Protein AF-A0A6N6KNS1-F1 (afdb_monomer)

Structure (mmCIF, N/CA/C/O backbone):
data_AF-A0A6N6KNS1-F1
#
_entry.id   AF-A0A6N6KNS1-F1
#
loop_
_atom_site.group_PDB
_atom_site.id
_atom_site.type_symbol
_atom_site.label_atom_id
_atom_site.label_alt_id
_atom_site.label_comp_id
_atom_site.label_asym_id
_atom_site.label_entity_id
_atom_site.label_seq_id
_atom_site.pdbx_PDB_ins_code
_atom_site.Cartn_x
_atom_site.Cartn_y
_atom_site.Cartn_z
_atom_site.occupancy
_atom_site.B_iso_or_equiv
_atom_site.auth_seq_id
_atom_site.auth_comp_id
_atom_site.auth_asym_id
_atom_sit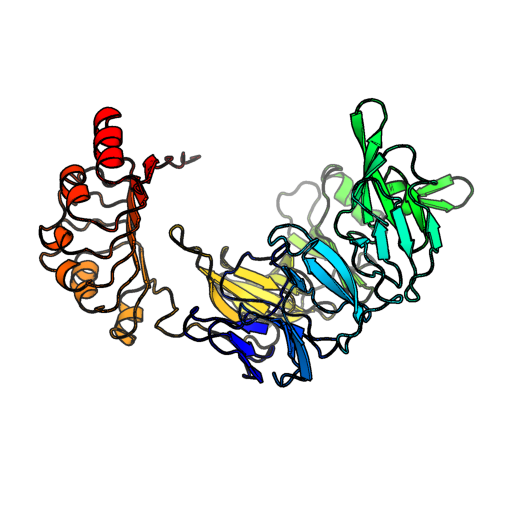e.auth_atom_id
_atom_site.pdbx_PDB_model_num
ATOM 1 N N . MET A 1 1 ? -6.473 3.136 -11.547 1.00 86.06 1 MET A N 1
ATOM 2 C CA . MET A 1 1 ? -5.962 2.572 -10.271 1.00 86.06 1 MET A CA 1
ATOM 3 C C . MET A 1 1 ? -6.833 1.404 -9.817 1.00 86.06 1 MET A C 1
ATOM 5 O O . MET A 1 1 ? -8.023 1.412 -10.098 1.00 86.06 1 MET A O 1
ATOM 9 N N . PHE A 1 2 ? -6.268 0.411 -9.127 1.00 85.81 2 PHE A N 1
ATOM 10 C CA . PHE A 1 2 ? -7.013 -0.727 -8.576 1.00 85.81 2 PHE A CA 1
ATOM 11 C C . PHE A 1 2 ? -7.140 -0.605 -7.062 1.00 85.81 2 PHE A C 1
ATOM 13 O O . PHE A 1 2 ? -6.151 -0.393 -6.363 1.00 85.81 2 PHE A O 1
ATOM 20 N N . ILE A 1 3 ? -8.352 -0.784 -6.548 1.00 85.31 3 ILE A N 1
ATOM 21 C CA . ILE A 1 3 ? -8.645 -0.700 -5.120 1.00 85.31 3 ILE A CA 1
ATOM 22 C C . ILE A 1 3 ? -9.441 -1.927 -4.699 1.00 85.31 3 ILE A C 1
ATOM 24 O O . ILE A 1 3 ? -10.478 -2.242 -5.279 1.00 85.31 3 ILE A O 1
ATOM 28 N N . ARG A 1 4 ? -8.959 -2.621 -3.673 1.00 80.81 4 ARG A N 1
ATOM 29 C CA . ARG A 1 4 ? -9.643 -3.745 -3.039 1.00 80.81 4 ARG A CA 1
ATOM 30 C C . ARG A 1 4 ? -10.133 -3.312 -1.671 1.00 80.81 4 ARG A C 1
ATOM 32 O O . ARG A 1 4 ? -9.378 -2.776 -0.870 1.00 80.81 4 ARG A O 1
ATOM 39 N N . GLN A 1 5 ? -11.403 -3.549 -1.388 1.00 69.94 5 GLN A N 1
ATOM 40 C CA . GLN A 1 5 ? -11.987 -3.253 -0.078 1.00 69.94 5 GLN A CA 1
ATOM 41 C C . GLN A 1 5 ? -11.751 -4.427 0.889 1.00 69.94 5 GLN A C 1
ATOM 43 O O . GLN A 1 5 ? -11.225 -4.250 1.994 1.00 69.94 5 GLN A O 1
ATOM 48 N N . SER A 1 6 ? -11.973 -5.654 0.410 1.00 69.12 6 SER A N 1
ATOM 49 C CA . SER A 1 6 ? -11.644 -6.900 1.107 1.00 69.12 6 SER A CA 1
ATOM 50 C C . SER A 1 6 ? -11.220 -7.995 0.122 1.00 69.12 6 SER A C 1
ATOM 52 O O . SER A 1 6 ? -11.495 -7.908 -1.073 1.00 69.12 6 SER A O 1
ATOM 54 N N . GLN A 1 7 ? -10.569 -9.055 0.614 1.00 67.94 7 GLN A N 1
ATOM 55 C CA . GLN A 1 7 ? -10.254 -10.230 -0.216 1.00 67.94 7 GLN A CA 1
ATOM 56 C C . GLN A 1 7 ? -11.511 -10.903 -0.794 1.00 67.94 7 GLN A C 1
ATOM 58 O O . GLN A 1 7 ? -11.434 -11.530 -1.843 1.00 67.94 7 GLN A O 1
ATOM 63 N N . GLU A 1 8 ? -12.664 -10.717 -0.151 1.00 72.88 8 GLU A N 1
ATOM 64 C CA . GLU A 1 8 ? -13.948 -11.318 -0.523 1.00 72.88 8 GLU A CA 1
ATOM 65 C C . GLU A 1 8 ? -14.691 -10.542 -1.626 1.00 72.88 8 GLU A C 1
ATOM 67 O O . GLU A 1 8 ? -15.653 -11.060 -2.179 1.00 72.88 8 GLU A O 1
ATOM 72 N N . GLN A 1 9 ? -14.276 -9.309 -1.950 1.00 76.00 9 GLN A N 1
ATOM 73 C CA . GLN A 1 9 ? -14.970 -8.439 -2.916 1.00 76.00 9 GLN A CA 1
ATOM 74 C C . GLN A 1 9 ? -14.215 -8.241 -4.242 1.00 76.00 9 GLN A C 1
ATOM 76 O O . GLN A 1 9 ? -14.765 -7.643 -5.165 1.00 76.00 9 GLN A O 1
ATOM 81 N N . GLY A 1 10 ? -12.975 -8.730 -4.352 1.00 85.31 10 GLY A N 1
ATOM 82 C CA . GLY A 1 10 ? -12.132 -8.497 -5.529 1.00 85.31 10 GLY A CA 1
ATOM 83 C C . GLY A 1 10 ? -11.656 -7.042 -5.653 1.00 85.31 10 GLY A C 1
ATOM 84 O O . GLY A 1 10 ? -11.649 -6.296 -4.669 1.00 85.31 10 GLY A O 1
ATOM 85 N N . PHE A 1 11 ? -11.226 -6.631 -6.849 1.00 88.44 11 PHE A N 1
ATOM 86 C CA . PHE A 1 11 ? -10.767 -5.258 -7.103 1.00 88.44 11 PHE A CA 1
ATOM 87 C C . PHE A 1 11 ? -11.776 -4.438 -7.892 1.00 88.44 11 PHE A C 1
ATOM 89 O O . PHE A 1 11 ? -12.386 -4.919 -8.840 1.00 88.44 11 PHE A O 1
ATOM 96 N N . LYS A 1 12 ? -11.850 -3.148 -7.574 1.00 90.62 12 LYS A N 1
ATOM 97 C CA . LYS A 1 12 ? -12.429 -2.116 -8.432 1.00 90.62 12 LYS A CA 1
ATOM 98 C C . LYS A 1 12 ? -11.300 -1.406 -9.166 1.00 90.62 12 LYS A C 1
ATOM 100 O O . LYS A 1 12 ? -10.368 -0.927 -8.522 1.00 90.62 12 LYS A O 1
ATOM 105 N N . CYS A 1 13 ? -11.380 -1.335 -10.488 1.00 90.62 13 CYS A N 1
ATOM 106 C CA . CYS A 1 13 ? -10.528 -0.469 -11.288 1.00 90.62 13 CYS A CA 1
ATOM 107 C C . CYS A 1 13 ? -11.261 0.853 -11.515 1.00 90.62 13 CYS A C 1
ATOM 109 O O . CYS A 1 13 ? -12.346 0.853 -12.093 1.00 90.62 13 CYS A O 1
ATOM 111 N N . ILE A 1 14 ? -10.694 1.956 -11.035 1.00 90.06 14 ILE A N 1
ATOM 112 C CA . ILE A 1 14 ? -11.259 3.302 -11.186 1.00 90.06 14 ILE A CA 1
ATOM 113 C C . ILE A 1 14 ? -10.265 4.231 -11.888 1.00 90.06 14 ILE A C 1
ATOM 115 O O . ILE A 1 14 ? -9.051 4.008 -11.803 1.00 90.06 14 ILE A O 1
ATOM 119 N N . ASP A 1 15 ? -10.756 5.253 -12.579 1.00 87.94 15 ASP A N 1
ATOM 120 C CA . ASP A 1 15 ? -9.923 6.328 -13.136 1.00 87.94 15 ASP A CA 1
ATOM 121 C C . ASP A 1 15 ? -9.574 7.406 -12.085 1.00 87.94 15 ASP A C 1
ATOM 123 O O . ASP A 1 15 ? -9.907 7.279 -10.903 1.00 87.94 15 ASP A O 1
ATOM 127 N N . GLU A 1 16 ? -8.854 8.449 -12.503 1.00 84.19 16 GLU A N 1
ATOM 128 C CA . GLU A 1 16 ? -8.428 9.565 -11.641 1.00 84.19 16 GLU A CA 1
ATOM 129 C C . GLU A 1 16 ? -9.577 10.486 -11.202 1.00 84.19 16 GLU A C 1
ATOM 131 O O . GLU A 1 16 ? -9.404 11.268 -10.266 1.00 84.19 16 GLU A O 1
ATOM 136 N N . ASP A 1 17 ? -10.757 10.361 -11.813 1.00 86.69 17 ASP A N 1
ATOM 137 C CA . ASP A 1 17 ? -11.978 11.091 -11.453 1.00 86.69 17 ASP A CA 1
ATOM 138 C C . ASP A 1 17 ? -12.898 10.282 -10.520 1.00 86.69 17 ASP A C 1
ATOM 140 O O . ASP A 1 17 ? -13.920 10.790 -10.026 1.00 86.69 17 ASP A O 1
ATOM 144 N N . GLY A 1 18 ? -12.524 9.028 -10.249 1.00 88.56 18 GLY A N 1
ATOM 145 C CA . GLY A 1 18 ? -13.246 8.085 -9.401 1.00 88.56 18 GLY A CA 1
ATOM 146 C C . GLY A 1 18 ? -14.319 7.277 -10.124 1.00 88.56 18 GLY A C 1
ATOM 147 O O . GLY A 1 18 ? -15.114 6.606 -9.464 1.00 88.56 18 GLY A O 1
ATOM 148 N N . ASN A 1 19 ? -14.375 7.318 -11.456 1.00 91.50 19 ASN A N 1
ATOM 149 C CA . ASN A 1 19 ? -15.341 6.530 -12.210 1.00 91.50 19 ASN A CA 1
ATOM 150 C C . ASN A 1 19 ? -14.906 5.064 -12.238 1.00 91.50 19 ASN A C 1
ATOM 152 O O . ASN A 1 19 ? -13.743 4.745 -12.489 1.00 91.50 19 ASN A O 1
ATOM 156 N N . LEU A 1 20 ? -15.855 4.157 -11.998 1.00 92.06 20 LEU A N 1
ATOM 157 C CA . LEU A 1 20 ? -15.619 2.724 -12.126 1.00 92.06 20 LEU A CA 1
ATOM 158 C C . LEU A 1 20 ? -15.430 2.358 -13.600 1.00 92.06 20 LEU A C 1
ATOM 160 O O . LEU A 1 20 ? -16.340 2.539 -14.403 1.00 92.06 20 LEU A O 1
ATOM 164 N N . LEU A 1 21 ? -14.271 1.793 -13.926 1.00 91.69 21 LEU A N 1
ATOM 165 C CA . LEU A 1 21 ? -13.962 1.285 -15.259 1.00 91.69 21 LEU A CA 1
ATOM 166 C C . LEU A 1 21 ? -14.408 -0.174 -15.398 1.00 91.69 21 LEU A C 1
ATOM 168 O O . LEU A 1 21 ? -15.124 -0.517 -16.332 1.00 91.69 21 LEU A O 1
ATOM 172 N N . PHE A 1 22 ? -13.998 -1.028 -14.456 1.00 92.44 22 PHE A N 1
ATOM 173 C CA . PHE A 1 22 ? -14.368 -2.446 -14.384 1.00 92.44 22 PHE A CA 1
ATOM 174 C C . PHE A 1 22 ? -14.013 -3.034 -13.010 1.00 92.44 22 PHE A C 1
ATOM 176 O O . PHE A 1 22 ? -13.412 -2.364 -12.164 1.00 92.44 22 PHE A O 1
ATOM 183 N N . THR A 1 23 ? -14.362 -4.299 -12.775 1.00 92.25 23 THR A N 1
ATOM 184 C CA . THR A 1 23 ? -13.992 -5.041 -11.563 1.00 92.25 23 THR A CA 1
ATOM 185 C C . THR A 1 23 ? -13.231 -6.321 -11.895 1.00 92.25 23 THR A C 1
ATOM 187 O O . THR A 1 23 ? -13.412 -6.909 -12.957 1.00 92.25 23 THR A O 1
ATOM 190 N N . LEU A 1 24 ? -12.376 -6.756 -10.969 1.00 90.81 24 LEU A N 1
ATOM 191 C CA . LEU A 1 24 ? -11.817 -8.106 -10.954 1.00 90.81 24 LEU A CA 1
ATOM 192 C C . LEU A 1 24 ? -12.504 -8.921 -9.858 1.00 90.81 24 LEU A C 1
ATOM 194 O O . LEU A 1 24 ? -12.713 -8.376 -8.769 1.00 90.81 24 LEU A O 1
ATOM 198 N N . PRO A 1 25 ? -12.833 -10.201 -10.103 1.00 90.56 25 PRO A N 1
ATOM 199 C CA . PRO A 1 25 ? -13.468 -11.044 -9.097 1.00 90.56 25 PRO A CA 1
ATOM 200 C C . PRO A 1 25 ? -12.588 -11.278 -7.853 1.00 90.56 25 PRO A C 1
ATOM 202 O O . PRO A 1 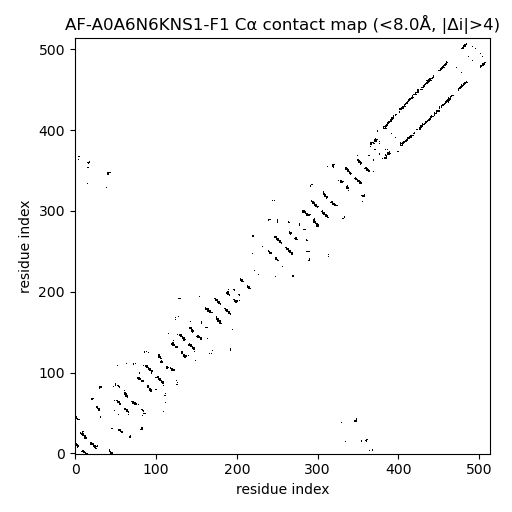25 ? -11.370 -11.077 -7.889 1.00 90.56 25 PRO A O 1
ATOM 205 N N . PRO A 1 26 ? -13.176 -11.731 -6.732 1.00 88.81 26 PRO A N 1
ATOM 206 C CA . PRO A 1 26 ? -12.419 -12.183 -5.563 1.00 88.81 26 PRO A CA 1
ATOM 207 C C . PRO A 1 26 ? -11.390 -13.259 -5.933 1.00 88.81 26 PRO A C 1
ATOM 209 O O . PRO A 1 26 ? -11.708 -14.185 -6.669 1.00 88.81 26 PRO A O 1
ATOM 212 N N . GLY A 1 27 ? -10.162 -13.140 -5.420 1.00 85.94 27 GLY A N 1
ATOM 213 C CA . GLY A 1 27 ? -9.052 -14.053 -5.738 1.00 85.94 27 GLY A CA 1
ATOM 214 C C . GLY A 1 27 ? -8.279 -13.719 -7.019 1.00 85.94 27 GLY A C 1
ATOM 215 O O . GLY A 1 27 ? -7.213 -14.286 -7.230 1.00 85.94 27 GLY A O 1
ATOM 216 N N . HIS A 1 28 ? -8.763 -12.774 -7.834 1.00 90.00 28 HIS A N 1
ATOM 217 C CA . HIS A 1 28 ? -8.063 -12.316 -9.031 1.00 90.00 28 HIS A CA 1
ATOM 218 C C . HIS A 1 28 ? -7.224 -11.073 -8.706 1.00 90.00 28 HIS A C 1
ATOM 220 O O . HIS A 1 28 ? -7.761 -9.992 -8.450 1.00 90.00 28 HIS A O 1
ATOM 226 N N . ASP A 1 29 ? -5.902 -11.221 -8.706 1.00 86.75 29 ASP A N 1
ATOM 227 C CA . ASP A 1 29 ? -4.943 -10.173 -8.365 1.00 86.75 29 ASP A CA 1
ATOM 228 C C . ASP A 1 29 ? -4.220 -9.664 -9.630 1.00 86.75 29 ASP A C 1
ATOM 230 O O . ASP A 1 29 ? -3.598 -10.452 -10.355 1.00 86.75 29 ASP A O 1
ATOM 234 N N . PRO A 1 30 ? -4.253 -8.348 -9.919 1.00 87.62 30 PRO A N 1
ATOM 235 C CA . PRO A 1 30 ? -3.457 -7.779 -10.999 1.00 87.62 30 PRO A CA 1
ATOM 236 C C . PRO A 1 30 ? -1.964 -7.863 -10.653 1.00 87.62 30 PRO A C 1
ATOM 238 O O . PRO A 1 30 ? -1.564 -7.673 -9.504 1.00 87.62 30 PRO A O 1
ATOM 241 N N . THR A 1 31 ? -1.100 -8.107 -11.639 1.00 78.81 31 THR A N 1
ATOM 242 C CA . THR A 1 31 ? 0.349 -8.192 -11.411 1.00 78.81 31 THR A CA 1
ATOM 243 C C . THR A 1 31 ? 0.981 -6.811 -11.332 1.00 78.81 31 THR A C 1
ATOM 245 O O . THR A 1 31 ? 1.588 -6.293 -12.268 1.00 78.81 31 THR A O 1
ATOM 248 N N . VAL A 1 32 ? 0.854 -6.206 -10.171 1.00 68.69 32 VAL A N 1
ATOM 249 C CA . VAL A 1 32 ? 1.354 -4.872 -9.852 1.00 68.69 32 VAL A CA 1
ATOM 250 C C . VAL A 1 32 ? 2.565 -5.044 -8.939 1.00 68.69 32 VAL A C 1
ATOM 252 O O . VAL A 1 32 ? 2.548 -5.845 -8.007 1.00 68.69 32 VAL A O 1
ATOM 255 N N . ARG A 1 33 ? 3.700 -4.415 -9.273 1.00 55.41 33 ARG A N 1
ATOM 256 C CA . ARG A 1 33 ? 4.992 -4.690 -8.612 1.00 55.41 33 ARG A CA 1
ATOM 257 C C . ARG A 1 33 ? 4.893 -4.569 -7.080 1.00 55.41 33 ARG A C 1
ATOM 259 O O . ARG A 1 33 ? 4.777 -3.470 -6.553 1.00 55.41 33 ARG A O 1
ATOM 266 N N . THR A 1 34 ? 5.177 -5.659 -6.373 1.00 46.16 34 THR A N 1
ATOM 267 C CA . THR A 1 34 ? 5.322 -5.709 -4.905 1.00 46.16 34 THR A CA 1
ATOM 268 C C . THR A 1 34 ? 6.661 -5.168 -4.380 1.00 46.16 34 THR A C 1
ATOM 270 O O . THR A 1 34 ? 6.809 -4.917 -3.188 1.00 46.16 34 THR A O 1
ATOM 273 N N . VAL A 1 35 ? 7.665 -4.947 -5.239 1.00 41.28 35 VAL A N 1
ATOM 274 C CA . VAL A 1 35 ? 9.023 -4.561 -4.782 1.00 41.28 35 VAL A CA 1
ATOM 275 C C . VAL A 1 35 ? 9.182 -3.045 -4.570 1.00 41.28 35 VAL A C 1
ATOM 277 O O . VAL A 1 35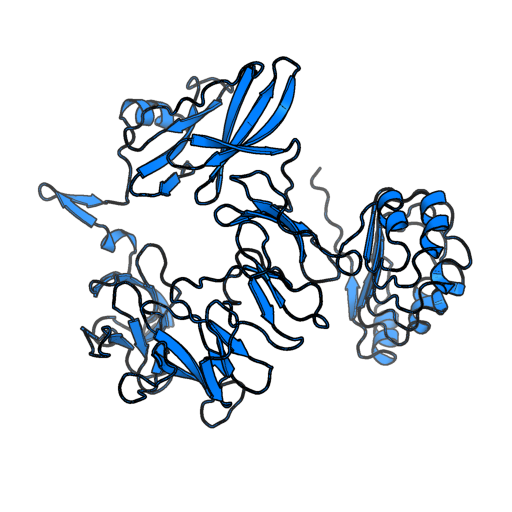 ? 10.140 -2.600 -3.942 1.00 41.28 35 VAL A O 1
ATOM 280 N N . LYS A 1 36 ? 8.230 -2.242 -5.051 1.00 44.97 36 LYS A N 1
ATOM 281 C CA . LYS A 1 36 ? 8.134 -0.797 -4.800 1.00 44.97 36 LYS A CA 1
ATOM 282 C C . LYS A 1 36 ? 6.678 -0.354 -4.932 1.00 44.97 36 LYS A C 1
ATOM 284 O O . LYS A 1 36 ? 6.373 0.512 -5.742 1.00 44.97 36 LYS A O 1
ATOM 289 N N . GLU A 1 37 ? 5.771 -0.929 -4.147 1.00 49.12 37 GLU A N 1
ATOM 290 C CA . GLU A 1 37 ? 4.630 -0.099 -3.768 1.00 49.12 37 GLU A CA 1
ATOM 291 C C . GLU A 1 37 ? 5.232 1.106 -3.036 1.00 49.12 37 GLU A C 1
ATOM 293 O O . GLU A 1 37 ? 5.922 0.894 -2.030 1.00 49.12 37 GLU A O 1
ATOM 298 N N . PRO A 1 38 ? 5.034 2.350 -3.503 1.00 47.94 38 PRO A N 1
ATOM 299 C CA . PRO A 1 38 ? 5.604 3.507 -2.817 1.00 47.94 38 PRO A CA 1
ATOM 300 C C . PRO A 1 38 ? 5.111 3.559 -1.358 1.00 47.94 38 PRO A C 1
ATOM 302 O O . PRO A 1 38 ? 5.770 4.108 -0.466 1.00 47.94 38 PRO A O 1
ATOM 305 N N . PHE A 1 39 ? 3.963 2.922 -1.088 1.00 54.94 39 PHE A N 1
ATOM 306 C CA . PHE A 1 39 ? 3.222 3.065 0.152 1.00 54.94 39 PHE A CA 1
ATOM 307 C C . PHE A 1 39 ? 3.013 1.775 0.966 1.00 54.94 39 PHE A C 1
ATOM 309 O O . PHE A 1 39 ? 2.666 1.903 2.138 1.00 54.94 39 PHE A O 1
ATOM 316 N N . LYS A 1 40 ? 3.299 0.579 0.419 1.00 61.91 40 LYS A N 1
ATOM 317 C CA . LYS A 1 40 ? 3.010 -0.731 1.051 1.00 61.91 40 LYS A CA 1
ATOM 318 C C . LYS A 1 40 ? 1.553 -0.828 1.543 1.00 61.91 40 LYS A C 1
ATOM 320 O O . LYS A 1 40 ? 1.303 -1.128 2.713 1.00 61.91 40 LYS A O 1
ATOM 325 N N . LEU A 1 41 ? 0.605 -0.493 0.670 1.00 69.12 41 LEU A N 1
ATOM 326 C CA . LEU A 1 41 ? -0.822 -0.449 0.979 1.00 69.12 41 LEU A CA 1
ATOM 327 C C . LEU A 1 41 ? -1.466 -1.743 0.496 1.00 69.12 41 LEU A C 1
ATOM 329 O O . LEU A 1 41 ? -1.565 -2.006 -0.692 1.00 69.12 41 LEU A O 1
ATOM 333 N N . SER A 1 42 ? -1.976 -2.535 1.432 1.00 66.31 42 SER A N 1
ATOM 334 C CA . SER A 1 42 ? -2.494 -3.893 1.177 1.00 66.31 42 SER A CA 1
ATOM 335 C C . SER A 1 42 ? -3.703 -4.004 0.239 1.00 66.31 42 SER A C 1
ATOM 337 O O . SER A 1 42 ? -4.177 -5.108 -0.057 1.00 66.31 42 SER A O 1
ATOM 339 N N . ASN A 1 43 ? -4.262 -2.865 -0.152 1.00 74.25 43 ASN A N 1
ATOM 340 C CA . ASN A 1 43 ? -5.594 -2.761 -0.714 1.00 74.25 43 ASN A CA 1
ATOM 341 C C . ASN A 1 43 ? -5.677 -1.731 -1.857 1.00 74.25 43 ASN A C 1
ATOM 343 O O . ASN A 1 43 ? -6.769 -1.465 -2.350 1.00 74.25 43 ASN A O 1
ATOM 347 N N . PHE A 1 44 ? -4.546 -1.160 -2.277 1.00 79.50 44 PHE A N 1
ATOM 348 C CA . PHE A 1 44 ? -4.480 -0.135 -3.313 1.00 79.50 44 PHE A CA 1
ATOM 349 C C . PHE A 1 44 ? -3.256 -0.338 -4.193 1.00 79.50 44 PHE A C 1
ATOM 351 O O . PHE A 1 44 ? -2.139 -0.458 -3.694 1.00 79.50 44 PHE A O 1
ATOM 358 N N . TYR A 1 45 ? -3.475 -0.288 -5.501 1.00 77.81 45 TYR A N 1
ATOM 359 C CA . TYR A 1 45 ? -2.426 -0.392 -6.494 1.00 77.81 45 TYR A CA 1
ATOM 360 C C . TYR A 1 45 ? -2.587 0.691 -7.546 1.00 77.81 45 TYR A C 1
ATOM 362 O O . TYR A 1 45 ? -3.602 0.780 -8.245 1.00 77.81 45 TYR A O 1
ATOM 370 N N . PHE A 1 46 ? -1.541 1.494 -7.689 1.00 75.62 46 PHE A N 1
ATOM 371 C CA . PHE A 1 46 ? -1.377 2.323 -8.866 1.00 75.62 46 PHE A CA 1
ATOM 372 C C . PHE A 1 46 ? -0.833 1.451 -9.999 1.00 75.62 46 PHE A C 1
ATOM 374 O O . PHE A 1 46 ? 0.076 0.644 -9.788 1.00 75.62 46 PHE A O 1
ATOM 381 N N . VAL A 1 47 ? -1.440 1.554 -11.178 1.00 73.81 47 VAL A N 1
ATOM 382 C CA . VAL A 1 47 ? -1.146 0.665 -12.303 1.00 73.81 47 VAL A CA 1
ATOM 383 C C . VAL A 1 47 ? -0.877 1.500 -13.527 1.00 73.81 47 VAL A C 1
ATOM 385 O O . VAL A 1 47 ? -1.709 2.313 -13.915 1.00 73.81 47 VAL A O 1
ATOM 388 N N . ASP A 1 48 ? 0.276 1.248 -14.129 1.00 69.88 48 ASP A N 1
ATOM 389 C CA . ASP A 1 48 ? 0.597 1.741 -15.454 1.00 69.88 48 ASP A CA 1
ATOM 390 C C . ASP A 1 48 ? -0.110 0.854 -16.488 1.00 69.88 48 ASP A C 1
ATOM 392 O O . ASP A 1 48 ? 0.231 -0.318 -16.659 1.00 69.88 48 ASP A O 1
ATOM 396 N N . PHE A 1 49 ? -1.144 1.416 -17.113 1.00 76.31 49 PHE A N 1
ATOM 397 C CA . PHE A 1 49 ? -1.933 0.791 -18.176 1.00 76.31 49 PHE A CA 1
ATOM 398 C C . PHE A 1 49 ? -1.640 1.437 -19.545 1.00 76.31 49 PHE A C 1
ATOM 400 O O . PHE A 1 49 ? -2.420 1.267 -20.480 1.00 76.31 49 PHE A O 1
ATOM 407 N N . SER A 1 50 ? -0.545 2.200 -19.678 1.00 72.88 50 SER A N 1
ATOM 408 C CA . SER A 1 50 ? -0.205 2.966 -20.894 1.00 72.88 50 SER A CA 1
ATOM 409 C C . SER A 1 50 ? -0.159 2.104 -22.160 1.00 72.88 50 SER A C 1
ATOM 411 O O . SER A 1 50 ? -0.619 2.512 -23.224 1.00 72.88 50 SER A O 1
ATOM 413 N N . GLU A 1 51 ? 0.301 0.864 -22.021 1.00 81.06 51 GLU A N 1
ATOM 414 C CA . GLU A 1 51 ? 0.400 -0.117 -23.105 1.00 81.06 51 GLU A CA 1
ATOM 415 C C . GLU A 1 51 ? -0.901 -0.919 -23.330 1.00 81.06 51 GLU A C 1
ATOM 417 O O . GLU A 1 51 ? -0.939 -1.867 -24.111 1.00 81.06 51 GLU A O 1
ATOM 422 N N . ASN A 1 52 ? -1.998 -0.535 -22.666 1.00 87.56 52 ASN A N 1
ATOM 423 C CA . ASN A 1 52 ? -3.344 -1.106 -22.804 1.00 87.56 52 ASN A CA 1
ATOM 424 C C . ASN A 1 52 ? -3.482 -2.607 -22.479 1.00 87.56 52 ASN A C 1
ATOM 426 O O . ASN A 1 52 ? -4.477 -3.223 -22.873 1.00 87.56 52 ASN A O 1
ATOM 430 N N . ILE A 1 53 ? -2.537 -3.184 -21.734 1.00 91.56 53 ILE A N 1
ATOM 431 C CA . ILE A 1 53 ? -2.531 -4.598 -21.353 1.00 91.56 53 ILE A CA 1
ATOM 432 C C . ILE A 1 53 ? -2.030 -4.776 -19.916 1.00 91.56 53 ILE A C 1
ATOM 434 O O . ILE A 1 53 ? -1.064 -4.133 -19.501 1.00 91.56 53 ILE A O 1
ATOM 438 N N . LEU A 1 54 ? -2.660 -5.673 -19.156 1.00 91.31 54 LEU A N 1
ATOM 439 C CA . LEU A 1 54 ? -2.248 -5.986 -17.788 1.00 91.31 54 LEU A CA 1
ATOM 440 C C . LEU A 1 54 ? -2.369 -7.486 -17.503 1.00 91.31 54 LEU A C 1
ATOM 442 O O . LEU A 1 54 ? -3.427 -8.057 -17.760 1.00 91.31 54 LEU A O 1
ATOM 446 N N . PRO A 1 55 ? -1.338 -8.132 -16.936 1.00 93.06 55 PRO A N 1
ATOM 447 C CA . PRO A 1 55 ? -1.470 -9.495 -16.450 1.00 93.06 55 PRO A CA 1
ATOM 448 C C . PRO A 1 55 ? -2.247 -9.555 -15.127 1.00 93.06 55 PRO A C 1
ATOM 450 O O . PRO A 1 55 ? -2.101 -8.706 -14.244 1.00 93.06 55 PRO A O 1
ATOM 453 N N . VAL A 1 56 ? -3.058 -10.595 -14.981 1.00 92.94 56 VAL A N 1
ATOM 454 C CA . VAL A 1 56 ? -3.845 -10.920 -13.788 1.00 92.94 56 VAL A CA 1
ATOM 455 C C . VAL A 1 56 ? -3.646 -12.400 -13.476 1.00 92.94 56 VAL A C 1
ATOM 457 O O . VAL A 1 56 ? -3.469 -13.212 -14.383 1.00 92.94 56 VAL A O 1
ATOM 460 N N . THR A 1 57 ? -3.646 -12.756 -12.195 1.00 92.06 57 THR A N 1
ATOM 461 C CA . THR A 1 57 ? -3.665 -14.152 -11.748 1.00 92.06 57 THR A CA 1
ATOM 462 C C . THR A 1 57 ? -4.873 -14.414 -10.872 1.00 92.06 57 THR A C 1
ATOM 464 O O . THR A 1 57 ? -5.242 -13.559 -10.077 1.00 92.06 57 THR A O 1
ATOM 467 N N . ASP A 1 58 ? -5.468 -15.594 -10.998 1.00 91.00 58 ASP A N 1
ATOM 468 C CA . ASP A 1 58 ? -6.534 -16.097 -10.120 1.00 91.00 58 ASP A CA 1
ATOM 469 C C . ASP A 1 58 ? -6.004 -17.055 -9.030 1.00 91.00 58 ASP A C 1
ATOM 471 O O . ASP A 1 58 ? -6.769 -17.718 -8.333 1.00 91.00 58 ASP A O 1
ATOM 475 N N . GLY A 1 59 ? -4.675 -17.156 -8.898 1.00 86.75 59 GLY A N 1
ATOM 476 C CA . GLY A 1 59 ? -3.990 -18.103 -8.016 1.00 86.75 59 GLY A CA 1
ATOM 477 C C . GLY A 1 59 ? -3.697 -19.469 -8.650 1.00 86.75 59 GLY A C 1
ATOM 478 O O . GLY A 1 59 ? -2.861 -20.206 -8.121 1.00 86.75 59 GLY A O 1
ATOM 479 N N . HIS A 1 60 ? -4.312 -19.789 -9.792 1.00 88.81 60 HIS A N 1
ATOM 480 C CA . HIS A 1 60 ? -4.086 -21.025 -10.544 1.00 88.81 60 HIS A CA 1
ATOM 481 C C . HIS A 1 60 ? -3.319 -20.758 -11.841 1.00 88.81 60 HIS A C 1
ATOM 483 O O . HIS A 1 60 ? -2.264 -21.358 -12.069 1.00 88.81 60 HIS A O 1
ATOM 489 N N . ARG A 1 61 ? -3.799 -19.802 -12.640 1.00 93.88 61 ARG A N 1
ATOM 490 C CA . ARG A 1 61 ? -3.224 -19.405 -13.930 1.00 93.88 61 ARG A CA 1
ATOM 491 C C . ARG A 1 61 ? -2.946 -17.904 -13.995 1.00 93.88 61 ARG A C 1
ATOM 493 O O . ARG A 1 61 ? -3.292 -17.135 -13.092 1.00 93.88 61 ARG A O 1
ATOM 500 N N . TYR A 1 62 ? -2.300 -17.498 -15.081 1.00 95.44 62 TYR A N 1
ATOM 501 C CA . TYR A 1 62 ? -2.179 -16.108 -15.501 1.00 95.44 62 TYR A CA 1
ATOM 502 C C . TYR A 1 62 ? -2.967 -15.869 -16.785 1.00 95.44 62 TYR A C 1
ATOM 504 O O . TYR A 1 62 ? -3.043 -16.732 -17.654 1.00 95.44 62 TYR A O 1
ATOM 512 N N . TYR A 1 63 ? -3.500 -14.665 -16.930 1.00 96.62 63 TYR A N 1
ATOM 513 C CA . TYR A 1 63 ? -4.155 -14.202 -18.147 1.00 96.62 63 TYR A CA 1
ATOM 514 C C . TYR A 1 63 ? -3.939 -12.694 -18.310 1.00 96.62 63 TYR A C 1
ATOM 516 O O . TYR A 1 63 ? -3.578 -12.001 -17.358 1.00 96.62 63 TYR A O 1
ATOM 524 N N . LEU A 1 64 ? -4.107 -12.178 -19.523 1.00 95.56 64 LEU A N 1
ATOM 525 C CA . LEU A 1 64 ? -3.982 -10.759 -19.832 1.00 95.56 64 LEU A CA 1
ATOM 526 C C . LEU A 1 64 ? -5.364 -10.141 -20.017 1.00 95.56 64 LEU A C 1
ATOM 528 O O . LEU A 1 64 ? -6.221 -10.721 -20.686 1.00 95.56 64 LEU A O 1
ATOM 532 N N . ILE A 1 65 ? -5.548 -8.938 -19.478 1.00 95.00 65 ILE A N 1
ATOM 533 C CA . ILE A 1 65 ? -6.752 -8.129 -19.667 1.00 95.00 65 ILE A CA 1
ATOM 534 C C . ILE A 1 65 ? -6.454 -6.841 -20.428 1.00 95.00 65 ILE A C 1
ATOM 536 O O . ILE A 1 65 ? -5.376 -6.258 -20.284 1.00 95.00 65 ILE A O 1
ATOM 540 N N . ASN A 1 66 ? -7.433 -6.366 -21.194 1.00 92.94 66 ASN A N 1
ATOM 541 C CA . ASN A 1 66 ? -7.394 -5.040 -21.809 1.00 92.94 66 ASN A CA 1
ATOM 542 C C . ASN A 1 66 ? -7.928 -3.945 -20.860 1.00 92.94 66 ASN A C 1
ATOM 544 O O . ASN A 1 66 ? -8.335 -4.212 -19.728 1.00 92.94 66 ASN A O 1
ATOM 548 N N . LYS A 1 67 ? -7.973 -2.691 -21.332 1.00 89.19 67 LYS A N 1
ATOM 549 C CA . LYS A 1 67 ? -8.410 -1.525 -20.533 1.00 89.19 67 LYS A CA 1
ATOM 550 C C . LYS A 1 67 ? -9.881 -1.538 -20.108 1.00 89.19 67 LYS A C 1
ATOM 552 O O . LYS A 1 67 ? -10.279 -0.717 -19.289 1.00 89.19 67 LYS A O 1
ATOM 557 N N . LYS A 1 68 ? -10.686 -2.435 -20.680 1.00 91.00 68 LYS A N 1
ATOM 558 C CA . LYS A 1 68 ? -12.084 -2.669 -20.298 1.00 91.00 68 LYS A CA 1
ATOM 559 C C . LYS A 1 68 ? -12.223 -3.797 -19.271 1.00 91.00 68 LYS A C 1
ATOM 561 O O . LYS A 1 68 ? -13.335 -4.097 -18.858 1.00 91.00 68 LYS A O 1
ATOM 566 N N . GLY A 1 69 ? -11.117 -4.432 -18.875 1.00 92.25 69 GLY A N 1
ATOM 567 C CA . GLY A 1 69 ? -11.123 -5.586 -17.979 1.00 92.25 69 GLY A CA 1
ATOM 568 C C . GLY A 1 69 ? -11.455 -6.910 -18.665 1.00 92.25 69 GLY A C 1
ATOM 569 O O . GLY A 1 69 ? -11.623 -7.914 -17.980 1.00 92.25 69 GLY A O 1
ATOM 570 N N . GLU A 1 70 ? -11.550 -6.932 -19.995 1.00 94.94 70 GLU A N 1
ATOM 571 C CA . GLU A 1 70 ? -11.847 -8.147 -20.756 1.00 94.94 70 GLU A CA 1
ATOM 572 C C . GLU A 1 70 ? -10.580 -9.002 -20.862 1.00 94.94 70 GLU A C 1
ATOM 574 O O . GLU A 1 70 ? -9.520 -8.486 -21.227 1.00 94.94 70 GLU A O 1
ATOM 579 N N . GLU A 1 71 ? -10.686 -10.301 -20.567 1.00 96.12 71 GLU A N 1
ATOM 580 C CA . GLU A 1 71 ? -9.617 -11.269 -20.831 1.00 96.12 71 GLU A CA 1
ATOM 581 C C . GLU A 1 71 ? -9.373 -11.349 -22.344 1.00 96.12 71 GLU A C 1
ATOM 583 O O . GLU A 1 71 ? -10.273 -11.676 -23.116 1.00 96.12 71 GLU A O 1
ATOM 588 N N . VAL A 1 72 ? -8.151 -11.030 -22.769 1.00 96.56 72 VAL A N 1
ATOM 589 C CA . VAL A 1 72 ? -7.741 -11.053 -24.183 1.00 96.56 72 VAL A CA 1
ATOM 590 C C . VAL A 1 72 ? -6.755 -12.171 -24.497 1.00 96.56 72 VAL A C 1
ATOM 592 O O . VAL A 1 72 ? -6.558 -12.507 -25.664 1.00 96.56 72 VAL A O 1
ATOM 595 N N . ARG A 1 73 ? -6.125 -12.757 -23.472 1.00 96.50 73 ARG A N 1
ATOM 596 C CA . ARG A 1 73 ? -5.173 -13.855 -23.639 1.00 96.50 73 ARG A CA 1
ATOM 597 C C . ARG A 1 73 ? -5.082 -14.699 -22.376 1.00 96.50 73 ARG A C 1
ATOM 599 O O . ARG A 1 73 ? -4.705 -14.180 -21.333 1.00 96.50 73 ARG A O 1
ATOM 606 N N . ASP A 1 74 ? -5.314 -15.999 -22.501 1.00 96.56 74 ASP A N 1
ATOM 607 C CA . ASP A 1 74 ? -4.900 -16.961 -21.481 1.00 96.56 74 ASP A CA 1
ATOM 608 C C . ASP A 1 74 ? -3.391 -17.217 -21.608 1.00 96.56 74 ASP A C 1
ATOM 610 O O . ASP A 1 74 ? -2.907 -17.559 -22.693 1.00 96.56 74 ASP A O 1
ATOM 614 N N . MET A 1 75 ? -2.645 -17.015 -20.523 1.00 95.69 75 MET A N 1
ATOM 615 C CA . MET A 1 75 ? -1.218 -17.345 -20.465 1.00 95.69 75 MET A CA 1
ATOM 616 C C . MET A 1 75 ? -1.003 -18.773 -19.951 1.00 95.69 75 MET A C 1
ATOM 618 O O . MET A 1 75 ? 0.030 -19.370 -20.242 1.00 95.69 75 MET A O 1
ATOM 622 N N . GLY A 1 76 ? -1.969 -19.329 -19.216 1.00 93.81 76 GLY A N 1
ATOM 623 C CA . GLY A 1 76 ? -1.896 -20.645 -18.596 1.00 93.81 76 GLY A CA 1
ATOM 624 C C . GLY A 1 76 ? -1.200 -20.656 -17.231 1.00 93.81 76 GLY A C 1
ATOM 625 O O . GLY A 1 76 ? -1.055 -19.638 -16.547 1.00 93.81 76 GLY A O 1
ATOM 626 N N . GLU A 1 77 ? -0.804 -21.853 -16.808 1.00 92.44 77 GLU A N 1
ATOM 627 C CA . GLU A 1 77 ? -0.138 -22.111 -15.528 1.00 92.44 77 GLU A CA 1
ATOM 628 C C . GLU A 1 77 ? 1.395 -22.164 -15.672 1.00 92.44 77 GLU A C 1
ATOM 630 O O . GLU A 1 77 ? 1.961 -21.921 -16.731 1.00 92.44 77 GLU A O 1
ATOM 635 N N . GLY A 1 78 ? 2.098 -22.523 -14.592 1.00 88.56 78 GLY A N 1
ATOM 636 C CA . GLY A 1 78 ? 3.541 -22.799 -14.648 1.00 88.56 78 GLY A CA 1
ATOM 637 C C . GLY A 1 78 ? 4.438 -21.572 -14.478 1.00 88.56 78 GLY A C 1
ATOM 638 O O . GLY A 1 78 ? 5.661 -21.708 -14.452 1.00 88.56 78 GLY A O 1
ATOM 639 N N . PHE A 1 79 ? 3.855 -20.395 -14.263 1.00 91.62 79 PHE A N 1
ATOM 640 C CA . PHE A 1 79 ? 4.587 -19.178 -13.925 1.00 91.62 79 PHE A CA 1
ATOM 641 C C . PHE A 1 79 ? 4.577 -18.937 -12.417 1.00 91.62 79 PHE A C 1
ATOM 643 O O . PHE A 1 79 ? 3.596 -19.211 -11.722 1.00 91.62 79 PHE A O 1
ATOM 650 N N . ASN A 1 80 ? 5.685 -18.413 -11.904 1.00 90.19 80 ASN A N 1
ATOM 651 C CA . ASN A 1 80 ? 5.754 -17.884 -10.545 1.00 90.19 80 ASN A CA 1
ATOM 652 C C . ASN A 1 80 ? 5.379 -16.399 -10.510 1.00 90.19 80 ASN A C 1
ATOM 654 O O . ASN A 1 80 ? 4.896 -15.926 -9.485 1.00 90.19 80 ASN A O 1
ATOM 658 N N . TRP A 1 81 ? 5.611 -15.665 -11.606 1.00 90.88 81 TRP A N 1
ATOM 659 C CA . TRP A 1 81 ? 5.232 -14.259 -11.729 1.00 90.88 81 TRP A CA 1
ATOM 660 C C . TRP A 1 81 ? 5.301 -13.755 -13.179 1.00 90.88 81 TRP A C 1
ATOM 662 O O . TRP A 1 81 ? 6.152 -14.195 -13.948 1.00 90.88 81 TRP A O 1
ATOM 672 N N . ILE A 1 82 ? 4.466 -12.776 -13.533 1.00 92.50 82 ILE A N 1
ATOM 673 C CA . ILE A 1 82 ? 4.546 -12.018 -14.791 1.00 92.50 82 ILE A CA 1
ATOM 674 C C . ILE A 1 82 ? 4.631 -10.532 -14.435 1.00 92.50 82 ILE A C 1
ATOM 676 O O . ILE A 1 82 ? 3.871 -10.048 -13.597 1.00 92.50 82 ILE A O 1
ATOM 680 N N . SER A 1 83 ? 5.583 -9.795 -15.012 1.00 88.69 83 SER A N 1
ATOM 681 C CA . SER A 1 83 ? 5.669 -8.346 -14.792 1.00 88.69 83 SER A CA 1
ATOM 682 C C . SER A 1 83 ? 4.634 -7.576 -15.612 1.00 88.69 83 SER A C 1
ATOM 684 O O . SER A 1 83 ? 4.178 -8.071 -16.628 1.00 88.69 83 SER A O 1
ATOM 686 N N . THR A 1 84 ? 4.356 -6.316 -15.263 1.00 86.25 84 THR A N 1
ATOM 687 C CA . THR A 1 84 ? 3.707 -5.375 -16.197 1.00 86.25 84 THR A CA 1
ATOM 688 C C . THR A 1 84 ? 4.524 -5.216 -17.482 1.00 86.25 84 THR A C 1
ATOM 690 O O . THR A 1 84 ? 5.743 -5.453 -17.467 1.00 86.25 84 THR A O 1
ATOM 693 N N . LEU A 1 85 ? 3.858 -4.816 -18.572 1.00 87.44 85 LEU A N 1
ATOM 694 C CA . LEU A 1 85 ? 4.524 -4.542 -19.843 1.00 87.44 85 LEU A CA 1
ATOM 695 C C . LEU A 1 85 ? 5.448 -3.334 -19.682 1.00 87.44 85 LEU A C 1
ATOM 697 O O . LEU A 1 85 ? 5.113 -2.371 -18.992 1.00 87.44 85 LEU A O 1
ATOM 701 N N . GLN A 1 86 ? 6.624 -3.394 -20.294 1.00 85.25 86 GLN A N 1
ATOM 702 C CA . GLN A 1 86 ? 7.523 -2.257 -20.368 1.00 85.25 86 GLN A CA 1
ATOM 703 C C . GLN A 1 86 ? 8.270 -2.263 -21.695 1.00 85.25 86 GLN A C 1
ATOM 705 O O . GLN A 1 86 ? 8.966 -3.227 -22.007 1.00 85.25 86 GLN A O 1
ATOM 710 N N . GLU A 1 87 ? 8.131 -1.170 -22.448 1.00 86.19 87 GLU A N 1
ATOM 711 C CA . GLU A 1 87 ? 8.735 -0.998 -23.774 1.00 86.19 87 GLU A CA 1
ATOM 712 C C . GLU A 1 87 ? 8.400 -2.130 -24.762 1.00 86.19 87 GLU A C 1
ATOM 714 O O . GLU A 1 87 ? 9.218 -2.462 -25.624 1.00 86.19 87 GLU A O 1
ATOM 719 N N . GLY A 1 88 ? 7.195 -2.698 -24.641 1.00 90.38 88 GLY A N 1
ATOM 720 C CA . GLY A 1 88 ? 6.704 -3.803 -25.468 1.00 90.38 88 GLY A CA 1
ATOM 721 C C . GLY A 1 88 ? 6.882 -5.210 -24.885 1.00 90.38 88 GLY A C 1
ATOM 722 O O . GLY A 1 88 ? 6.357 -6.152 -25.476 1.00 90.38 88 GLY A O 1
ATOM 723 N N . TYR A 1 89 ? 7.551 -5.364 -23.732 1.00 93.44 89 TYR A N 1
ATOM 724 C CA . TYR A 1 89 ? 7.896 -6.683 -23.185 1.00 93.44 89 TYR A CA 1
ATOM 725 C C . TYR A 1 89 ? 7.417 -6.923 -21.749 1.00 93.44 89 TYR A C 1
ATOM 727 O O . TYR A 1 89 ? 7.598 -6.089 -20.856 1.00 93.44 89 TYR A O 1
ATOM 735 N N . PHE A 1 90 ? 6.880 -8.116 -21.502 1.00 93.75 90 PHE A N 1
ATOM 736 C CA . PHE A 1 90 ? 6.747 -8.704 -20.174 1.00 93.75 90 PHE A CA 1
ATOM 737 C C . PHE A 1 90 ? 8.014 -9.482 -19.821 1.00 93.75 90 PHE A C 1
ATOM 739 O O . PHE A 1 90 ? 8.629 -10.112 -20.678 1.00 93.75 90 PHE A O 1
ATOM 746 N N . ARG A 1 91 ? 8.365 -9.514 -18.534 1.00 93.31 91 ARG A N 1
ATOM 747 C CA . ARG A 1 91 ? 9.265 -10.534 -17.984 1.00 93.31 91 ARG A CA 1
ATOM 748 C C . ARG A 1 91 ? 8.416 -11.599 -17.314 1.00 93.31 91 ARG A C 1
ATOM 750 O O . ARG A 1 91 ? 7.757 -11.305 -16.311 1.00 93.31 91 ARG A O 1
ATOM 757 N N . VAL A 1 92 ? 8.450 -12.806 -17.854 1.00 95.25 92 VAL A N 1
ATOM 758 C CA . VAL A 1 92 ? 7.741 -13.970 -17.327 1.00 95.25 92 VAL A CA 1
ATOM 759 C C . VAL A 1 92 ? 8.732 -14.835 -16.563 1.00 95.25 92 VAL A C 1
ATOM 761 O O . VAL A 1 92 ? 9.771 -15.211 -17.092 1.00 95.25 92 VAL A O 1
ATOM 764 N N . PHE A 1 93 ? 8.423 -15.118 -15.302 1.00 94.12 93 PHE A N 1
ATOM 765 C CA . PHE A 1 93 ? 9.211 -15.963 -14.411 1.00 94.12 93 PHE A CA 1
ATOM 766 C C . PHE A 1 93 ? 8.637 -17.379 -14.481 1.00 94.12 93 PHE A C 1
ATOM 768 O O . PHE A 1 93 ? 7.772 -17.751 -13.684 1.00 94.12 93 PHE A O 1
ATOM 775 N N . GLU A 1 94 ? 9.082 -18.149 -15.469 1.00 93.56 94 GLU A N 1
ATOM 776 C CA . GLU A 1 94 ? 8.674 -19.542 -15.675 1.00 93.56 94 GLU A CA 1
ATOM 777 C C . GLU A 1 94 ? 9.293 -20.445 -14.609 1.00 93.56 94 GLU A C 1
ATOM 779 O O . GLU A 1 94 ? 10.472 -20.298 -14.284 1.00 93.56 94 GLU A O 1
ATOM 784 N N . ARG A 1 95 ? 8.530 -21.405 -14.070 1.00 91.88 95 ARG A N 1
ATOM 785 C CA . ARG A 1 95 ? 9.041 -22.363 -13.077 1.00 91.88 95 ARG A CA 1
ATOM 786 C C . ARG A 1 95 ? 10.196 -23.172 -13.656 1.00 91.88 95 ARG A C 1
ATOM 788 O O . ARG A 1 95 ? 10.030 -23.930 -14.609 1.00 91.88 95 ARG A O 1
ATOM 795 N N . PHE A 1 96 ? 11.356 -23.077 -13.019 1.00 86.50 96 PHE A N 1
ATOM 796 C CA . PHE A 1 96 ? 12.507 -23.895 -13.378 1.00 86.50 96 PHE A CA 1
ATOM 797 C C . PHE A 1 96 ? 12.284 -25.333 -12.893 1.00 86.50 96 PHE A C 1
ATOM 799 O O . PHE A 1 96 ? 12.064 -25.552 -11.700 1.00 86.50 96 PHE A O 1
ATOM 806 N N . GLU A 1 97 ? 12.295 -26.304 -13.812 1.00 85.38 97 GLU A N 1
ATOM 807 C CA . GLU A 1 97 ? 12.035 -27.730 -13.528 1.00 85.38 97 GLU A CA 1
ATOM 808 C C . GLU A 1 97 ? 10.753 -27.971 -12.701 1.00 85.38 97 GLU A C 1
ATOM 810 O O . GLU A 1 97 ? 10.722 -28.810 -11.802 1.00 85.38 97 GLU A O 1
ATOM 815 N N . ASN A 1 98 ? 9.691 -27.192 -12.948 1.00 78.12 98 ASN A N 1
ATOM 816 C CA . ASN A 1 98 ? 8.424 -27.237 -12.198 1.00 78.12 98 ASN A CA 1
ATOM 817 C C . ASN A 1 98 ? 8.532 -26.945 -10.685 1.00 78.12 98 ASN A C 1
ATOM 819 O O . ASN A 1 98 ? 7.578 -27.166 -9.932 1.00 78.12 98 ASN A O 1
ATOM 823 N N . ARG A 1 99 ? 9.655 -26.394 -10.209 1.00 79.44 99 ARG A N 1
ATOM 824 C CA . ARG A 1 99 ? 9.836 -26.024 -8.800 1.00 79.44 99 ARG A CA 1
ATOM 825 C C . ARG A 1 99 ? 9.127 -24.701 -8.500 1.00 79.44 99 ARG A C 1
ATOM 827 O O . ARG A 1 99 ? 9.341 -23.696 -9.169 1.00 79.44 99 ARG A O 1
ATOM 834 N N . ARG A 1 100 ? 8.334 -24.663 -7.423 1.00 77.00 100 ARG A N 1
ATOM 835 C CA . ARG A 1 100 ? 7.552 -23.470 -7.024 1.00 77.00 100 ARG A CA 1
ATOM 836 C C . ARG A 1 100 ? 8.394 -22.259 -6.596 1.00 77.00 100 ARG A C 1
ATOM 838 O O . ARG A 1 100 ? 7.902 -21.144 -6.640 1.00 77.00 100 ARG A O 1
ATOM 845 N N . ASN A 1 101 ? 9.647 -22.472 -6.191 1.00 81.56 101 ASN A N 1
ATOM 846 C CA . ASN A 1 101 ? 10.517 -21.422 -5.642 1.00 81.56 101 ASN A CA 1
ATOM 847 C C . ASN A 1 101 ? 11.758 -21.151 -6.509 1.00 81.56 101 ASN A C 1
ATOM 849 O O . ASN A 1 101 ? 12.716 -20.548 -6.033 1.00 81.56 101 ASN A O 1
ATOM 853 N N . ALA A 1 102 ? 11.773 -21.626 -7.755 1.00 87.31 102 ALA A N 1
ATOM 854 C CA . ALA A 1 102 ? 12.856 -21.380 -8.700 1.00 87.31 102 ALA A CA 1
ATOM 855 C C . ALA A 1 102 ? 12.258 -20.980 -10.046 1.00 87.31 102 ALA A C 1
ATOM 857 O O . ALA A 1 102 ? 11.282 -21.586 -10.488 1.00 87.31 102 ALA A O 1
ATOM 858 N N . SER A 1 103 ? 12.832 -19.962 -10.683 1.00 91.19 103 SER A N 1
ATOM 859 C CA . SER A 1 103 ? 12.349 -19.480 -11.975 1.00 91.19 103 SER A CA 1
ATOM 860 C C . SER A 1 103 ? 13.501 -19.184 -12.916 1.00 91.19 103 SER A C 1
ATOM 862 O O . SER A 1 103 ? 14.574 -18.801 -12.461 1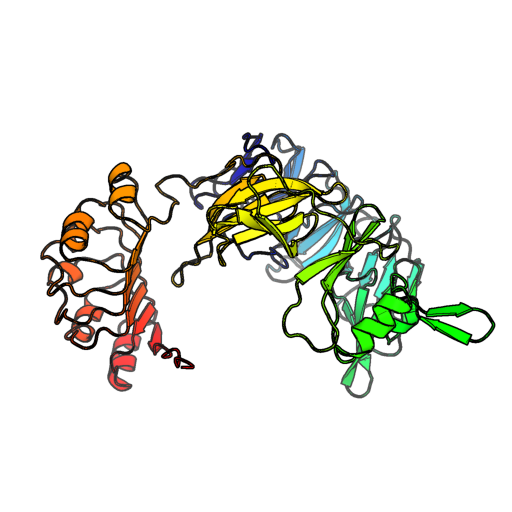.00 91.19 103 SER A O 1
ATOM 864 N N . VAL A 1 104 ? 13.231 -19.307 -14.208 1.00 93.44 104 VAL A N 1
ATOM 865 C CA . VAL A 1 104 ? 13.993 -18.651 -15.274 1.00 93.44 104 VAL A CA 1
ATOM 866 C C . VAL A 1 104 ? 13.136 -17.540 -15.860 1.00 93.44 104 VAL A C 1
ATOM 868 O O . VAL A 1 104 ? 11.908 -17.579 -15.761 1.00 93.44 104 VAL A O 1
ATOM 871 N N . ILE A 1 105 ? 13.774 -16.533 -16.438 1.00 94.94 105 ILE A N 1
ATOM 872 C CA . ILE A 1 105 ? 13.083 -15.407 -17.051 1.00 94.94 105 ILE A CA 1
ATOM 873 C C . ILE A 1 105 ? 13.041 -15.602 -18.560 1.00 94.94 105 ILE A C 1
ATOM 875 O O . ILE A 1 105 ? 14.055 -15.904 -19.184 1.00 94.94 105 ILE A O 1
ATOM 879 N N . VAL A 1 106 ? 11.866 -15.383 -19.135 1.00 96.19 106 VAL A N 1
ATOM 880 C CA . VAL A 1 106 ? 11.634 -15.330 -20.578 1.00 96.19 106 VAL A CA 1
ATOM 881 C C . VAL A 1 106 ? 10.911 -14.022 -20.886 1.00 96.19 106 VAL A C 1
ATOM 883 O O . VAL A 1 106 ? 10.035 -13.586 -20.126 1.00 96.19 106 VAL A O 1
ATOM 886 N N . PHE A 1 107 ? 11.297 -13.358 -21.973 1.00 97.25 107 PHE A N 1
ATOM 887 C CA . PHE A 1 107 ? 10.589 -12.170 -22.439 1.00 97.25 107 PHE A CA 1
ATOM 888 C C . PHE A 1 107 ? 9.385 -12.577 -23.277 1.00 97.25 107 PHE A C 1
ATOM 890 O O . PHE A 1 107 ? 9.498 -13.443 -24.137 1.00 97.25 107 PHE A O 1
ATOM 897 N N . TYR A 1 108 ? 8.242 -11.949 -23.025 1.00 96.62 108 TYR A N 1
ATOM 898 C CA . TYR A 1 108 ? 7.027 -12.141 -23.812 1.00 96.62 108 TYR A CA 1
ATOM 899 C C . TYR A 1 108 ? 6.583 -10.802 -24.395 1.00 96.62 108 TYR A C 1
ATOM 901 O O . TYR A 1 108 ? 6.762 -9.766 -23.753 1.00 96.62 108 TYR A O 1
ATOM 909 N N . ASP A 1 109 ? 6.006 -10.810 -25.592 1.00 94.94 109 ASP A N 1
ATOM 910 C CA . ASP A 1 109 ? 5.406 -9.618 -26.189 1.00 94.94 109 ASP A CA 1
ATOM 911 C C . ASP A 1 109 ? 4.054 -9.269 -25.541 1.00 94.94 109 ASP A C 1
ATOM 913 O O . ASP A 1 109 ? 3.503 -10.009 -24.720 1.00 94.94 109 ASP A O 1
ATOM 917 N N . LYS A 1 110 ? 3.471 -8.140 -25.954 1.00 92.94 110 LYS A N 1
ATOM 918 C CA . LYS A 1 110 ? 2.144 -7.692 -25.496 1.00 92.94 110 LYS A CA 1
ATOM 919 C C . LYS A 1 110 ? 0.994 -8.664 -25.797 1.00 92.94 110 LYS A C 1
ATOM 921 O O . LYS A 1 110 ? -0.064 -8.539 -25.188 1.00 92.94 110 LYS A O 1
ATOM 926 N N . ASN A 1 111 ? 1.181 -9.599 -26.729 1.00 94.31 111 ASN A N 1
ATOM 927 C CA . ASN A 1 111 ? 0.190 -10.606 -27.106 1.00 94.31 111 ASN A CA 1
ATOM 928 C C . ASN A 1 111 ? 0.375 -11.918 -26.325 1.00 94.31 111 ASN A C 1
ATOM 930 O O . ASN A 1 111 ? -0.358 -12.884 -26.557 1.00 94.31 111 ASN A O 1
ATOM 934 N N . GLY A 1 112 ? 1.353 -11.973 -25.417 1.00 94.44 112 GLY A N 1
ATOM 935 C CA . GLY A 1 112 ? 1.665 -13.164 -24.645 1.00 94.44 112 GLY A CA 1
ATOM 936 C C . GLY A 1 112 ? 2.382 -14.242 -25.457 1.00 94.44 112 GLY A C 1
ATOM 937 O O . GLY A 1 112 ? 2.206 -15.423 -25.162 1.00 94.44 112 GLY A O 1
ATOM 938 N N . GLN A 1 113 ? 3.168 -13.863 -26.470 1.00 95.75 113 GLN A N 1
ATOM 939 C CA . GLN A 1 113 ? 4.060 -14.774 -27.192 1.00 95.75 113 GLN A CA 1
ATOM 940 C C . GLN A 1 113 ? 5.496 -14.668 -26.670 1.00 95.75 113 GLN A C 1
ATOM 942 O O . GLN A 1 113 ? 5.960 -13.550 -26.433 1.00 95.75 113 GLN A O 1
ATOM 947 N N . PRO A 1 114 ? 6.215 -15.794 -26.498 1.00 96.06 114 PRO A N 1
ATOM 948 C CA . PRO A 1 114 ? 7.619 -15.767 -26.113 1.00 96.06 114 PRO A CA 1
ATOM 949 C C . PRO A 1 114 ? 8.459 -15.115 -27.217 1.00 96.06 114 PRO A C 1
ATOM 951 O O . PRO A 1 114 ? 8.283 -15.390 -28.403 1.00 96.06 114 PRO A O 1
ATOM 954 N N . MET A 1 115 ? 9.383 -14.253 -26.811 1.00 96.69 115 MET A N 1
ATOM 955 C CA . MET A 1 115 ? 10.288 -13.512 -27.686 1.00 96.69 115 MET A CA 1
ATOM 956 C C . MET A 1 115 ? 11.673 -14.153 -27.706 1.00 96.69 115 MET A C 1
ATOM 958 O O . MET A 1 115 ? 12.009 -14.954 -26.832 1.00 96.69 115 MET A O 1
ATOM 962 N N . PHE A 1 116 ? 12.475 -13.790 -28.711 1.00 94.94 116 PHE A N 1
ATOM 963 C CA . PHE A 1 116 ? 13.842 -14.296 -28.899 1.00 94.94 116 PHE A CA 1
ATOM 964 C C . PHE A 1 116 ? 13.880 -15.829 -28.969 1.00 94.94 116 PHE A C 1
ATOM 966 O O . PHE A 1 116 ? 14.659 -16.473 -28.274 1.00 94.94 116 PHE A O 1
ATOM 973 N N . ASP A 1 117 ? 12.951 -16.414 -29.731 1.00 93.06 117 ASP A N 1
ATOM 974 C CA . ASP A 1 117 ? 12.762 -17.866 -29.864 1.00 93.06 117 ASP A CA 1
ATOM 975 C C . ASP A 1 117 ? 12.571 -18.603 -28.522 1.00 93.06 117 ASP A C 1
ATOM 977 O O . ASP A 1 117 ? 12.887 -19.784 -28.381 1.00 93.06 117 ASP A O 1
ATOM 981 N N . GLY A 1 118 ? 12.037 -17.904 -27.512 1.00 93.19 118 GLY A N 1
ATOM 982 C CA . GLY A 1 118 ? 11.827 -18.455 -26.173 1.00 93.19 118 GLY A CA 1
ATOM 983 C C . GLY A 1 118 ? 13.114 -18.608 -25.365 1.00 93.19 118 GLY A C 1
ATOM 984 O O . GLY A 1 118 ? 13.166 -19.439 -24.453 1.00 93.19 118 GLY A O 1
ATOM 985 N N . GLN A 1 119 ? 14.149 -17.824 -25.684 1.00 93.94 119 GLN A N 1
ATOM 986 C CA . GLN A 1 119 ? 15.403 -17.812 -24.941 1.00 93.94 119 GLN A CA 1
ATOM 987 C C . GLN A 1 119 ? 15.150 -17.607 -23.440 1.00 93.94 119 GLN A C 1
ATOM 989 O O . GLN A 1 119 ? 14.470 -16.672 -23.005 1.00 93.94 119 GLN A O 1
ATOM 994 N N . LYS A 1 120 ? 15.742 -18.501 -22.645 1.00 93.88 120 LYS A N 1
ATOM 995 C CA . LYS A 1 120 ? 15.685 -18.484 -21.183 1.00 93.88 120 LYS A CA 1
ATOM 996 C C . LYS A 1 120 ? 16.911 -17.785 -20.621 1.00 93.88 120 LYS A C 1
ATOM 998 O O . LYS A 1 120 ? 18.034 -18.035 -21.063 1.00 93.88 120 LYS A O 1
ATOM 1003 N N . TYR A 1 121 ? 16.669 -16.952 -19.621 1.00 94.62 121 TYR A N 1
ATOM 1004 C CA . TYR A 1 121 ? 17.680 -16.196 -18.900 1.00 94.62 121 TYR A CA 1
ATOM 1005 C C . TYR A 1 121 ? 17.620 -16.543 -17.417 1.00 94.62 121 TYR A C 1
ATOM 1007 O O . TYR A 1 121 ? 16.534 -16.710 -16.854 1.00 94.62 121 TYR A O 1
ATOM 1015 N N . TRP A 1 122 ? 18.775 -16.624 -16.765 1.00 93.00 122 TRP A N 1
ATOM 1016 C CA . TRP A 1 122 ? 18.823 -16.792 -15.316 1.00 93.00 122 TRP A CA 1
ATOM 1017 C C . TRP A 1 122 ? 18.343 -15.524 -14.601 1.00 93.00 122 TRP A C 1
ATOM 1019 O O . TRP A 1 122 ? 17.537 -15.577 -13.675 1.00 93.00 122 TRP A O 1
ATOM 1029 N N . GLU A 1 123 ? 18.791 -14.370 -15.091 1.00 93.06 123 GLU A N 1
ATOM 1030 C CA . GLU A 1 123 ? 18.399 -13.047 -14.620 1.00 93.06 123 GLU A CA 1
ATOM 1031 C C . GLU A 1 123 ? 18.174 -12.119 -15.812 1.00 93.06 123 GLU A C 1
ATOM 1033 O O . GLU A 1 123 ? 18.824 -12.241 -16.847 1.00 93.06 123 GLU A O 1
ATOM 1038 N N . ALA A 1 124 ? 17.256 -11.168 -15.670 1.00 93.88 124 ALA A N 1
ATOM 1039 C CA . ALA A 1 124 ? 16.970 -10.198 -16.718 1.00 93.88 124 ALA A CA 1
ATOM 1040 C C . ALA A 1 124 ? 16.411 -8.904 -16.129 1.00 93.88 124 ALA A C 1
ATOM 1042 O O . ALA A 1 124 ? 15.419 -8.895 -15.387 1.00 93.88 124 ALA A O 1
ATOM 1043 N N . SER A 1 125 ? 17.020 -7.776 -16.480 1.00 92.88 125 SER A N 1
ATOM 1044 C CA . SER A 1 125 ? 16.487 -6.449 -16.196 1.00 92.88 125 SER A CA 1
ATOM 1045 C C . SER A 1 125 ? 15.271 -6.161 -17.091 1.00 92.88 125 SER A C 1
ATOM 1047 O O . SER A 1 125 ? 14.927 -6.931 -17.984 1.00 92.88 125 SER A O 1
ATOM 1049 N N . ARG A 1 126 ? 14.539 -5.081 -16.804 1.00 88.94 126 ARG A N 1
ATOM 1050 C CA . ARG A 1 126 ? 13.522 -4.596 -17.749 1.00 88.94 126 ARG A CA 1
ATOM 1051 C C . ARG A 1 126 ? 14.198 -3.780 -18.834 1.00 88.94 126 ARG A C 1
ATOM 1053 O O . ARG A 1 126 ? 15.173 -3.094 -18.531 1.00 88.94 126 ARG A O 1
ATOM 1060 N N . PHE A 1 127 ? 13.583 -3.767 -20.010 1.00 90.19 127 PHE A N 1
ATOM 1061 C CA . PHE A 1 127 ? 13.965 -2.856 -21.075 1.00 90.19 127 PHE A CA 1
ATOM 1062 C C . PHE A 1 127 ? 13.920 -1.397 -20.603 1.00 90.19 127 PHE A C 1
ATOM 1064 O O . PHE A 1 127 ? 12.994 -0.982 -19.893 1.00 90.19 127 PHE A O 1
ATOM 1071 N N . ARG A 1 128 ? 14.981 -0.659 -20.919 1.00 84.88 128 ARG A N 1
ATOM 1072 C CA . ARG A 1 128 ? 15.164 0.773 -20.684 1.00 84.88 128 ARG A CA 1
ATOM 1073 C C . ARG A 1 128 ? 15.852 1.356 -21.905 1.00 84.88 128 ARG A C 1
ATOM 1075 O O . ARG A 1 128 ? 16.948 0.917 -22.241 1.00 84.88 128 ARG A O 1
ATOM 1082 N N . ASN A 1 129 ? 15.219 2.331 -22.545 1.00 81.62 129 ASN A N 1
ATOM 1083 C CA . ASN A 1 129 ? 15.703 2.973 -23.765 1.00 81.62 129 ASN A CA 1
ATOM 1084 C C . ASN A 1 129 ? 16.170 1.939 -24.806 1.00 81.62 129 ASN A C 1
ATOM 1086 O O . ASN A 1 129 ? 17.281 2.022 -25.328 1.00 81.62 129 ASN A O 1
ATOM 1090 N N . GLY A 1 130 ? 15.350 0.914 -25.043 1.00 88.44 130 GLY A N 1
ATOM 1091 C CA . GLY A 1 130 ? 15.623 -0.128 -26.029 1.00 88.44 130 GLY A CA 1
ATOM 1092 C C . GLY A 1 130 ? 16.561 -1.250 -25.594 1.00 88.44 130 GLY A C 1
ATOM 1093 O O . GLY A 1 130 ? 16.753 -2.175 -26.373 1.00 88.44 130 GLY A O 1
ATOM 1094 N N . HIS A 1 131 ? 17.091 -1.226 -24.368 1.00 93.81 131 HIS A N 1
ATOM 1095 C CA . HIS A 1 131 ? 18.081 -2.208 -23.924 1.00 93.81 131 HIS A CA 1
ATOM 1096 C C . HIS A 1 131 ? 17.687 -2.913 -22.632 1.00 93.81 131 HIS A C 1
ATOM 1098 O O . HIS A 1 131 ? 17.120 -2.302 -21.723 1.00 93.81 131 HIS A O 1
ATOM 1104 N N . ALA A 1 132 ? 18.045 -4.187 -22.516 1.00 95.25 132 ALA A N 1
ATOM 1105 C CA . ALA A 1 132 ? 17.954 -4.955 -21.280 1.00 95.25 132 ALA A CA 1
ATOM 1106 C C . ALA A 1 132 ? 19.305 -5.593 -20.959 1.00 95.25 132 ALA A C 1
ATOM 1108 O O . ALA A 1 132 ? 20.133 -5.811 -21.836 1.00 95.25 132 ALA A O 1
ATOM 1109 N N . VAL A 1 133 ? 19.523 -5.906 -19.685 1.00 96.56 133 VAL A N 1
ATOM 1110 C CA . VAL A 1 133 ? 20.704 -6.650 -19.248 1.00 96.56 133 VAL A CA 1
ATOM 1111 C C . VAL A 1 133 ? 20.259 -8.017 -18.776 1.00 96.56 133 VAL A C 1
ATOM 1113 O O . VAL A 1 133 ? 19.357 -8.108 -17.942 1.00 96.56 133 VAL A O 1
ATOM 1116 N N . VAL A 1 134 ? 20.882 -9.059 -19.302 1.00 96.25 134 VAL A N 1
ATOM 1117 C CA . VAL A 1 134 ? 20.499 -10.452 -19.100 1.00 96.25 134 VAL A CA 1
ATOM 1118 C C . VAL A 1 134 ? 21.688 -11.280 -18.642 1.00 96.25 134 VAL A C 1
ATOM 1120 O O . VAL A 1 134 ? 22.827 -10.965 -18.974 1.00 96.25 134 VAL A O 1
ATOM 1123 N N . GLN A 1 135 ? 21.413 -12.338 -17.889 1.00 95.62 135 GLN A N 1
ATOM 1124 C CA . GLN A 1 135 ? 22.360 -13.403 -17.595 1.00 95.62 135 GLN A CA 1
ATOM 1125 C C . GLN A 1 135 ? 21.941 -14.651 -18.372 1.00 95.62 135 GLN A C 1
ATOM 1127 O O . GLN A 1 135 ? 20.829 -15.156 -18.183 1.00 95.62 135 GLN A O 1
ATOM 1132 N N . LEU A 1 136 ? 22.808 -15.126 -19.263 1.00 90.81 136 LEU A N 1
ATOM 1133 C CA . LEU A 1 136 ? 22.585 -16.350 -20.029 1.00 90.81 136 LEU A CA 1
ATOM 1134 C C . LEU A 1 136 ? 22.770 -17.589 -19.147 1.00 90.81 136 LEU A C 1
ATOM 1136 O O . LEU A 1 136 ? 23.448 -17.535 -18.127 1.00 90.81 136 LEU A O 1
ATOM 1140 N N . SER A 1 137 ? 22.224 -18.725 -19.580 1.00 82.25 137 SER A N 1
ATOM 1141 C CA . SER A 1 137 ? 22.409 -20.029 -18.927 1.00 82.25 137 SER A CA 1
ATOM 1142 C C . SER A 1 137 ? 21.932 -20.049 -17.463 1.00 82.25 137 SER A C 1
ATOM 1144 O O . SER A 1 137 ? 20.752 -19.809 -17.210 1.00 82.25 137 SER A O 1
ATOM 1146 N N . ASP A 1 138 ? 22.801 -20.399 -16.511 1.00 82.25 138 ASP A N 1
ATOM 1147 C CA . ASP A 1 138 ? 22.493 -20.505 -15.086 1.00 82.25 138 ASP A CA 1
ATOM 1148 C C . ASP A 1 138 ? 23.134 -19.360 -14.275 1.00 82.25 138 ASP A C 1
ATOM 1150 O O . ASP A 1 138 ? 23.568 -18.342 -14.814 1.00 82.25 138 ASP A O 1
ATOM 1154 N N . LYS A 1 139 ? 23.197 -19.521 -12.949 1.00 79.50 139 LYS A N 1
ATOM 1155 C CA . LYS A 1 139 ? 23.744 -18.524 -12.017 1.00 79.50 139 LYS A CA 1
ATOM 1156 C C . LYS A 1 139 ? 25.199 -18.118 -12.284 1.00 79.50 139 LYS A C 1
ATOM 1158 O O . LYS A 1 139 ? 25.617 -17.080 -11.768 1.00 79.50 139 LYS A O 1
ATOM 1163 N N . ASP A 1 140 ? 25.962 -18.932 -13.009 1.00 82.69 140 ASP A N 1
ATOM 1164 C CA . ASP A 1 140 ? 27.372 -18.701 -13.323 1.00 82.69 140 ASP A CA 1
ATOM 1165 C C . ASP A 1 140 ? 27.569 -18.311 -14.801 1.00 82.69 140 ASP A C 1
ATOM 1167 O O . ASP A 1 140 ? 28.701 -18.117 -15.243 1.00 82.69 140 ASP A O 1
ATOM 1171 N N . GLY A 1 141 ? 26.478 -18.156 -15.561 1.00 86.19 141 GLY A N 1
ATOM 1172 C CA . GLY A 1 141 ? 26.530 -17.765 -16.962 1.00 86.19 141 GLY A CA 1
ATOM 1173 C C . GLY A 1 141 ? 26.872 -16.293 -17.193 1.00 86.19 141 GLY A C 1
ATOM 1174 O O . GLY A 1 141 ? 26.877 -15.464 -16.275 1.00 86.19 141 GLY A O 1
ATOM 1175 N N . GLU A 1 142 ? 27.188 -15.987 -18.451 1.00 93.88 142 GLU A N 1
ATOM 1176 C CA . GLU A 1 142 ? 27.639 -14.666 -18.880 1.00 93.88 142 GLU A CA 1
ATOM 1177 C C . GLU A 1 142 ? 26.541 -13.608 -18.806 1.00 93.88 142 GLU A C 1
ATOM 1179 O O . GLU A 1 142 ? 25.358 -13.892 -18.999 1.00 93.88 142 GLU A O 1
ATOM 1184 N N . TRP A 1 143 ? 26.956 -12.367 -18.557 1.00 97.00 143 TRP A N 1
ATOM 1185 C CA . TRP A 1 143 ? 26.077 -11.211 -18.550 1.00 97.00 143 TRP A CA 1
ATOM 1186 C C . TRP A 1 143 ? 26.231 -10.415 -19.842 1.00 97.00 143 TRP A C 1
ATOM 1188 O O . TRP A 1 143 ? 27.325 -9.960 -20.177 1.00 97.00 143 TRP A O 1
ATOM 1198 N N . HIS A 1 144 ? 25.114 -10.154 -20.513 1.00 96.88 144 HIS A N 1
ATOM 1199 C CA . HIS A 1 144 ? 25.063 -9.381 -21.751 1.00 96.88 144 HIS A CA 1
ATOM 1200 C C . HIS A 1 144 ? 24.065 -8.239 -21.643 1.00 96.88 144 HIS A C 1
ATOM 1202 O O . HIS A 1 144 ? 23.035 -8.348 -20.980 1.00 96.88 144 HIS A O 1
ATOM 1208 N N . MET A 1 145 ? 24.349 -7.144 -22.336 1.00 96.62 145 MET A N 1
ATOM 1209 C CA . MET A 1 145 ? 23.333 -6.172 -22.715 1.00 96.62 145 MET A CA 1
ATOM 1210 C C . MET A 1 145 ? 22.783 -6.570 -24.083 1.00 96.62 145 MET A C 1
ATOM 1212 O O . MET A 1 145 ? 23.564 -6.840 -24.998 1.00 96.62 145 MET A O 1
ATOM 1216 N N . ILE A 1 146 ? 21.459 -6.605 -24.208 1.00 96.62 146 ILE A N 1
ATOM 1217 C CA . ILE A 1 146 ? 20.739 -6.933 -25.441 1.00 96.62 146 ILE A CA 1
ATOM 1218 C C . ILE A 1 146 ? 19.862 -5.762 -25.892 1.00 96.62 146 ILE A C 1
ATOM 1220 O O . ILE A 1 146 ? 19.385 -4.994 -25.050 1.00 96.62 146 ILE A O 1
ATOM 1224 N N . ASP A 1 147 ? 19.661 -5.636 -27.202 1.00 94.50 147 ASP A N 1
ATOM 1225 C CA . ASP A 1 147 ? 18.689 -4.717 -27.810 1.00 94.50 147 ASP A CA 1
ATOM 1226 C C . ASP A 1 147 ? 17.266 -5.313 -27.850 1.00 94.50 147 ASP A C 1
ATOM 1228 O O . ASP A 1 147 ? 17.004 -6.395 -27.308 1.00 94.50 147 ASP A O 1
ATOM 1232 N N . LYS A 1 148 ? 16.315 -4.589 -28.459 1.00 94.19 148 LYS A N 1
ATOM 1233 C CA . LYS A 1 148 ? 14.909 -5.015 -28.561 1.00 94.19 148 LYS A CA 1
ATOM 1234 C C . LYS A 1 148 ? 14.712 -6.224 -29.465 1.00 94.19 148 LYS A C 1
ATOM 1236 O O . LYS A 1 148 ? 13.664 -6.855 -29.367 1.00 94.19 148 LYS A O 1
ATOM 1241 N N . GLU A 1 149 ? 15.680 -6.555 -30.303 1.00 94.06 149 GLU A N 1
ATOM 1242 C CA . GLU A 1 149 ? 15.692 -7.727 -31.171 1.00 94.06 149 GLU A CA 1
ATOM 1243 C C . GLU A 1 149 ? 16.352 -8.935 -30.482 1.00 94.06 149 GLU A C 1
ATOM 1245 O O . GLU A 1 149 ? 16.358 -10.035 -31.033 1.00 94.06 149 GLU A O 1
ATOM 1250 N N . GLY A 1 150 ? 16.865 -8.757 -29.257 1.00 94.00 150 GLY A N 1
ATOM 1251 C CA . GLY A 1 150 ? 17.510 -9.802 -28.463 1.00 94.00 150 GLY A CA 1
ATOM 1252 C C . GLY A 1 150 ? 18.977 -10.016 -28.825 1.00 94.00 150 GLY A C 1
ATOM 1253 O O . GLY A 1 150 ? 19.608 -10.951 -28.329 1.00 94.00 150 GLY A O 1
ATOM 1254 N N . LYS A 1 151 ? 19.543 -9.158 -29.677 1.00 95.44 151 LYS A N 1
ATOM 1255 C CA . LYS A 1 151 ? 20.936 -9.246 -30.095 1.00 95.44 151 LYS A CA 1
ATOM 1256 C C . LYS A 1 151 ? 21.835 -8.655 -29.018 1.00 95.44 151 LYS A C 1
ATOM 1258 O O . LYS A 1 151 ? 21.567 -7.593 -28.463 1.00 95.44 151 LYS A O 1
ATOM 1263 N N . VAL A 1 152 ? 22.947 -9.336 -28.751 1.00 96.25 152 VAL A N 1
ATOM 1264 C CA . VAL A 1 152 ? 23.979 -8.853 -27.829 1.00 96.25 152 VAL A CA 1
ATOM 1265 C C . VAL A 1 152 ? 24.632 -7.593 -28.397 1.00 96.25 152 VAL A C 1
ATOM 1267 O O . VAL A 1 152 ? 25.245 -7.626 -29.464 1.00 96.25 152 VAL A O 1
ATOM 1270 N N . VAL A 1 153 ? 24.525 -6.495 -27.651 1.00 95.19 153 VAL A N 1
ATOM 1271 C CA . VAL A 1 153 ? 25.178 -5.213 -27.953 1.00 95.19 153 VAL A CA 1
ATOM 1272 C C . VAL A 1 153 ? 26.441 -4.989 -27.116 1.00 95.19 153 VAL A C 1
ATOM 1274 O O . VAL A 1 153 ? 27.335 -4.268 -27.550 1.00 95.19 153 VAL A O 1
ATOM 1277 N N . LEU A 1 154 ? 26.547 -5.615 -25.936 1.00 95.31 154 LEU A N 1
ATOM 1278 C CA . LEU A 1 154 ? 27.734 -5.549 -25.074 1.00 95.31 154 LEU A CA 1
ATOM 1279 C C . LEU A 1 154 ? 27.864 -6.814 -24.215 1.00 95.31 154 LEU A C 1
ATOM 1281 O O . LEU A 1 154 ? 26.903 -7.205 -23.552 1.00 95.31 154 LEU A O 1
ATOM 1285 N N . ASN A 1 155 ? 29.059 -7.413 -24.166 1.00 96.06 155 ASN A N 1
ATOM 1286 C CA . ASN A 1 155 ? 29.385 -8.474 -23.209 1.00 96.06 155 ASN A CA 1
ATOM 1287 C C . ASN A 1 155 ? 29.950 -7.873 -21.920 1.00 96.06 155 ASN A C 1
ATOM 1289 O O . ASN A 1 155 ? 31.075 -7.377 -21.880 1.00 96.06 155 ASN A O 1
ATOM 1293 N N . LEU A 1 156 ? 29.150 -7.896 -20.856 1.00 95.81 156 LEU A N 1
ATOM 1294 C CA . LEU A 1 156 ? 29.533 -7.332 -19.566 1.00 95.81 156 LEU A CA 1
ATOM 1295 C C . LEU A 1 156 ? 30.500 -8.240 -18.818 1.00 95.81 156 LEU A C 1
ATOM 1297 O O . LEU A 1 156 ? 31.350 -7.715 -18.104 1.00 95.81 156 LEU A O 1
ATOM 1301 N N . SER A 1 157 ? 30.395 -9.559 -18.990 1.00 94.38 157 SER A N 1
ATOM 1302 C CA . SER A 1 157 ? 31.346 -10.506 -18.400 1.00 94.38 157 SER A CA 1
ATOM 1303 C C . SER A 1 157 ? 32.761 -10.312 -18.946 1.00 94.38 157 SER A C 1
ATOM 1305 O O . SER A 1 157 ? 33.713 -10.411 -18.178 1.00 94.38 157 SER A O 1
ATOM 1307 N N . ASP A 1 158 ? 32.899 -9.953 -20.226 1.00 94.19 158 ASP A N 1
ATOM 1308 C CA . ASP A 1 158 ? 34.205 -9.633 -20.826 1.00 94.19 158 ASP A CA 1
ATOM 1309 C C . ASP A 1 158 ? 34.709 -8.237 -20.430 1.00 94.19 158 ASP A C 1
ATOM 1311 O O . ASP A 1 158 ? 35.913 -7.990 -20.358 1.00 94.19 158 ASP A O 1
ATOM 1315 N N . THR A 1 159 ? 33.789 -7.299 -20.191 1.00 93.31 159 THR A N 1
ATOM 1316 C CA . THR A 1 159 ? 34.127 -5.884 -19.969 1.00 93.31 159 THR A CA 1
ATOM 1317 C C . THR A 1 159 ? 34.423 -5.567 -18.499 1.00 93.31 159 THR A C 1
ATOM 1319 O O . THR A 1 159 ? 35.255 -4.710 -18.195 1.00 93.31 159 THR A O 1
ATOM 1322 N N . ILE A 1 160 ? 33.726 -6.213 -17.561 1.00 92.69 160 ILE A N 1
ATOM 1323 C CA . ILE A 1 160 ? 33.816 -5.924 -16.127 1.00 92.69 160 ILE A CA 1
ATOM 1324 C C . ILE A 1 160 ? 34.777 -6.914 -15.460 1.00 92.69 160 ILE A C 1
ATOM 1326 O O . ILE A 1 160 ? 34.494 -8.109 -15.436 1.00 92.69 160 ILE A O 1
ATOM 1330 N N . PRO A 1 161 ? 35.860 -6.451 -14.809 1.00 89.62 161 PRO A N 1
ATOM 1331 C CA . PRO A 1 161 ? 36.753 -7.352 -14.097 1.00 89.62 161 PRO A CA 1
ATOM 1332 C C . PRO A 1 161 ? 36.081 -7.900 -12.830 1.00 89.62 161 PRO A C 1
ATOM 1334 O O . PRO A 1 161 ? 35.704 -7.148 -11.923 1.00 89.62 161 PRO A O 1
ATOM 1337 N N . GLY A 1 162 ? 35.983 -9.227 -12.748 1.00 89.50 162 GLY A N 1
ATOM 1338 C CA . GLY A 1 162 ? 35.423 -9.963 -11.615 1.00 89.50 162 GLY A CA 1
ATOM 1339 C C . GLY A 1 162 ? 34.100 -10.655 -11.940 1.00 89.50 162 GLY A C 1
ATOM 1340 O O . GLY A 1 162 ? 33.639 -10.681 -13.072 1.00 89.50 162 GLY A O 1
ATOM 1341 N N . ASN A 1 163 ? 33.474 -11.244 -10.923 1.00 91.31 163 ASN A N 1
ATOM 1342 C CA . ASN A 1 163 ? 32.244 -12.011 -11.091 1.00 91.31 163 ASN A CA 1
ATOM 1343 C C . ASN A 1 163 ? 31.022 -11.129 -10.787 1.00 91.31 163 ASN A C 1
ATOM 1345 O O . ASN A 1 163 ? 30.830 -10.687 -9.647 1.00 91.31 163 ASN A O 1
ATOM 1349 N N . ILE A 1 164 ? 30.197 -10.864 -11.801 1.00 93.94 164 ILE A N 1
ATOM 1350 C CA . ILE A 1 164 ? 28.936 -10.131 -11.651 1.00 93.94 164 ILE A CA 1
ATOM 1351 C C . ILE A 1 164 ? 27.945 -11.001 -10.869 1.00 93.94 164 ILE A C 1
ATOM 1353 O O . ILE A 1 164 ? 27.593 -12.101 -11.279 1.00 93.94 164 ILE A O 1
ATOM 1357 N N . ARG A 1 165 ? 27.472 -10.493 -9.726 1.00 90.56 165 ARG A N 1
ATOM 1358 C CA . ARG A 1 165 ? 26.574 -11.230 -8.822 1.00 90.56 165 ARG A CA 1
ATOM 1359 C C . ARG A 1 165 ? 25.117 -10.829 -8.937 1.00 90.56 165 ARG A C 1
ATOM 1361 O O . ARG A 1 165 ? 24.246 -11.631 -8.621 1.00 90.56 165 ARG A O 1
ATOM 1368 N N . ARG A 1 166 ? 24.847 -9.565 -9.268 1.00 87.56 166 ARG A N 1
ATOM 1369 C CA . ARG A 1 166 ? 23.485 -9.028 -9.305 1.00 87.56 166 ARG A CA 1
ATOM 1370 C C . ARG A 1 166 ? 23.420 -7.719 -10.072 1.00 87.56 166 ARG A C 1
ATOM 1372 O O . ARG A 1 166 ? 24.314 -6.883 -9.949 1.00 87.56 166 ARG A O 1
ATOM 1379 N N . ILE A 1 167 ? 22.281 -7.492 -10.716 1.00 88.88 167 ILE A N 1
ATOM 1380 C CA . ILE A 1 167 ? 21.877 -6.192 -11.251 1.00 88.88 167 ILE A CA 1
ATOM 1381 C C . ILE A 1 167 ? 20.701 -5.646 -10.437 1.00 88.88 167 ILE A C 1
ATOM 1383 O O . ILE A 1 167 ? 19.742 -6.356 -10.129 1.00 88.88 167 ILE A O 1
ATOM 1387 N N . ALA A 1 168 ? 20.794 -4.384 -10.026 1.00 83.31 168 ALA A N 1
ATOM 1388 C CA . ALA A 1 168 ? 19.723 -3.675 -9.336 1.00 83.31 168 ALA A CA 1
ATOM 1389 C C . ALA A 1 168 ? 18.805 -2.930 -10.321 1.00 83.31 168 ALA A C 1
ATOM 1391 O O . ALA A 1 168 ? 19.113 -2.776 -11.502 1.00 83.31 168 ALA A O 1
ATOM 1392 N N . ASP A 1 169 ? 17.669 -2.437 -9.814 1.00 73.19 169 ASP A N 1
ATOM 1393 C CA . ASP A 1 169 ? 16.752 -1.594 -10.591 1.00 73.19 169 ASP A CA 1
ATOM 1394 C C . ASP A 1 169 ? 17.478 -0.384 -11.207 1.00 73.19 169 ASP A C 1
ATOM 1396 O O . ASP A 1 169 ? 18.280 0.273 -10.538 1.00 73.19 169 ASP A O 1
ATOM 1400 N N . PHE A 1 170 ? 17.096 -0.053 -12.441 1.00 75.12 170 PHE A N 1
ATOM 1401 C CA . PHE A 1 170 ? 17.520 1.147 -13.159 1.00 75.12 170 PHE A CA 1
ATOM 1402 C C . PHE A 1 170 ? 17.113 2.410 -12.391 1.00 75.12 170 PHE A C 1
ATOM 1404 O O . PHE A 1 170 ? 15.929 2.606 -12.090 1.00 75.12 170 PHE A O 1
ATOM 1411 N N . LYS A 1 171 ? 18.091 3.239 -12.029 1.00 72.56 171 LYS A N 1
ATOM 1412 C CA . LYS A 1 171 ? 17.901 4.497 -11.298 1.00 72.56 171 LYS A CA 1
ATOM 1413 C C . LYS A 1 171 ? 18.891 5.521 -11.830 1.00 72.56 171 LYS A C 1
ATOM 1415 O O . LYS A 1 171 ? 20.042 5.166 -12.053 1.00 72.56 171 LYS A O 1
ATOM 1420 N N . ARG A 1 172 ? 18.460 6.783 -11.954 1.00 70.00 172 ARG A N 1
ATOM 1421 C CA . ARG A 1 172 ? 19.310 7.883 -12.455 1.00 70.00 172 ARG A CA 1
ATOM 1422 C C . ARG A 1 172 ? 19.984 7.515 -13.783 1.00 70.00 172 ARG A C 1
ATOM 1424 O O . ARG A 1 172 ? 21.193 7.648 -13.935 1.00 70.00 172 ARG A O 1
ATOM 1431 N N . ASP A 1 173 ? 19.186 6.949 -14.681 1.00 74.19 173 ASP A N 1
ATOM 1432 C CA . ASP A 1 173 ? 19.589 6.555 -16.032 1.00 74.19 173 ASP A CA 1
ATOM 1433 C C . ASP A 1 173 ? 20.727 5.527 -16.137 1.00 74.19 173 ASP A C 1
ATOM 1435 O O . ASP A 1 173 ? 21.358 5.393 -17.185 1.00 74.19 173 ASP A O 1
ATOM 1439 N N . ALA A 1 174 ? 20.956 4.745 -15.076 1.00 82.56 174 ALA A N 1
ATOM 1440 C CA . ALA A 1 174 ? 21.906 3.640 -15.089 1.00 82.56 174 ALA A CA 1
ATOM 1441 C C . ALA A 1 174 ? 21.414 2.412 -14.303 1.00 82.56 174 ALA A C 1
ATOM 1443 O O . ALA A 1 174 ? 20.705 2.509 -13.294 1.00 82.56 174 ALA A O 1
ATOM 1444 N N . TRP A 1 175 ? 21.840 1.226 -14.739 1.00 91.50 175 TRP A N 1
ATOM 1445 C CA . TRP A 1 175 ? 21.797 0.014 -13.926 1.00 91.50 175 TRP A CA 1
ATOM 1446 C C . TRP A 1 175 ? 22.973 0.001 -12.959 1.00 91.50 175 TRP A C 1
ATOM 1448 O O . TRP A 1 175 ? 24.111 0.242 -13.352 1.00 91.50 175 TRP A O 1
ATOM 1458 N N . GLN A 1 176 ? 22.708 -0.341 -11.700 1.00 92.81 176 GLN A N 1
ATOM 1459 C CA . GLN A 1 176 ? 23.764 -0.592 -10.725 1.00 92.81 176 GLN A CA 1
ATOM 1460 C C . GLN A 1 176 ? 24.068 -2.094 -10.683 1.00 92.81 176 GLN A C 1
ATOM 1462 O O . GLN A 1 176 ? 23.189 -2.904 -10.386 1.00 92.81 176 GLN A O 1
ATOM 1467 N N . ILE A 1 177 ? 25.319 -2.453 -10.934 1.00 94.19 177 ILE A N 1
ATOM 1468 C CA . ILE A 1 177 ? 25.816 -3.824 -11.034 1.00 94.19 177 ILE A CA 1
ATOM 1469 C C . ILE A 1 177 ? 26.713 -4.104 -9.826 1.00 94.19 177 ILE A C 1
ATOM 1471 O O . ILE A 1 177 ? 27.609 -3.323 -9.509 1.00 94.19 177 ILE A O 1
ATOM 1475 N N . SER A 1 178 ? 26.465 -5.203 -9.119 1.00 93.88 178 SER A N 1
ATOM 1476 C CA . SER A 1 178 ? 27.294 -5.657 -8.000 1.00 93.88 178 SER A CA 1
ATOM 1477 C C . SER A 1 178 ? 28.259 -6.734 -8.468 1.00 93.88 178 SER A C 1
ATOM 1479 O O . SER A 1 178 ? 27.836 -7.798 -8.914 1.00 93.88 178 SER A O 1
ATOM 1481 N N . VAL A 1 179 ? 29.552 -6.464 -8.316 1.00 93.38 179 VAL A N 1
ATOM 1482 C CA . VAL A 1 179 ? 30.640 -7.303 -8.822 1.00 93.38 179 VAL A CA 1
ATOM 1483 C C . VAL A 1 179 ? 31.503 -7.747 -7.656 1.00 93.38 179 VAL A C 1
ATOM 1485 O O . VAL A 1 179 ? 31.899 -6.926 -6.830 1.00 93.38 179 VAL A O 1
ATOM 1488 N N . LYS A 1 180 ? 31.781 -9.045 -7.574 1.00 93.25 180 LYS A N 1
ATOM 1489 C CA . LYS A 1 180 ? 32.664 -9.635 -6.572 1.00 93.25 180 LYS A CA 1
ATOM 1490 C C . LYS A 1 180 ? 34.029 -9.883 -7.204 1.00 93.25 180 LYS A C 1
ATOM 1492 O O . LYS A 1 180 ? 34.118 -10.617 -8.186 1.00 93.25 180 LYS A O 1
ATOM 1497 N N . ASN A 1 181 ? 35.076 -9.279 -6.654 1.00 88.44 181 ASN A N 1
ATOM 1498 C CA . ASN A 1 181 ? 36.441 -9.522 -7.118 1.00 88.44 181 ASN A CA 1
ATOM 1499 C C . ASN A 1 181 ? 37.019 -10.829 -6.531 1.00 88.44 181 ASN A C 1
ATOM 1501 O O . ASN A 1 181 ? 36.395 -11.481 -5.690 1.00 88.44 181 ASN A O 1
ATOM 1505 N N . GLU A 1 182 ? 38.230 -11.193 -6.955 1.00 85.38 182 GLU A N 1
ATOM 1506 C CA . GLU A 1 182 ? 38.943 -12.405 -6.511 1.00 85.38 182 GLU A CA 1
ATOM 1507 C C . GLU A 1 182 ? 39.221 -12.429 -4.997 1.00 85.38 182 GLU A C 1
ATOM 1509 O O . GLU A 1 182 ? 39.252 -13.485 -4.374 1.00 85.38 182 GLU A O 1
ATOM 1514 N N . GLN A 1 183 ? 39.341 -11.253 -4.379 1.00 87.31 183 GLN A N 1
ATOM 1515 C CA . GLN A 1 183 ? 39.562 -11.069 -2.940 1.00 87.31 183 GLN A CA 1
ATOM 1516 C C . GLN A 1 183 ? 38.253 -11.061 -2.130 1.00 87.31 183 GLN A C 1
ATOM 1518 O O . GLN A 1 183 ? 38.249 -10.722 -0.950 1.00 87.31 183 GLN A O 1
ATOM 1523 N N . ASN A 1 184 ? 37.127 -11.432 -2.747 1.00 85.50 184 ASN A N 1
ATOM 1524 C CA . ASN A 1 184 ? 35.784 -11.437 -2.164 1.00 85.50 184 ASN A CA 1
ATOM 1525 C C . ASN A 1 184 ? 35.207 -10.063 -1.767 1.00 85.50 184 ASN A C 1
ATOM 1527 O O . ASN A 1 184 ? 34.173 -10.018 -1.094 1.00 85.50 184 ASN A O 1
ATOM 1531 N N . TYR A 1 185 ? 35.784 -8.954 -2.231 1.00 89.56 185 TYR A N 1
ATOM 1532 C CA . TYR A 1 185 ? 35.216 -7.618 -2.051 1.00 89.56 185 TYR A CA 1
ATOM 1533 C C . TYR A 1 185 ? 34.167 -7.298 -3.116 1.00 89.56 185 TYR A C 1
ATOM 1535 O O . TYR A 1 185 ? 34.327 -7.610 -4.299 1.00 89.56 185 TYR A O 1
ATOM 1543 N N . TYR A 1 186 ? 33.095 -6.630 -2.688 1.00 91.50 186 TYR A N 1
ATOM 1544 C CA . TYR A 1 186 ? 32.042 -6.152 -3.577 1.00 91.50 186 TYR A CA 1
ATOM 1545 C C . TYR A 1 186 ? 32.328 -4.730 -4.052 1.00 91.50 186 TYR A C 1
ATOM 1547 O O . TYR A 1 186 ? 32.436 -3.807 -3.247 1.00 91.50 186 TYR A O 1
ATOM 1555 N N . THR A 1 187 ? 32.367 -4.555 -5.368 1.00 91.81 187 THR A N 1
ATOM 1556 C CA . THR A 1 187 ? 32.466 -3.258 -6.040 1.00 91.81 187 THR A CA 1
ATOM 1557 C C . THR A 1 187 ? 31.191 -3.003 -6.837 1.00 91.81 187 THR A C 1
ATOM 1559 O O . THR A 1 187 ? 30.582 -3.930 -7.378 1.00 91.81 187 THR A O 1
ATOM 1562 N N . LYS A 1 188 ? 30.752 -1.744 -6.889 1.00 92.50 188 LYS A N 1
ATOM 1563 C CA . LYS A 1 188 ? 29.608 -1.331 -7.706 1.00 92.50 188 LYS A CA 1
ATOM 1564 C C . LYS A 1 188 ? 30.092 -0.801 -9.045 1.00 92.50 188 LYS A C 1
ATOM 1566 O O . LYS A 1 188 ? 30.995 0.025 -9.071 1.00 92.50 188 LYS A O 1
ATOM 1571 N N . TYR A 1 189 ? 29.434 -1.227 -10.111 1.00 94.12 189 TYR A N 1
ATOM 1572 C CA . TYR A 1 189 ? 29.526 -0.624 -11.432 1.00 94.12 189 TYR A CA 1
ATOM 1573 C C . TYR A 1 189 ? 28.184 -0.004 -11.804 1.00 94.12 189 TYR A C 1
ATOM 1575 O O . TYR A 1 189 ? 27.138 -0.398 -11.288 1.00 94.12 189 TYR A O 1
ATOM 1583 N N . TYR A 1 190 ? 28.229 0.984 -12.680 1.00 92.06 190 TYR A N 1
ATOM 1584 C CA . TYR A 1 190 ? 27.078 1.700 -13.196 1.00 92.06 190 TYR A CA 1
ATOM 1585 C C . TYR A 1 190 ? 27.135 1.598 -14.715 1.00 92.06 190 TYR A C 1
ATOM 1587 O O . TYR A 1 190 ? 28.169 1.917 -15.298 1.00 92.06 190 TYR A O 1
ATOM 1595 N N . LEU A 1 191 ? 26.053 1.125 -15.327 1.00 92.94 191 LEU A N 1
ATOM 1596 C CA . LEU A 1 191 ? 25.933 0.909 -16.767 1.00 92.94 191 LEU A CA 1
ATOM 1597 C C . LEU A 1 191 ? 24.776 1.744 -17.312 1.00 92.94 191 LEU A C 1
ATOM 1599 O O . LEU A 1 191 ? 23.639 1.579 -16.867 1.00 92.94 191 LEU A O 1
ATOM 1603 N N . ARG A 1 192 ? 25.056 2.618 -18.275 1.00 86.44 192 ARG A N 1
ATOM 1604 C CA . ARG A 1 192 ? 24.041 3.360 -19.031 1.00 86.44 192 ARG A CA 1
ATOM 1605 C C . ARG A 1 192 ? 23.513 2.538 -20.204 1.00 86.44 192 ARG A C 1
ATOM 1607 O O . ARG A 1 192 ? 24.135 1.582 -20.655 1.00 86.44 192 ARG A O 1
ATOM 1614 N N . THR A 1 193 ? 22.363 2.961 -20.716 1.00 80.81 193 THR A N 1
ATOM 1615 C CA . THR A 1 193 ? 21.691 2.344 -21.875 1.00 80.81 193 THR A CA 1
ATOM 1616 C C . THR A 1 193 ? 22.456 2.505 -23.190 1.00 80.81 193 THR A C 1
ATOM 1618 O O . THR A 1 193 ? 22.246 1.723 -24.103 1.00 80.81 193 THR A O 1
ATOM 1621 N N . ASP A 1 194 ? 23.383 3.459 -23.275 1.00 80.75 194 ASP A N 1
ATOM 1622 C CA . ASP A 1 194 ? 24.306 3.634 -24.405 1.00 80.75 194 ASP A CA 1
ATOM 1623 C C . ASP A 1 194 ? 25.605 2.814 -24.271 1.00 80.75 194 ASP A C 1
ATOM 1625 O O . ASP A 1 194 ? 26.510 2.950 -25.091 1.00 80.75 194 ASP A O 1
ATOM 1629 N N . GLY A 1 195 ? 25.720 1.976 -23.235 1.00 85.56 195 GLY A N 1
ATOM 1630 C CA . GLY A 1 195 ? 26.887 1.129 -22.984 1.00 85.56 195 GLY A CA 1
ATOM 1631 C C . GLY A 1 195 ? 27.999 1.784 -22.164 1.00 85.56 195 GLY A C 1
ATOM 1632 O O . GLY A 1 195 ? 28.964 1.102 -21.818 1.00 85.56 195 GLY A O 1
ATOM 1633 N N . ALA A 1 196 ? 27.883 3.066 -21.793 1.00 86.00 196 ALA A N 1
ATOM 1634 C CA . ALA A 1 196 ? 28.872 3.697 -20.922 1.00 86.00 196 ALA A CA 1
ATOM 1635 C C . ALA A 1 196 ? 28.891 3.029 -19.534 1.00 86.00 196 ALA A C 1
ATOM 1637 O O . ALA A 1 196 ? 27.850 2.861 -18.890 1.00 86.00 196 ALA A O 1
ATOM 1638 N N . LEU A 1 197 ? 30.087 2.672 -19.060 1.00 90.69 197 LEU A N 1
ATOM 1639 C CA . LEU A 1 197 ? 30.299 1.843 -17.874 1.00 90.69 197 LEU A CA 1
ATOM 1640 C C . LEU A 1 197 ? 31.405 2.424 -16.980 1.00 90.69 197 LEU A C 1
ATOM 1642 O O . LEU A 1 197 ? 32.491 2.745 -17.456 1.00 90.69 197 LEU A O 1
ATOM 1646 N N . SER A 1 198 ? 31.155 2.529 -15.672 1.00 91.44 198 SER A N 1
ATOM 1647 C CA . SER A 1 198 ? 32.179 2.922 -14.690 1.00 91.44 198 SER A CA 1
ATOM 1648 C C . SER A 1 198 ? 31.904 2.342 -13.302 1.00 91.44 198 SER A C 1
ATOM 1650 O O . SER A 1 198 ? 30.756 2.114 -12.927 1.00 91.44 198 SER A O 1
ATOM 1652 N N . ASN A 1 199 ? 32.954 2.150 -12.498 1.00 89.94 199 ASN A N 1
ATOM 1653 C CA . ASN A 1 199 ? 32.839 1.834 -11.070 1.00 89.94 199 ASN A CA 1
ATOM 1654 C C . ASN A 1 199 ? 32.564 3.067 -10.181 1.00 89.94 199 ASN A C 1
ATOM 1656 O O . ASN A 1 199 ? 32.417 2.946 -8.963 1.00 89.94 199 ASN A O 1
ATOM 1660 N N . LYS A 1 200 ? 32.446 4.258 -10.782 1.00 86.44 200 LYS A N 1
ATOM 1661 C CA . LYS A 1 200 ? 32.007 5.497 -10.133 1.00 86.44 200 LYS A CA 1
ATOM 1662 C C . LYS A 1 200 ? 30.871 6.119 -10.939 1.00 86.44 200 LYS A C 1
ATOM 1664 O O . LYS A 1 200 ? 31.059 6.531 -12.077 1.00 86.44 200 LYS A O 1
ATOM 1669 N N . GLU A 1 201 ? 29.701 6.252 -10.315 1.00 80.62 201 GLU A N 1
ATOM 1670 C CA . GLU A 1 201 ? 28.493 6.828 -10.937 1.00 80.62 201 GLU A CA 1
ATOM 1671 C C . GLU A 1 201 ? 28.759 8.212 -11.552 1.00 80.62 201 GLU A C 1
ATOM 1673 O O . GLU A 1 201 ? 28.237 8.541 -12.611 1.00 80.62 201 GLU A O 1
ATOM 1678 N N . SER A 1 202 ? 29.609 9.022 -10.910 1.00 74.44 202 SER A N 1
ATOM 1679 C CA . SER A 1 202 ? 29.938 10.372 -11.369 1.00 74.44 202 SER A CA 1
ATOM 1680 C C . SER A 1 202 ? 30.718 10.416 -12.682 1.00 74.44 202 SER A C 1
ATOM 1682 O O . SER A 1 202 ? 30.658 11.439 -13.358 1.00 74.44 202 SER A O 1
ATOM 1684 N N . ASP A 1 203 ? 31.436 9.353 -13.052 1.00 81.75 203 ASP A N 1
ATOM 1685 C CA . ASP A 1 203 ? 32.239 9.317 -14.279 1.00 81.75 203 ASP A CA 1
ATOM 1686 C C . ASP A 1 203 ? 31.363 9.252 -15.530 1.00 81.75 203 ASP A C 1
ATOM 1688 O O . ASP A 1 203 ? 31.706 9.841 -16.550 1.00 81.75 203 ASP A O 1
ATOM 1692 N N . LEU A 1 204 ? 30.192 8.621 -15.421 1.00 74.25 204 LEU A N 1
ATOM 1693 C CA . LEU A 1 204 ? 29.230 8.469 -16.516 1.00 74.25 204 LEU A CA 1
ATOM 1694 C C . LEU A 1 204 ? 28.597 9.785 -16.976 1.00 74.25 204 LEU A C 1
ATOM 1696 O O . LEU A 1 204 ? 27.962 9.830 -18.029 1.00 74.25 204 LEU A O 1
ATOM 1700 N N . TRP A 1 205 ? 28.759 10.843 -16.183 1.00 69.69 205 TRP A N 1
ATOM 1701 C CA . TRP A 1 205 ? 28.197 12.168 -16.428 1.00 69.69 205 TRP A CA 1
ATOM 1702 C C . TRP A 1 205 ? 29.284 13.256 -16.521 1.00 69.69 205 TRP A C 1
ATOM 1704 O O . TRP A 1 205 ? 29.010 14.454 -16.382 1.00 69.69 205 TRP A O 1
ATOM 1714 N N . ARG A 1 206 ? 30.543 12.849 -16.744 1.00 63.59 206 ARG A N 1
ATOM 1715 C CA . ARG A 1 206 ? 31.652 13.759 -17.064 1.00 63.59 206 ARG A CA 1
ATOM 1716 C C . ARG A 1 206 ? 31.655 14.096 -18.555 1.00 63.59 206 ARG A C 1
ATOM 1718 O O . ARG A 1 206 ? 31.411 13.234 -19.389 1.00 63.59 206 ARG A O 1
ATOM 1725 N N . TYR A 1 207 ? 31.987 15.340 -18.884 1.00 59.03 207 TYR A N 1
ATOM 1726 C CA . TYR A 1 207 ? 32.295 15.776 -20.248 1.00 59.03 207 TYR A CA 1
ATOM 1727 C C . TYR A 1 207 ? 33.525 16.689 -20.230 1.00 59.03 207 TYR A C 1
ATOM 1729 O O . TYR A 1 207 ? 33.794 17.367 -19.235 1.00 59.03 207 TYR A O 1
ATOM 1737 N N . GLU A 1 208 ? 34.290 16.714 -21.319 1.00 48.00 208 GLU A N 1
ATOM 1738 C CA . GLU A 1 208 ? 35.426 17.626 -21.450 1.00 48.00 208 GLU A CA 1
ATOM 1739 C C . GLU A 1 208 ? 34.980 18.971 -22.025 1.00 48.00 208 GLU A C 1
ATOM 1741 O O . GLU A 1 208 ? 34.282 19.045 -23.036 1.00 48.00 208 GLU A O 1
ATOM 1746 N N . LYS A 1 209 ? 35.403 20.060 -21.379 1.00 46.75 209 LYS A N 1
ATOM 1747 C CA . LYS A 1 209 ? 35.295 21.418 -21.922 1.00 46.75 209 LYS A CA 1
ATOM 1748 C C . LYS A 1 209 ? 36.634 22.113 -21.704 1.00 46.75 209 LYS A C 1
ATOM 1750 O O . LYS A 1 209 ? 37.116 22.183 -20.577 1.00 46.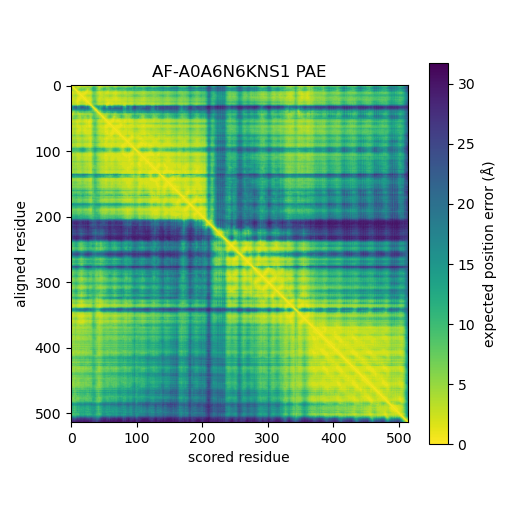75 209 LYS A O 1
ATOM 1755 N N . ASN A 1 210 ? 37.243 22.606 -22.782 1.00 58.59 210 ASN A N 1
ATOM 1756 C CA . ASN A 1 210 ? 38.548 23.285 -22.774 1.00 58.59 210 ASN A CA 1
ATOM 1757 C C . ASN A 1 210 ? 39.680 22.474 -22.102 1.00 58.59 210 ASN A C 1
ATOM 1759 O O . ASN A 1 210 ? 40.453 23.022 -21.317 1.00 58.59 210 ASN A O 1
ATOM 1763 N N . GLY A 1 211 ? 39.758 21.164 -22.364 1.00 48.66 211 GLY A N 1
ATOM 1764 C CA . GLY A 1 211 ? 40.830 20.300 -21.847 1.00 48.66 211 GLY A CA 1
ATOM 1765 C C . GLY A 1 211 ? 40.814 20.090 -20.328 1.00 48.66 211 GLY A C 1
ATOM 1766 O O . GLY A 1 211 ? 41.806 19.640 -19.759 1.00 48.66 211 GLY A O 1
ATOM 1767 N N . ARG A 1 212 ? 39.711 20.438 -19.648 1.00 40.59 212 ARG A N 1
ATOM 1768 C CA . ARG A 1 212 ? 39.500 20.157 -18.224 1.00 40.59 212 ARG A CA 1
ATOM 1769 C C . ARG A 1 212 ? 38.280 19.251 -18.044 1.00 40.59 212 ARG A C 1
ATOM 1771 O O . ARG A 1 212 ? 37.258 19.480 -18.700 1.00 40.59 212 ARG A O 1
ATOM 1778 N N . PRO A 1 213 ? 38.353 18.252 -17.148 1.00 42.62 213 PRO A N 1
ATOM 1779 C CA . PRO A 1 213 ? 37.205 17.414 -16.842 1.00 42.62 213 PRO A CA 1
ATOM 1780 C C . PRO A 1 213 ? 36.137 18.257 -16.137 1.00 42.62 213 PRO A C 1
ATOM 1782 O O . PRO A 1 213 ? 36.369 18.789 -15.050 1.00 42.62 213 PRO A O 1
ATOM 1785 N N . HIS A 1 214 ? 34.963 18.377 -16.756 1.00 47.97 214 HIS A N 1
ATOM 1786 C CA . HIS A 1 214 ? 33.787 18.996 -16.160 1.00 47.97 214 HIS A CA 1
ATOM 1787 C C . HIS A 1 214 ? 32.776 17.921 -15.761 1.00 47.97 214 HIS A C 1
ATOM 1789 O O . HIS A 1 214 ? 32.558 16.933 -16.460 1.00 47.97 214 HIS A O 1
ATOM 1795 N N . TYR A 1 215 ? 32.134 18.126 -14.616 1.00 48.50 215 TYR A N 1
ATOM 1796 C CA . TYR A 1 215 ? 31.023 17.300 -14.166 1.00 48.50 215 TYR A CA 1
ATOM 1797 C C . TYR A 1 215 ? 29.722 17.977 -14.593 1.00 48.50 215 TYR A C 1
ATOM 1799 O O . TYR A 1 215 ? 29.452 19.092 -14.147 1.00 48.50 215 TYR A O 1
ATOM 1807 N N . LYS A 1 216 ? 28.885 17.311 -15.397 1.00 46.81 216 LYS A N 1
ATOM 1808 C CA . LYS A 1 216 ? 27.455 17.635 -15.443 1.00 46.81 216 LYS A CA 1
ATOM 1809 C C . LYS A 1 216 ? 26.727 16.573 -14.628 1.00 46.81 216 LYS A C 1
ATOM 1811 O O . LYS A 1 216 ? 26.174 15.628 -15.164 1.00 46.81 216 LYS A O 1
ATOM 1816 N N . LYS A 1 217 ? 26.596 16.790 -13.316 1.00 45.22 217 LYS A N 1
ATOM 1817 C CA . LYS A 1 217 ? 25.243 16.555 -12.786 1.00 45.22 217 LYS A CA 1
ATOM 1818 C C . LYS A 1 217 ? 24.326 17.497 -13.579 1.00 45.22 217 LYS A C 1
ATOM 1820 O O . LYS A 1 217 ? 24.815 18.562 -13.972 1.00 45.22 217 LYS A O 1
ATOM 1825 N N . PRO A 1 218 ? 23.047 17.185 -13.826 1.00 38.88 218 PRO A N 1
ATOM 1826 C CA . PRO A 1 218 ? 22.109 18.243 -14.151 1.00 38.88 218 PRO A CA 1
ATOM 1827 C C . PRO A 1 218 ? 22.144 19.184 -12.940 1.00 38.88 218 PRO A C 1
ATOM 1829 O O . PRO A 1 218 ? 21.601 18.907 -11.878 1.00 38.88 218 PRO A O 1
ATOM 1832 N N . ALA A 1 219 ? 22.980 20.202 -13.032 1.00 44.88 219 ALA A N 1
ATOM 1833 C CA . ALA A 1 219 ? 23.129 21.261 -12.076 1.00 44.88 219 ALA A CA 1
ATOM 1834 C C . ALA A 1 219 ? 22.580 22.430 -12.857 1.00 44.88 219 ALA A C 1
ATOM 1836 O O . ALA A 1 219 ? 23.194 22.874 -13.831 1.00 44.88 219 ALA A O 1
ATOM 1837 N N . VAL A 1 220 ? 21.386 22.865 -12.473 1.00 44.44 220 VAL A N 1
ATOM 1838 C CA . VAL A 1 220 ? 20.966 24.212 -12.821 1.00 44.44 220 VAL A CA 1
ATOM 1839 C C . VAL A 1 220 ? 22.090 25.117 -12.330 1.00 44.44 220 VAL A C 1
ATOM 1841 O O . VAL A 1 220 ? 22.456 25.012 -11.154 1.00 44.44 220 VAL A O 1
ATOM 1844 N N . PRO A 1 221 ? 22.727 25.910 -13.205 1.00 46.59 221 PRO A N 1
ATOM 1845 C CA . PRO A 1 221 ? 23.735 26.852 -12.765 1.00 46.59 221 PRO A CA 1
ATOM 1846 C C . PRO A 1 221 ? 23.057 27.771 -11.756 1.00 46.59 221 PRO A C 1
ATOM 1848 O O . PRO A 1 221 ? 22.259 28.609 -12.157 1.00 46.59 221 PRO A O 1
ATOM 1851 N N . LEU A 1 222 ? 23.317 27.598 -10.456 1.00 52.53 222 LEU A N 1
ATOM 1852 C CA . LEU A 1 222 ? 22.835 28.562 -9.478 1.00 52.53 222 LEU A CA 1
ATOM 1853 C C . LEU A 1 222 ? 23.484 29.903 -9.809 1.00 52.53 222 LEU A C 1
ATOM 1855 O O . LEU A 1 222 ? 24.706 29.976 -9.964 1.00 52.53 222 LEU A O 1
ATOM 1859 N N . ASN A 1 223 ? 22.670 30.948 -9.943 1.00 54.34 223 ASN A N 1
ATOM 1860 C CA . ASN A 1 223 ? 23.151 32.303 -10.178 1.00 54.34 223 ASN A CA 1
ATOM 1861 C C . ASN A 1 223 ? 24.240 32.627 -9.139 1.00 54.34 223 ASN A C 1
ATOM 1863 O O . ASN A 1 223 ? 24.111 32.288 -7.962 1.00 54.34 223 ASN A O 1
ATOM 1867 N N . ARG A 1 224 ? 25.326 33.272 -9.576 1.00 53.78 224 ARG A N 1
ATOM 1868 C CA . ARG A 1 224 ? 26.481 33.639 -8.746 1.00 53.78 224 ARG A CA 1
ATOM 1869 C C . ARG A 1 224 ? 26.080 34.427 -7.493 1.00 53.78 224 ARG A C 1
ATOM 1871 O O . ARG A 1 224 ? 26.730 34.283 -6.462 1.00 53.78 224 ARG A O 1
ATOM 1878 N N . ASP A 1 225 ? 25.014 35.219 -7.561 1.00 58.72 225 ASP A N 1
ATOM 1879 C CA . ASP A 1 225 ? 24.480 35.958 -6.415 1.00 58.72 225 ASP A CA 1
ATOM 1880 C C . ASP A 1 225 ? 23.666 35.062 -5.470 1.00 58.72 225 ASP A C 1
ATOM 1882 O O . ASP A 1 225 ? 23.788 35.197 -4.253 1.00 58.72 225 ASP A O 1
ATOM 1886 N N . LEU A 1 226 ? 22.942 34.065 -5.997 1.00 58.84 226 LEU A N 1
ATOM 1887 C CA . LEU A 1 226 ? 22.327 33.005 -5.188 1.00 58.84 226 LEU A CA 1
ATOM 1888 C C . LEU A 1 226 ? 23.406 32.155 -4.495 1.00 58.84 226 LEU A C 1
ATOM 1890 O O . LEU A 1 226 ? 23.320 31.920 -3.297 1.00 58.84 226 LEU A O 1
ATOM 1894 N N . GLN A 1 227 ? 24.472 31.772 -5.208 1.00 56.94 227 GLN A N 1
ATOM 1895 C CA . GLN A 1 227 ? 25.620 31.043 -4.648 1.00 56.94 227 GLN A CA 1
ATOM 1896 C C . GLN A 1 227 ? 26.337 31.836 -3.547 1.00 56.94 227 GLN A C 1
ATOM 1898 O O . GLN A 1 227 ? 26.651 31.281 -2.501 1.00 56.94 227 GLN A O 1
ATOM 1903 N N . LYS A 1 228 ? 26.567 33.145 -3.730 1.00 59.62 228 LYS A N 1
ATOM 1904 C CA . LYS A 1 228 ? 27.161 34.005 -2.686 1.00 59.62 228 LYS A CA 1
ATOM 1905 C C . LYS A 1 228 ? 26.297 34.095 -1.425 1.00 59.62 228 LYS A C 1
ATOM 1907 O O . LYS A 1 228 ? 26.849 34.207 -0.329 1.00 59.62 228 LYS A O 1
ATOM 1912 N N . ARG A 1 229 ? 24.968 34.073 -1.573 1.00 58.25 229 ARG A N 1
ATOM 1913 C CA . ARG A 1 229 ? 24.014 34.051 -0.452 1.00 58.25 229 ARG A CA 1
ATOM 1914 C C . ARG A 1 229 ? 23.999 32.685 0.235 1.00 58.25 229 ARG A C 1
ATOM 1916 O O . ARG A 1 229 ? 24.094 32.628 1.457 1.00 58.25 229 ARG A O 1
ATOM 1923 N N . LEU A 1 230 ? 23.990 31.604 -0.546 1.00 53.62 230 LEU A N 1
ATOM 1924 C CA . LEU A 1 230 ? 24.044 30.227 -0.053 1.00 53.62 230 LEU A CA 1
ATOM 1925 C C . LEU A 1 230 ? 25.394 29.857 0.575 1.00 53.62 230 LEU A C 1
ATOM 1927 O O . LEU A 1 230 ? 25.393 29.040 1.474 1.00 53.62 230 LEU A O 1
ATOM 1931 N N . ASN A 1 231 ? 26.515 30.504 0.236 1.00 51.00 231 ASN A N 1
ATOM 1932 C CA . ASN A 1 231 ? 27.808 30.324 0.927 1.00 51.00 231 ASN A CA 1
ATOM 1933 C C . ASN A 1 231 ? 27.772 30.659 2.444 1.00 51.00 231 ASN A C 1
ATOM 1935 O O . ASN A 1 231 ? 28.783 30.490 3.122 1.00 51.00 231 ASN A O 1
ATOM 1939 N N . GLY A 1 232 ? 26.662 31.188 2.987 1.00 49.91 232 GLY A N 1
ATOM 1940 C CA . GLY A 1 232 ? 26.414 31.294 4.437 1.00 49.91 232 GLY A CA 1
ATOM 1941 C C . GLY A 1 232 ? 25.671 30.097 5.053 1.00 49.91 232 GLY A C 1
ATOM 1942 O O . GLY A 1 232 ? 25.740 29.885 6.259 1.00 49.91 232 GLY A O 1
ATOM 1943 N N . LEU A 1 233 ? 24.993 29.297 4.231 1.00 46.03 233 LEU A N 1
ATOM 1944 C CA . LEU A 1 233 ? 24.353 28.034 4.587 1.00 46.03 233 LEU A CA 1
ATOM 1945 C C . LEU A 1 233 ? 25.329 26.932 4.160 1.00 46.03 233 LEU A C 1
ATOM 1947 O O . LEU A 1 233 ? 25.474 26.684 2.972 1.00 46.03 233 LEU A O 1
ATOM 1951 N N . GLY A 1 234 ? 26.076 26.349 5.104 1.00 41.34 234 GLY A N 1
ATOM 1952 C CA . GLY A 1 234 ? 27.244 25.499 4.809 1.00 41.34 234 GLY A CA 1
ATOM 1953 C C . GLY A 1 234 ? 27.053 24.477 3.673 1.00 41.34 234 GLY A C 1
ATOM 1954 O O . GLY A 1 234 ? 25.941 24.014 3.434 1.00 41.34 234 GLY A O 1
ATOM 1955 N N . ASP A 1 235 ? 28.163 24.096 3.025 1.00 37.31 235 ASP A N 1
ATOM 1956 C CA . ASP A 1 235 ? 28.318 23.299 1.780 1.00 37.31 235 ASP A CA 1
ATOM 1957 C C . ASP A 1 235 ? 27.542 21.956 1.663 1.00 37.31 235 ASP A C 1
ATOM 1959 O O . ASP A 1 235 ? 27.697 21.214 0.693 1.00 37.31 235 ASP A O 1
ATOM 1963 N N . TRP A 1 236 ? 26.703 21.615 2.638 1.00 38.69 236 TRP A N 1
ATOM 1964 C CA . TRP A 1 236 ? 25.964 20.363 2.772 1.00 38.69 236 TRP A CA 1
ATOM 1965 C C . TRP A 1 236 ? 24.462 20.463 2.456 1.00 38.69 236 TRP A C 1
ATOM 1967 O O . TRP A 1 236 ? 23.764 19.450 2.539 1.00 38.69 236 TRP A O 1
ATOM 1977 N N . VAL A 1 237 ? 23.936 21.637 2.087 1.00 47.12 237 VAL A N 1
ATOM 1978 C CA . VAL A 1 237 ? 22.511 21.779 1.740 1.00 47.12 237 VAL A CA 1
ATOM 1979 C C . VAL A 1 237 ? 22.268 21.310 0.301 1.00 47.12 237 VAL A C 1
ATOM 1981 O O . VAL A 1 237 ? 22.636 21.981 -0.660 1.00 47.12 237 VAL A O 1
ATOM 1984 N N . PHE A 1 238 ? 21.622 20.151 0.146 1.00 55.06 238 PHE A N 1
ATOM 1985 C CA . PHE A 1 238 ? 21.033 19.703 -1.119 1.00 55.06 238 PHE A CA 1
ATOM 1986 C C . PHE A 1 238 ? 19.567 20.151 -1.149 1.00 55.06 238 PHE A C 1
ATOM 1988 O O . PHE A 1 238 ? 18.725 19.450 -0.583 1.00 55.06 238 PHE A O 1
ATOM 1995 N N . PRO A 1 239 ? 19.243 21.314 -1.740 1.00 65.25 239 PRO A N 1
ATOM 1996 C CA . PRO A 1 239 ? 17.874 21.807 -1.726 1.00 65.25 239 PRO A CA 1
ATOM 1997 C C . PRO A 1 239 ? 16.942 20.858 -2.489 1.00 65.25 239 PRO A C 1
ATOM 1999 O O . PRO A 1 239 ? 17.384 20.246 -3.473 1.00 65.25 239 PRO A O 1
ATOM 2002 N N . PRO A 1 240 ? 15.667 20.725 -2.073 1.00 73.56 240 PRO A N 1
ATOM 2003 C CA . PRO A 1 240 ? 14.686 19.985 -2.847 1.00 73.56 240 PRO A CA 1
ATOM 2004 C C . PRO A 1 240 ? 14.650 20.514 -4.282 1.00 73.56 240 PRO A C 1
ATOM 2006 O O . PRO A 1 240 ? 14.526 21.717 -4.528 1.00 73.56 240 PRO A O 1
ATOM 2009 N N . ARG A 1 241 ? 14.807 19.593 -5.230 1.00 75.31 241 ARG A N 1
ATOM 2010 C CA . ARG A 1 241 ? 14.864 19.865 -6.663 1.00 75.31 241 ARG A CA 1
ATOM 2011 C C . ARG A 1 241 ? 13.932 18.907 -7.374 1.00 75.31 241 ARG A C 1
ATOM 2013 O O . ARG A 1 241 ? 13.984 17.705 -7.106 1.00 75.31 241 ARG A O 1
ATOM 2020 N N . ILE A 1 242 ? 13.182 19.425 -8.334 1.00 75.19 242 ILE A N 1
ATOM 2021 C CA . ILE A 1 242 ? 12.423 18.603 -9.267 1.00 75.19 242 ILE A CA 1
ATOM 2022 C C . ILE A 1 242 ? 12.649 19.048 -10.707 1.00 75.19 242 ILE A C 1
ATOM 2024 O O . ILE A 1 242 ? 12.905 20.220 -10.974 1.00 75.19 242 ILE A O 1
ATOM 2028 N N . GLU A 1 243 ? 12.604 18.083 -11.619 1.00 74.62 243 GLU A N 1
ATOM 2029 C CA . GLU A 1 243 ? 12.625 18.296 -13.058 1.00 74.62 243 GLU A CA 1
ATOM 2030 C C . GLU A 1 243 ? 11.342 17.699 -13.645 1.00 74.62 243 GLU A C 1
ATOM 2032 O O . GLU A 1 243 ? 11.072 16.516 -13.438 1.00 74.62 243 GLU A O 1
ATOM 2037 N N . ILE A 1 244 ? 10.540 18.525 -14.313 1.00 75.50 244 ILE A N 1
ATOM 2038 C CA . ILE A 1 244 ? 9.252 18.152 -14.906 1.00 75.50 244 ILE A CA 1
ATOM 2039 C C . ILE A 1 244 ? 9.109 18.863 -16.249 1.00 75.50 244 ILE A C 1
ATOM 2041 O O . ILE A 1 244 ? 9.432 20.041 -16.360 1.00 75.50 244 ILE A O 1
ATOM 2045 N N . GLU A 1 245 ? 8.720 18.122 -17.289 1.00 72.31 245 GLU A N 1
ATOM 2046 C CA . GLU A 1 245 ? 8.557 18.647 -18.658 1.00 72.31 245 GLU A CA 1
ATOM 2047 C C . GLU A 1 245 ? 9.777 19.429 -19.195 1.00 72.31 245 GLU A C 1
ATOM 2049 O O . GLU A 1 245 ? 9.659 20.400 -19.938 1.00 72.31 245 GLU A O 1
ATOM 2054 N N . GLY A 1 246 ? 10.988 19.018 -18.801 1.00 68.12 246 GLY A N 1
ATOM 2055 C CA . GLY A 1 246 ? 12.233 19.694 -19.183 1.00 68.12 246 GLY A CA 1
ATOM 2056 C C . GLY A 1 246 ? 12.499 21.014 -18.447 1.00 68.12 246 GLY A C 1
ATOM 2057 O O . GLY A 1 246 ? 13.506 21.662 -18.727 1.00 68.12 246 GLY A O 1
ATOM 2058 N N . GLN A 1 247 ? 11.642 21.394 -17.494 1.00 77.25 247 GLN A N 1
ATOM 2059 C CA . GLN A 1 247 ? 11.852 22.512 -16.581 1.00 77.25 247 GLN A CA 1
ATOM 2060 C C . GLN A 1 247 ? 12.437 22.034 -15.253 1.00 77.25 247 GLN A C 1
ATOM 2062 O O . GLN A 1 247 ? 12.063 20.979 -14.749 1.00 77.25 247 GLN A O 1
ATOM 2067 N N . THR A 1 248 ? 13.343 22.809 -14.651 1.00 78.44 248 THR A N 1
ATOM 2068 C CA . THR A 1 248 ? 13.817 22.547 -13.281 1.00 78.44 248 THR A CA 1
ATOM 2069 C C . THR A 1 248 ? 13.303 23.584 -12.289 1.00 78.44 248 THR A C 1
ATOM 2071 O O . THR A 1 248 ? 13.411 24.784 -12.533 1.00 78.44 248 THR A O 1
ATOM 2074 N N . PHE A 1 249 ? 12.878 23.103 -11.119 1.00 84.19 249 PHE A N 1
ATOM 2075 C CA . PHE A 1 249 ? 12.491 23.913 -9.969 1.00 84.19 249 PHE A CA 1
ATOM 2076 C C . PHE A 1 249 ? 13.349 23.593 -8.740 1.00 84.19 249 PHE A C 1
ATOM 2078 O O . PHE A 1 249 ? 13.723 22.440 -8.502 1.00 84.19 249 PHE A O 1
ATOM 2085 N N . LEU A 1 250 ? 13.667 24.626 -7.961 1.00 83.06 250 LEU A N 1
ATOM 2086 C CA . LEU A 1 250 ? 14.447 24.559 -6.724 1.00 83.06 250 LEU A CA 1
ATOM 2087 C C . LEU A 1 250 ? 13.656 25.202 -5.589 1.00 83.06 250 LEU A C 1
ATOM 2089 O O . LEU A 1 250 ? 13.186 26.323 -5.745 1.00 83.06 250 LEU A O 1
ATOM 2093 N N . LEU A 1 251 ? 13.564 24.534 -4.444 1.00 83.31 251 LEU A N 1
ATOM 2094 C CA . LEU A 1 251 ? 12.974 25.094 -3.230 1.00 83.31 251 LEU A CA 1
ATOM 2095 C C . LEU A 1 251 ? 14.086 25.498 -2.259 1.00 83.31 251 LEU A C 1
ATOM 2097 O O . LEU A 1 251 ? 14.917 24.670 -1.881 1.00 83.31 251 LEU A O 1
ATOM 2101 N N . LEU A 1 252 ? 14.117 26.771 -1.866 1.00 78.75 252 LEU A N 1
ATOM 2102 C CA . LEU A 1 252 ? 15.174 27.348 -1.036 1.00 78.75 252 LEU A CA 1
ATOM 2103 C C . LEU A 1 252 ? 14.601 28.201 0.089 1.00 78.75 252 LEU A C 1
ATOM 2105 O O . LEU A 1 252 ? 13.618 28.905 -0.105 1.00 78.75 252 LEU A O 1
ATOM 2109 N N . ASN A 1 253 ? 15.282 28.208 1.233 1.00 76.31 253 ASN A N 1
ATOM 2110 C CA . ASN A 1 253 ? 15.052 29.206 2.271 1.00 76.31 253 ASN A CA 1
ATOM 2111 C C . ASN A 1 253 ? 15.781 30.498 1.887 1.00 76.31 253 ASN A C 1
ATOM 2113 O O . ASN A 1 253 ? 17.004 30.529 1.754 1.00 76.31 253 ASN A O 1
ATOM 2117 N N . ASP A 1 254 ? 15.008 31.551 1.675 1.00 72.94 254 ASP A N 1
ATOM 2118 C CA . ASP A 1 254 ? 15.418 32.854 1.199 1.00 72.94 254 ASP A CA 1
ATOM 2119 C C . ASP A 1 254 ? 15.237 33.901 2.301 1.00 72.94 254 ASP A C 1
ATOM 2121 O O . ASP A 1 254 ? 14.145 34.096 2.822 1.00 72.94 254 ASP A O 1
ATOM 2125 N N . GLY A 1 255 ? 16.312 34.589 2.673 1.00 68.56 255 GLY A N 1
ATOM 2126 C CA . GLY A 1 255 ? 16.277 35.603 3.726 1.00 68.56 255 GLY A CA 1
ATOM 2127 C C . GLY A 1 255 ? 17.603 36.355 3.856 1.00 68.56 255 GLY A C 1
ATOM 2128 O O . GLY A 1 255 ? 18.538 36.102 3.076 1.00 68.56 255 GLY A O 1
ATOM 2129 N N . PRO A 1 256 ? 17.696 37.315 4.792 1.00 69.12 256 PRO A N 1
ATOM 2130 C CA . PRO A 1 256 ? 18.946 37.985 5.134 1.00 69.12 256 PRO A CA 1
ATOM 2131 C C . PRO A 1 256 ? 19.974 36.977 5.663 1.00 69.12 256 PRO A C 1
ATOM 2133 O O . PRO A 1 256 ? 19.629 36.073 6.416 1.00 69.12 256 PRO A O 1
ATOM 2136 N N . LYS A 1 257 ? 21.251 37.153 5.299 1.00 57.53 257 LYS A N 1
ATOM 2137 C CA . LYS A 1 257 ? 22.336 36.195 5.594 1.00 57.53 257 LYS A CA 1
ATOM 2138 C C . LYS A 1 257 ? 22.555 35.931 7.097 1.00 57.53 257 LYS A C 1
ATOM 2140 O O . LYS A 1 257 ? 23.040 34.862 7.442 1.00 57.53 257 LYS A O 1
ATOM 2145 N N . ASP A 1 258 ? 22.143 36.866 7.953 1.00 63.19 258 ASP A N 1
ATOM 2146 C CA . ASP A 1 258 ? 22.350 36.829 9.406 1.00 63.19 258 ASP A CA 1
ATOM 2147 C C . ASP A 1 258 ? 21.034 36.893 10.211 1.00 63.19 258 ASP A C 1
ATOM 2149 O O . ASP A 1 258 ? 21.056 37.145 11.415 1.00 63.19 258 ASP A O 1
ATOM 2153 N N . SER A 1 259 ? 19.878 36.686 9.564 1.00 64.19 259 SER A N 1
ATOM 2154 C CA . SER A 1 259 ? 18.583 36.622 10.257 1.00 64.19 259 SER A CA 1
ATOM 2155 C C . SER A 1 259 ? 18.136 35.176 10.473 1.00 64.19 259 SER A C 1
ATOM 2157 O O . SER A 1 259 ? 18.563 34.276 9.758 1.00 64.19 259 SER A O 1
ATOM 2159 N N . ARG A 1 260 ? 17.259 34.942 11.456 1.00 62.69 260 ARG A N 1
ATOM 2160 C CA . ARG A 1 260 ? 16.464 33.703 11.540 1.00 62.69 260 ARG A CA 1
ATOM 2161 C C . ARG A 1 260 ? 15.201 33.764 10.671 1.00 62.69 260 ARG A C 1
ATOM 2163 O O . ARG A 1 260 ? 14.530 32.748 10.519 1.00 62.69 260 ARG A O 1
ATOM 2170 N N . ASP A 1 261 ? 14.920 34.924 10.083 1.00 64.25 261 ASP A N 1
ATOM 2171 C CA . ASP A 1 261 ? 13.752 35.192 9.248 1.00 64.25 261 ASP A CA 1
ATOM 2172 C C . ASP A 1 261 ? 14.041 34.771 7.804 1.00 64.25 261 ASP A C 1
ATOM 2174 O O . ASP A 1 261 ? 14.420 35.576 6.947 1.00 64.25 261 ASP A O 1
ATOM 2178 N N . PHE A 1 262 ? 13.909 33.475 7.544 1.00 70.38 262 PHE A N 1
ATOM 2179 C CA . PHE A 1 262 ? 13.932 32.930 6.192 1.00 70.38 262 PHE A CA 1
ATOM 2180 C C . PHE A 1 262 ? 12.513 32.577 5.758 1.00 70.38 262 PHE A C 1
ATOM 2182 O O . PHE A 1 262 ? 11.751 32.004 6.533 1.00 70.38 262 PHE A O 1
ATOM 2189 N N . ILE A 1 263 ? 12.187 32.866 4.502 1.00 75.69 263 ILE A N 1
ATOM 2190 C CA . ILE A 1 263 ? 10.965 32.399 3.846 1.00 75.69 263 ILE A CA 1
ATOM 2191 C C . ILE A 1 263 ? 11.318 31.324 2.829 1.00 75.69 263 ILE A C 1
ATOM 2193 O O . ILE A 1 263 ? 12.356 31.393 2.179 1.00 75.69 263 ILE A O 1
ATOM 2197 N N . SER A 1 264 ? 10.479 30.315 2.663 1.00 83.81 264 SER A N 1
ATOM 2198 C CA . SER A 1 264 ? 10.701 29.324 1.615 1.00 83.81 264 SER A CA 1
ATOM 2199 C C . SER A 1 264 ? 10.244 29.891 0.265 1.00 83.81 264 SER A C 1
ATOM 2201 O O . SER A 1 264 ? 9.203 30.531 0.172 1.00 83.81 264 SER A O 1
ATOM 2203 N N . VAL A 1 265 ? 11.048 29.720 -0.786 1.00 85.31 265 VAL A N 1
ATOM 2204 C CA . VAL A 1 265 ? 10.832 30.308 -2.118 1.00 85.31 265 VAL A CA 1
ATOM 2205 C C . VAL A 1 265 ? 11.192 29.290 -3.192 1.00 85.31 265 VAL A C 1
ATOM 2207 O O . VAL A 1 265 ? 12.208 28.597 -3.086 1.00 85.31 265 VAL A O 1
ATOM 2210 N N . VAL A 1 266 ? 10.380 29.228 -4.248 1.00 88.44 266 VAL A N 1
ATOM 2211 C CA . VAL A 1 266 ? 10.682 28.424 -5.434 1.00 88.44 266 VAL A CA 1
ATOM 2212 C C . VAL A 1 266 ? 11.416 29.258 -6.477 1.00 88.44 266 VAL A C 1
ATOM 2214 O O . VAL A 1 266 ? 11.059 30.401 -6.748 1.00 88.44 266 VAL A O 1
ATOM 2217 N N . TYR A 1 267 ? 12.437 28.663 -7.079 1.00 85.12 267 TYR A N 1
ATOM 2218 C CA . TYR A 1 267 ? 13.211 29.225 -8.175 1.00 85.12 267 TYR A CA 1
ATOM 2219 C C . TYR A 1 267 ? 13.108 28.326 -9.403 1.00 85.12 267 TYR A C 1
ATOM 2221 O O . TYR A 1 267 ? 13.148 27.100 -9.277 1.00 85.12 267 TYR A O 1
ATOM 2229 N N . ASN A 1 268 ? 13.018 28.921 -10.589 1.00 84.19 268 ASN A N 1
ATOM 2230 C CA . ASN A 1 268 ? 13.078 28.179 -11.848 1.00 84.19 268 ASN A CA 1
ATOM 2231 C C . ASN A 1 268 ? 14.533 27.866 -12.263 1.00 84.19 268 ASN A C 1
ATOM 2233 O O . ASN A 1 268 ? 15.506 28.233 -11.600 1.00 84.19 268 ASN A O 1
ATOM 2237 N N . GLN A 1 269 ? 14.693 27.229 -13.421 1.00 74.81 269 GLN A N 1
ATOM 2238 C CA . GLN A 1 269 ? 15.988 26.883 -14.018 1.00 74.81 269 GLN A CA 1
ATOM 2239 C C . GLN A 1 269 ? 16.877 28.076 -14.404 1.00 74.81 269 GLN A C 1
ATOM 2241 O O . GLN A 1 269 ? 18.075 27.905 -14.617 1.00 74.81 269 GLN A O 1
ATOM 2246 N N . ASN A 1 270 ? 16.314 29.281 -14.483 1.00 78.56 270 ASN A N 1
ATOM 2247 C CA . ASN A 1 270 ? 17.057 30.522 -14.696 1.00 78.56 270 ASN A CA 1
ATOM 2248 C C . ASN A 1 270 ? 17.441 31.197 -13.362 1.00 78.56 270 ASN A C 1
ATOM 2250 O O . ASN A 1 270 ? 18.145 32.206 -13.358 1.00 78.56 270 ASN A O 1
ATOM 2254 N N . ASN A 1 271 ? 17.058 30.607 -12.221 1.00 73.38 271 ASN A N 1
ATOM 2255 C CA . ASN A 1 271 ? 17.130 31.176 -10.870 1.00 73.38 271 ASN A CA 1
ATOM 2256 C C . ASN A 1 271 ? 16.266 32.424 -10.673 1.00 73.38 271 ASN A C 1
ATOM 2258 O O . ASN A 1 271 ? 16.585 33.280 -9.844 1.00 73.38 271 ASN A O 1
ATOM 2262 N N . GLU A 1 272 ? 15.181 32.536 -11.425 1.00 83.12 272 GLU A N 1
ATOM 2263 C CA . GLU A 1 272 ? 14.170 33.559 -11.198 1.00 83.12 272 GLU A CA 1
ATOM 2264 C C . GLU A 1 272 ? 13.224 33.060 -10.107 1.00 83.12 272 GLU A C 1
ATOM 2266 O O . GLU A 1 272 ? 12.847 31.883 -10.093 1.00 83.12 272 GLU A O 1
ATOM 2271 N N . LYS A 1 273 ? 12.878 33.949 -9.170 1.00 85.50 273 LYS A N 1
ATOM 2272 C CA . LYS A 1 273 ? 11.887 33.654 -8.135 1.00 85.50 273 LYS A CA 1
ATOM 2273 C C . LYS A 1 273 ? 10.537 33.436 -8.796 1.00 85.50 273 LYS A C 1
ATOM 2275 O O . LYS A 1 273 ? 10.093 34.268 -9.583 1.00 85.50 273 LYS A O 1
ATOM 2280 N N . ILE A 1 274 ? 9.884 32.344 -8.435 1.00 86.94 274 ILE A N 1
ATOM 2281 C CA . ILE A 1 274 ? 8.502 32.097 -8.813 1.00 86.94 274 ILE A CA 1
ATOM 2282 C C . ILE A 1 274 ? 7.631 32.749 -7.754 1.00 86.94 274 ILE A C 1
ATOM 2284 O O . ILE A 1 274 ? 7.668 32.382 -6.578 1.00 86.94 274 ILE A O 1
ATOM 2288 N N . HIS A 1 275 ? 6.894 33.765 -8.182 1.00 82.38 275 HIS A N 1
ATOM 2289 C CA . HIS A 1 275 ? 5.924 34.446 -7.349 1.00 82.38 275 HIS A CA 1
ATOM 2290 C C . HIS A 1 275 ? 4.624 33.646 -7.376 1.00 82.38 275 HIS A C 1
ATOM 2292 O O . HIS A 1 275 ? 4.074 33.391 -8.443 1.00 82.38 275 HIS A O 1
ATOM 2298 N N . LEU A 1 276 ? 4.164 33.221 -6.202 1.00 81.00 276 LEU A N 1
ATOM 2299 C CA . LEU A 1 276 ? 2.821 32.681 -6.040 1.00 81.00 276 LEU A CA 1
ATOM 2300 C C . LEU A 1 276 ? 1.906 33.878 -5.811 1.00 81.00 276 LEU A C 1
ATOM 2302 O O . LEU A 1 276 ? 2.032 34.545 -4.782 1.00 81.00 276 LEU A O 1
ATOM 2306 N N . ASP A 1 277 ? 1.057 34.191 -6.787 1.00 67.56 277 ASP A N 1
ATOM 2307 C CA . ASP A 1 277 ? 0.145 35.326 -6.685 1.00 67.56 277 ASP A CA 1
ATOM 2308 C C . ASP A 1 277 ? -0.722 35.189 -5.425 1.00 67.56 277 ASP A C 1
ATOM 2310 O O . ASP A 1 277 ? -1.346 34.152 -5.175 1.00 67.56 277 ASP A O 1
ATOM 2314 N N . THR A 1 278 ? -0.742 36.238 -4.603 1.00 64.94 278 THR A N 1
ATOM 2315 C CA . THR A 1 278 ? -1.576 36.292 -3.401 1.00 64.94 278 THR A CA 1
ATOM 2316 C C . THR A 1 278 ? -3.035 36.401 -3.824 1.00 64.94 278 THR A C 1
ATOM 2318 O O . THR A 1 278 ? -3.448 37.395 -4.426 1.00 64.94 278 THR A O 1
ATOM 2321 N N . LEU A 1 279 ? -3.817 35.366 -3.522 1.00 69.62 279 LEU A N 1
ATOM 2322 C CA . LEU A 1 279 ? -5.264 35.376 -3.720 1.00 69.62 279 LEU A CA 1
ATOM 2323 C C . LEU A 1 279 ? -5.906 36.441 -2.804 1.00 69.62 279 LEU A C 1
ATOM 2325 O O . LEU A 1 279 ? -5.365 36.727 -1.734 1.00 69.62 279 LEU A O 1
ATOM 2329 N N . PRO A 1 280 ? -7.063 37.020 -3.167 1.00 78.50 280 PRO A N 1
ATOM 2330 C CA . PRO A 1 280 ? -7.781 37.939 -2.284 1.00 78.50 280 PRO A CA 1
ATOM 2331 C C . PRO A 1 280 ? -8.022 37.330 -0.891 1.00 78.50 280 PRO A C 1
ATOM 2333 O O . PRO A 1 280 ? -8.466 36.186 -0.791 1.00 78.50 280 PRO A O 1
ATOM 2336 N N . GLY A 1 281 ? -7.732 38.088 0.173 1.00 81.56 281 GLY A N 1
ATOM 2337 C CA . GLY A 1 281 ? -7.866 37.638 1.567 1.00 81.56 281 GLY A CA 1
ATOM 2338 C C . GLY A 1 281 ? -6.733 36.731 2.071 1.00 81.56 281 GLY A C 1
ATOM 2339 O O . GLY A 1 281 ? -6.851 36.146 3.150 1.00 81.56 281 GLY A O 1
ATOM 2340 N N . VAL A 1 282 ? -5.645 36.586 1.307 1.00 86.25 282 VAL A N 1
ATOM 2341 C CA . VAL A 1 282 ? -4.452 35.820 1.695 1.00 86.25 282 VAL A CA 1
ATOM 2342 C C . VAL A 1 282 ? -3.316 36.760 2.073 1.00 86.25 282 VAL A C 1
ATOM 2344 O O . VAL A 1 282 ? -2.838 37.526 1.241 1.00 86.25 282 VAL A O 1
ATOM 2347 N N . GLU A 1 283 ? -2.852 36.651 3.317 1.00 87.06 283 GLU A N 1
ATOM 2348 C CA . GLU A 1 283 ? -1.720 37.418 3.836 1.00 87.06 283 GLU A CA 1
ATOM 2349 C C . GLU A 1 283 ? -0.388 36.856 3.325 1.00 87.06 283 GLU A C 1
ATOM 2351 O O . GLU A 1 283 ? 0.493 37.608 2.908 1.00 87.06 283 GLU A O 1
ATOM 2356 N N . SER A 1 284 ? -0.219 35.528 3.340 1.00 87.94 284 SER A N 1
ATOM 2357 C CA . SER A 1 284 ? 1.017 34.903 2.864 1.00 87.94 284 SER A CA 1
ATOM 2358 C C . SER A 1 284 ? 0.828 33.488 2.321 1.00 87.94 284 SER A C 1
ATOM 2360 O O . SER A 1 284 ? -0.061 32.741 2.737 1.00 87.94 284 SER A O 1
ATOM 2362 N N . ILE A 1 285 ? 1.702 33.121 1.378 1.00 89.94 285 ILE A N 1
ATOM 2363 C CA . ILE A 1 285 ? 1.828 31.767 0.835 1.00 89.94 285 ILE A CA 1
ATOM 2364 C C . ILE A 1 285 ? 3.305 31.375 0.866 1.00 89.94 285 ILE A C 1
ATOM 2366 O O . ILE A 1 285 ? 4.144 32.058 0.281 1.00 89.94 285 ILE A O 1
ATOM 2370 N N . SER A 1 286 ? 3.621 30.270 1.538 1.00 89.38 286 SER A N 1
ATOM 2371 C CA . SER A 1 286 ? 4.989 29.779 1.716 1.00 89.38 286 SER A CA 1
ATOM 2372 C C . SER A 1 286 ? 5.117 28.337 1.207 1.00 89.38 286 SER A C 1
ATOM 2374 O O . SER A 1 286 ? 4.539 27.426 1.807 1.00 89.38 286 SER A O 1
ATOM 2376 N N . PRO A 1 287 ? 5.840 28.091 0.099 1.00 91.06 287 PRO A N 1
ATOM 2377 C CA . PRO A 1 287 ? 6.200 26.753 -0.367 1.00 91.06 287 PRO A CA 1
ATOM 2378 C C . PRO A 1 287 ? 6.846 25.891 0.726 1.00 91.06 287 PRO A C 1
ATOM 2380 O O . PRO A 1 287 ? 7.692 26.365 1.470 1.00 91.06 287 PRO A O 1
ATOM 2383 N N . LEU A 1 288 ? 6.509 24.606 0.794 1.00 87.62 288 LEU A N 1
ATOM 2384 C CA . LEU A 1 288 ? 7.013 23.687 1.821 1.00 87.62 288 LEU A CA 1
ATOM 2385 C C . LEU A 1 288 ? 7.821 22.523 1.250 1.00 87.62 288 LEU A C 1
ATOM 2387 O O . LEU A 1 288 ? 8.854 22.164 1.810 1.00 87.62 288 LEU A O 1
ATOM 2391 N N . ASP A 1 289 ? 7.340 21.892 0.177 1.00 85.69 289 ASP A N 1
ATOM 2392 C CA . ASP A 1 289 ? 7.972 20.693 -0.384 1.00 85.69 289 ASP A CA 1
ATOM 2393 C C . ASP A 1 289 ? 7.498 20.412 -1.820 1.00 85.69 289 ASP A C 1
ATOM 2395 O O . ASP A 1 289 ? 6.421 20.855 -2.229 1.00 85.69 289 ASP A O 1
ATOM 2399 N N . PHE A 1 290 ? 8.272 19.606 -2.549 1.00 84.62 290 PHE A N 1
ATOM 2400 C CA . PHE A 1 290 ? 7.864 18.991 -3.812 1.00 84.62 290 PHE A CA 1
ATOM 2401 C C . PHE A 1 290 ? 7.503 17.514 -3.606 1.00 84.62 290 PHE A C 1
ATOM 2403 O O . PHE A 1 290 ? 8.147 16.766 -2.857 1.00 84.62 290 PHE A O 1
ATOM 2410 N N . ARG A 1 291 ? 6.460 17.061 -4.298 1.00 79.00 291 ARG A N 1
ATOM 2411 C CA . ARG A 1 291 ? 5.951 15.690 -4.224 1.00 79.00 291 ARG A CA 1
ATOM 2412 C C . ARG A 1 291 ? 5.527 15.215 -5.606 1.00 79.00 291 ARG A C 1
ATOM 2414 O O . ARG A 1 291 ? 4.367 15.345 -5.979 1.00 79.00 291 ARG A O 1
ATOM 2421 N N . GLY A 1 292 ? 6.490 14.665 -6.346 1.00 75.88 292 GLY A N 1
ATOM 2422 C CA . GLY A 1 292 ? 6.301 14.469 -7.782 1.00 75.88 292 GLY A CA 1
ATOM 2423 C C . GLY A 1 292 ? 5.960 15.813 -8.421 1.00 75.88 292 GLY A C 1
ATOM 2424 O O . GLY A 1 292 ? 6.472 16.841 -8.001 1.00 75.88 292 GLY A O 1
ATOM 2425 N N . ASP A 1 293 ? 5.023 15.794 -9.343 1.00 81.94 293 ASP A N 1
ATOM 2426 C CA . ASP A 1 293 ? 4.482 16.878 -10.165 1.00 81.94 293 ASP A CA 1
ATOM 2427 C C . ASP A 1 293 ? 3.852 18.045 -9.372 1.00 81.94 293 ASP A C 1
ATOM 2429 O O . ASP A 1 293 ? 3.430 19.040 -9.955 1.00 81.94 293 ASP A O 1
ATOM 2433 N N . MET A 1 294 ? 3.764 17.928 -8.044 1.00 87.06 294 MET A N 1
ATOM 2434 C CA . MET A 1 294 ? 3.045 18.856 -7.175 1.00 87.06 294 MET A CA 1
ATOM 2435 C C . MET A 1 294 ? 3.987 19.605 -6.226 1.00 87.06 294 MET A C 1
ATOM 2437 O O . MET A 1 294 ? 4.896 19.020 -5.627 1.00 87.06 294 MET A O 1
ATOM 2441 N N . MET A 1 295 ? 3.709 20.889 -6.000 1.00 90.62 295 MET A N 1
ATOM 2442 C CA . MET A 1 295 ? 4.278 21.694 -4.916 1.00 90.62 295 MET A CA 1
ATOM 2443 C C . MET A 1 295 ? 3.236 21.886 -3.811 1.00 90.62 295 MET A C 1
ATOM 2445 O O . MET A 1 295 ? 2.090 22.224 -4.083 1.00 90.62 295 MET A O 1
ATOM 2449 N N . ILE A 1 296 ? 3.629 21.706 -2.554 1.00 91.25 296 ILE A N 1
ATOM 2450 C CA . ILE A 1 296 ? 2.773 21.984 -1.392 1.00 91.25 296 ILE A CA 1
ATOM 2451 C C . ILE A 1 296 ? 3.186 23.333 -0.810 1.00 91.25 296 ILE A C 1
ATOM 2453 O O . ILE A 1 296 ? 4.381 23.561 -0.630 1.00 91.25 296 ILE A O 1
ATOM 2457 N N . ALA A 1 297 ? 2.230 24.196 -0.476 1.00 91.56 297 ALA A N 1
ATOM 2458 C CA . ALA A 1 297 ? 2.471 25.462 0.210 1.00 91.56 297 ALA A CA 1
ATOM 2459 C C . ALA A 1 297 ? 1.549 25.631 1.424 1.00 91.56 297 ALA A C 1
ATOM 2461 O O . ALA A 1 297 ? 0.412 25.165 1.421 1.00 91.56 297 ALA A O 1
ATOM 2462 N N . GLN A 1 298 ? 2.041 26.310 2.456 1.00 91.56 298 GLN A N 1
ATOM 2463 C CA . GLN A 1 298 ? 1.225 26.837 3.543 1.00 91.56 298 GLN A CA 1
ATOM 2464 C C . GLN A 1 298 ? 0.596 28.156 3.096 1.00 91.56 298 GLN A C 1
ATOM 2466 O O . GLN A 1 298 ? 1.289 28.999 2.532 1.00 91.56 298 GLN A O 1
ATOM 2471 N N . LYS A 1 299 ? -0.691 28.337 3.371 1.00 91.38 299 LYS A N 1
ATOM 2472 C CA . LYS A 1 299 ? -1.452 29.561 3.128 1.00 91.38 299 LYS A CA 1
ATOM 2473 C C . LYS A 1 299 ? -1.912 30.113 4.472 1.00 91.38 299 LYS A C 1
ATOM 2475 O O . LYS A 1 299 ? -2.409 29.353 5.302 1.00 91.38 299 LYS A O 1
ATOM 2480 N N . ILE A 1 300 ? -1.737 31.415 4.673 1.00 90.19 300 ILE A N 1
ATOM 2481 C CA . ILE A 1 300 ? -2.210 32.145 5.852 1.00 90.19 300 ILE A CA 1
ATOM 2482 C C . ILE A 1 300 ? -3.116 33.277 5.372 1.00 90.19 300 ILE A C 1
ATOM 2484 O O . ILE A 1 300 ? -2.718 34.065 4.511 1.00 90.19 300 ILE A O 1
ATOM 2488 N N . THR A 1 301 ? -4.348 33.324 5.874 1.00 90.19 301 THR A N 1
ATOM 2489 C CA . THR A 1 301 ? -5.316 34.387 5.561 1.00 90.19 301 THR A CA 1
ATOM 2490 C C . THR A 1 301 ? -5.087 35.621 6.429 1.00 90.19 301 THR A C 1
ATOM 2492 O O . THR A 1 301 ? -4.411 35.554 7.452 1.00 90.19 301 THR A O 1
ATOM 2495 N N . GLU A 1 302 ? -5.697 36.749 6.061 1.00 89.31 302 GLU A N 1
ATOM 2496 C CA . GLU A 1 302 ? -5.679 37.968 6.893 1.00 89.31 302 GLU A CA 1
ATOM 2497 C C . GLU A 1 302 ? -6.277 37.737 8.298 1.00 89.31 302 GLU A C 1
ATOM 2499 O O . GLU A 1 302 ? -5.878 38.385 9.265 1.00 89.31 302 GLU A O 1
ATOM 2504 N N . GLU A 1 303 ? -7.188 36.767 8.430 1.00 90.56 303 GLU A N 1
ATOM 2505 C CA . GLU A 1 303 ? -7.793 36.340 9.700 1.00 90.56 303 GLU A CA 1
ATOM 2506 C C . GLU A 1 303 ? -6.893 35.391 10.519 1.00 90.56 303 GLU A C 1
ATOM 2508 O O . GLU A 1 303 ? -7.301 34.918 11.577 1.00 90.56 303 GLU A O 1
ATOM 2513 N N . GLN A 1 304 ? -5.653 35.148 10.073 1.00 90.50 304 GLN A N 1
ATOM 2514 C CA . GLN A 1 304 ? -4.683 34.215 10.666 1.00 90.50 304 GLN A CA 1
ATOM 2515 C C . GLN A 1 304 ? -5.086 32.734 10.581 1.00 90.50 304 GLN A C 1
ATOM 2517 O O . GLN A 1 304 ? -4.489 31.884 11.252 1.00 90.50 304 GLN A O 1
ATOM 2522 N N . ASP A 1 305 ? -6.043 32.387 9.716 1.00 89.50 305 ASP A N 1
ATOM 2523 C CA . ASP A 1 305 ? -6.342 30.988 9.432 1.00 89.50 305 ASP A CA 1
ATOM 2524 C C . ASP A 1 305 ? -5.237 30.377 8.578 1.00 89.50 305 ASP A C 1
ATOM 2526 O O . ASP A 1 305 ? -4.776 30.956 7.594 1.00 89.50 305 ASP A O 1
ATOM 2530 N N . THR A 1 306 ? -4.815 29.173 8.960 1.00 90.88 306 THR A N 1
ATOM 2531 C CA . THR A 1 306 ? -3.747 28.435 8.285 1.00 90.88 306 THR A CA 1
ATOM 2532 C C . THR A 1 306 ? -4.305 27.222 7.554 1.00 90.88 306 THR A C 1
ATOM 2534 O O . THR A 1 306 ? -4.950 26.369 8.164 1.00 90.88 306 THR A O 1
ATOM 2537 N N . SER A 1 307 ? -3.962 27.087 6.276 1.00 92.56 307 SER A N 1
ATOM 2538 C CA . SER A 1 307 ? -4.270 25.913 5.459 1.00 92.56 307 SER A CA 1
ATOM 2539 C C . SER A 1 307 ? -3.082 25.507 4.579 1.00 92.56 307 SER A C 1
ATOM 2541 O O . SER A 1 307 ? -2.025 26.144 4.568 1.00 92.56 307 SER A O 1
ATOM 2543 N N . PHE A 1 308 ? -3.230 24.395 3.864 1.00 91.88 308 PHE A N 1
ATOM 2544 C CA . PHE A 1 308 ? -2.250 23.883 2.912 1.00 91.88 308 PHE A CA 1
ATOM 2545 C C . PHE A 1 308 ? -2.873 23.805 1.525 1.00 91.88 308 PHE A C 1
ATOM 2547 O O . PHE A 1 308 ? -3.931 23.199 1.362 1.00 91.88 308 PHE A O 1
ATOM 2554 N N . VAL A 1 309 ? -2.187 24.359 0.529 1.00 91.25 309 VAL A N 1
ATOM 2555 C CA . VAL A 1 309 ? -2.622 24.391 -0.870 1.00 91.25 309 VAL A CA 1
ATOM 2556 C C . VAL A 1 309 ? -1.624 23.624 -1.727 1.00 91.25 309 VAL A C 1
ATOM 2558 O O . VAL A 1 309 ? -0.408 23.728 -1.544 1.00 91.25 309 VAL A O 1
ATOM 2561 N N . PHE A 1 310 ? -2.142 22.839 -2.665 1.00 91.31 310 PHE A N 1
ATOM 2562 C CA . PHE A 1 310 ? -1.344 22.088 -3.626 1.00 91.31 310 PHE A CA 1
ATOM 2563 C C . PHE A 1 310 ? -1.317 22.824 -4.961 1.00 91.31 310 PHE A C 1
ATOM 2565 O O . PHE A 1 310 ? -2.363 23.164 -5.493 1.00 91.31 310 PHE A O 1
ATOM 2572 N N . TYR A 1 311 ? -0.133 23.033 -5.521 1.00 89.31 311 TYR A N 1
ATOM 2573 C CA . TYR A 1 311 ? 0.076 23.665 -6.816 1.00 89.31 311 TYR A CA 1
ATOM 2574 C C . TYR A 1 311 ? 0.576 22.630 -7.815 1.00 89.31 311 TYR A C 1
ATOM 2576 O O . TYR A 1 311 ? 1.518 21.889 -7.523 1.00 89.31 311 TYR A O 1
ATOM 2584 N N . SER A 1 312 ? -0.047 22.591 -8.987 1.00 87.00 312 SER A N 1
ATOM 2585 C CA . SER A 1 312 ? 0.458 21.802 -10.116 1.00 87.00 312 SER A CA 1
ATOM 2586 C C . SER A 1 312 ? 1.684 22.477 -10.735 1.00 87.00 312 SER A C 1
ATOM 2588 O O . SER A 1 312 ? 1.737 23.704 -10.831 1.00 87.00 312 SER A O 1
ATOM 2590 N N . LEU A 1 313 ? 2.682 21.688 -11.126 1.00 83.31 313 LEU A N 1
ATOM 2591 C CA . LEU A 1 313 ? 3.831 22.147 -11.908 1.00 83.31 313 LEU A CA 1
ATOM 2592 C C . LEU A 1 313 ? 3.655 21.738 -13.382 1.00 83.31 313 LEU A C 1
ATOM 2594 O O . LEU A 1 313 ? 3.132 20.648 -13.615 1.00 83.31 313 LEU A O 1
ATOM 2598 N N . PRO A 1 314 ? 4.161 22.529 -14.351 1.00 82.38 314 PRO A N 1
ATOM 2599 C CA . PRO A 1 314 ? 4.959 23.755 -14.195 1.00 82.38 314 PRO A CA 1
ATOM 2600 C C . PRO A 1 314 ? 4.161 25.068 -14.090 1.00 82.38 314 PRO A C 1
ATOM 2602 O O . PRO A 1 314 ? 4.775 26.112 -13.880 1.00 82.38 314 PRO A O 1
ATOM 2605 N N . GLU A 1 315 ? 2.835 25.063 -14.246 1.00 84.62 315 GLU A N 1
ATOM 2606 C CA . GLU A 1 315 ? 2.039 26.298 -14.365 1.00 84.62 315 GLU A CA 1
ATOM 2607 C C . GLU A 1 315 ? 1.771 27.021 -13.037 1.00 84.62 315 GLU A C 1
ATOM 2609 O O . GLU A 1 315 ? 1.359 28.177 -13.057 1.00 84.62 315 GLU A O 1
ATOM 2614 N N . PHE A 1 316 ? 1.990 26.375 -11.887 1.00 85.06 316 PHE A N 1
ATOM 2615 C CA . PHE A 1 316 ? 1.655 26.908 -10.558 1.00 85.06 316 PHE A CA 1
ATOM 2616 C C . PHE A 1 316 ? 0.175 27.283 -10.414 1.00 85.06 316 PHE A C 1
ATOM 2618 O O . PHE A 1 316 ? -0.178 28.249 -9.736 1.00 85.06 316 PHE A O 1
ATOM 2625 N N . ASN A 1 317 ? -0.717 26.475 -10.988 1.00 84.75 317 ASN A N 1
ATOM 2626 C CA . ASN A 1 317 ? -2.147 26.626 -10.738 1.00 84.75 317 ASN A CA 1
ATOM 2627 C C . ASN A 1 317 ? -2.496 26.052 -9.352 1.00 84.75 317 ASN A C 1
ATOM 2629 O O . ASN A 1 317 ? -2.152 24.887 -9.093 1.00 84.75 317 ASN A O 1
ATOM 2633 N N . PRO A 1 318 ? -3.173 26.820 -8.470 1.00 86.12 318 PRO A N 1
ATOM 2634 C CA . PRO A 1 318 ? -3.633 26.311 -7.185 1.00 86.12 318 PRO A CA 1
ATOM 2635 C C . PRO A 1 318 ? -4.733 25.266 -7.401 1.00 86.12 318 PRO A C 1
ATOM 2637 O O . PRO A 1 318 ? -5.674 25.474 -8.164 1.00 86.12 318 PRO A O 1
ATOM 2640 N N . GLY A 1 319 ? -4.591 24.133 -6.728 1.00 85.50 319 GLY A N 1
ATOM 2641 C CA . GLY A 1 319 ? -5.529 23.019 -6.716 1.00 85.50 319 GLY A CA 1
ATOM 2642 C C . GLY A 1 319 ? -6.167 22.849 -5.340 1.00 85.50 319 GLY A C 1
ATOM 2643 O O . GLY A 1 319 ? -6.618 23.808 -4.717 1.00 85.50 319 GLY A O 1
ATOM 2644 N N . TYR A 1 320 ? -6.216 21.606 -4.865 1.00 88.94 320 TYR A N 1
ATOM 2645 C CA . TYR A 1 320 ? -6.838 21.243 -3.592 1.00 88.94 320 TYR A CA 1
ATOM 2646 C C . TYR A 1 320 ? -6.254 22.010 -2.391 1.00 88.94 320 TYR A C 1
ATOM 2648 O O . TYR A 1 320 ? -5.036 22.133 -2.250 1.00 88.94 320 TYR A O 1
ATOM 2656 N N . GLU A 1 321 ? -7.137 22.462 -1.497 1.00 90.38 321 GLU A N 1
ATOM 2657 C CA . GLU A 1 321 ? -6.807 23.105 -0.223 1.00 90.38 321 GLU A CA 1
ATOM 2658 C C . GLU A 1 321 ? -7.315 22.251 0.950 1.00 90.38 321 GLU A C 1
ATOM 2660 O O . GLU A 1 321 ? -8.397 21.664 0.893 1.00 90.38 321 GLU A O 1
ATOM 2665 N N . THR A 1 322 ? -6.523 22.152 2.018 1.00 89.94 322 THR A N 1
ATOM 2666 C CA . THR A 1 322 ? -6.875 21.412 3.237 1.00 89.94 322 THR A CA 1
ATOM 2667 C C . THR A 1 322 ? -6.319 22.103 4.474 1.00 89.94 322 THR A C 1
ATOM 2669 O O . THR A 1 322 ? -5.142 22.449 4.518 1.00 89.94 322 THR A O 1
ATOM 2672 N N . ASP A 1 323 ? -7.119 22.212 5.530 1.00 88.81 323 ASP A N 1
ATOM 2673 C CA . ASP A 1 323 ? -6.694 22.847 6.791 1.00 88.81 323 ASP A CA 1
ATOM 2674 C C . ASP A 1 323 ? -5.659 22.005 7.552 1.00 88.81 323 ASP A C 1
ATOM 2676 O O . ASP A 1 323 ? -4.961 22.476 8.449 1.00 88.81 323 ASP A O 1
ATOM 2680 N N . LYS A 1 324 ? -5.567 20.708 7.230 1.00 84.00 324 LYS A N 1
ATOM 2681 C CA . LYS A 1 324 ? -4.653 19.769 7.890 1.00 84.00 324 LYS A CA 1
ATOM 2682 C C . LYS A 1 324 ? -3.941 18.888 6.879 1.00 84.00 324 LYS A C 1
ATOM 2684 O O . LYS A 1 324 ? -4.572 18.116 6.152 1.00 84.00 324 LYS A O 1
ATOM 2689 N N . LEU A 1 325 ? -2.613 18.935 6.906 1.00 79.00 325 LEU A N 1
ATOM 2690 C CA . LEU A 1 325 ? -1.759 17.974 6.221 1.00 79.00 325 LEU A CA 1
ATOM 2691 C C . LEU A 1 325 ? -1.467 16.799 7.168 1.00 79.00 325 LEU A C 1
ATOM 2693 O O . LEU A 1 325 ? -0.788 16.942 8.183 1.00 79.00 325 LEU A O 1
ATOM 2697 N N . SER A 1 326 ? -2.024 15.625 6.868 1.00 78.25 326 SER A N 1
ATOM 2698 C CA . SER A 1 326 ? -1.821 14.425 7.688 1.00 78.25 326 SER A CA 1
ATOM 2699 C C . SER A 1 326 ? -0.478 13.768 7.373 1.00 78.25 326 SER A C 1
ATOM 2701 O O . SER A 1 326 ? -0.169 13.514 6.212 1.00 78.25 326 SER A O 1
ATOM 2703 N N . TYR A 1 327 ? 0.275 13.368 8.402 1.00 74.38 327 TYR A N 1
ATOM 2704 C CA . TYR A 1 327 ? 1.451 12.499 8.232 1.00 74.38 327 TYR A CA 1
ATOM 2705 C C . TYR A 1 327 ? 1.081 11.115 7.662 1.00 74.38 327 TYR A C 1
ATOM 2707 O O . TYR A 1 327 ? 1.934 10.401 7.130 1.00 74.38 327 TYR A O 1
ATOM 2715 N N . LYS A 1 328 ? -0.202 10.732 7.743 1.00 83.75 328 LYS A N 1
ATOM 2716 C CA . LYS A 1 328 ? -0.755 9.528 7.114 1.00 83.75 328 LYS A CA 1
ATOM 2717 C C . LYS A 1 328 ? -1.367 9.809 5.738 1.00 83.75 328 LYS A C 1
ATOM 2719 O O . LYS A 1 328 ? -2.434 9.299 5.403 1.00 83.75 328 LYS A O 1
ATOM 2724 N N . ALA A 1 329 ? -0.703 10.640 4.948 1.00 86.19 329 ALA A N 1
ATOM 2725 C CA . ALA A 1 329 ? -1.049 10.881 3.558 1.00 86.19 329 ALA A CA 1
ATOM 2726 C C . ALA A 1 329 ? 0.212 10.861 2.696 1.00 86.19 329 ALA A C 1
ATOM 2728 O O . ALA A 1 329 ? 1.307 11.175 3.170 1.00 86.19 329 ALA A O 1
ATOM 2729 N N . LYS A 1 330 ? 0.070 10.449 1.439 1.00 82.75 330 LYS A N 1
ATOM 2730 C CA . LYS A 1 330 ? 1.142 10.497 0.445 1.00 82.75 330 LYS A CA 1
ATOM 2731 C C . LYS A 1 330 ? 0.587 10.941 -0.900 1.00 82.75 330 LYS A C 1
ATOM 2733 O O . LYS A 1 330 ? -0.593 10.751 -1.173 1.00 82.75 330 LYS A O 1
ATOM 2738 N N . VAL A 1 331 ? 1.453 11.540 -1.705 1.00 82.75 331 VAL A N 1
ATOM 2739 C CA . VAL A 1 331 ? 1.124 12.033 -3.043 1.00 82.75 331 VAL A CA 1
ATOM 2740 C C . VAL A 1 331 ? 1.718 11.074 -4.069 1.00 82.75 331 VAL A C 1
ATOM 2742 O O . VAL A 1 331 ? 2.889 10.713 -3.942 1.00 82.75 331 VAL A O 1
ATOM 2745 N N . GLU A 1 332 ? 0.912 10.662 -5.042 1.00 79.12 332 GLU A N 1
ATOM 2746 C CA . GLU A 1 332 ? 1.317 9.870 -6.210 1.00 79.12 332 GLU A CA 1
ATOM 2747 C C . GLU A 1 332 ? 0.677 10.498 -7.453 1.00 79.12 332 GLU A C 1
ATOM 2749 O O . GLU A 1 332 ? -0.544 10.425 -7.613 1.00 79.12 332 GLU A O 1
ATOM 2754 N N . GLY A 1 333 ? 1.478 11.152 -8.298 1.00 78.94 333 GLY A N 1
ATOM 2755 C CA . GLY A 1 333 ? 0.955 11.998 -9.376 1.00 78.94 333 GLY A CA 1
ATOM 2756 C C . GLY A 1 333 ? -0.047 13.028 -8.839 1.00 78.94 333 GLY A C 1
ATOM 2757 O O . GLY A 1 333 ? 0.192 13.671 -7.816 1.00 78.94 333 GLY A O 1
ATOM 2758 N N . ASN A 1 334 ? -1.223 13.103 -9.465 1.00 82.75 334 ASN A N 1
ATOM 2759 C CA . ASN A 1 334 ? -2.322 13.991 -9.066 1.00 82.75 334 ASN A CA 1
ATOM 2760 C C . ASN A 1 334 ? -3.171 13.478 -7.887 1.00 82.75 334 ASN A C 1
ATOM 2762 O O . ASN A 1 334 ? -4.249 14.013 -7.627 1.00 82.75 334 ASN A O 1
ATOM 2766 N N . LEU A 1 335 ? -2.747 12.432 -7.175 1.00 87.56 335 LEU A N 1
ATOM 2767 C CA . LEU A 1 335 ? -3.554 11.799 -6.131 1.00 87.56 335 LEU A CA 1
ATOM 2768 C C . LEU A 1 335 ? -2.970 12.044 -4.745 1.00 87.56 335 LEU A C 1
ATOM 2770 O O . LEU A 1 335 ? -1.822 11.694 -4.474 1.00 87.56 335 LEU A O 1
ATOM 2774 N N . LEU A 1 336 ? -3.800 12.538 -3.828 1.00 89.81 336 LEU A N 1
ATOM 2775 C CA . LEU A 1 336 ? -3.519 12.544 -2.397 1.00 89.81 336 LEU A CA 1
ATOM 2776 C C . LEU A 1 336 ? -4.187 11.335 -1.741 1.00 89.81 336 LEU A C 1
ATOM 2778 O O . LEU A 1 336 ? -5.407 11.279 -1.573 1.00 89.81 336 LEU A O 1
ATOM 2782 N N . VAL A 1 337 ? -3.366 10.355 -1.376 1.00 87.94 337 VAL A N 1
ATOM 2783 C CA . VAL A 1 337 ? -3.780 9.070 -0.810 1.00 87.94 337 VAL A CA 1
ATOM 2784 C C . VAL A 1 337 ? -3.602 9.108 0.705 1.00 87.94 337 VAL A C 1
ATOM 2786 O O . VAL A 1 337 ? -2.483 9.030 1.219 1.00 87.94 337 VAL A O 1
ATOM 2789 N N . TYR A 1 338 ? -4.713 9.196 1.430 1.00 88.69 338 TYR A N 1
ATOM 2790 C CA . TYR A 1 338 ? -4.748 9.023 2.879 1.00 88.69 338 TYR A CA 1
ATOM 2791 C C . TYR A 1 338 ? -4.807 7.541 3.223 1.00 88.69 338 TYR A C 1
ATOM 2793 O O . TYR A 1 338 ? -5.457 6.745 2.537 1.00 88.69 338 TYR A O 1
ATOM 2801 N N . TYR A 1 339 ? -4.141 7.162 4.306 1.00 85.50 339 TYR A N 1
ATOM 2802 C CA . TYR A 1 339 ? -4.121 5.784 4.761 1.00 85.50 339 TYR A CA 1
ATOM 2803 C C . TYR A 1 339 ? -4.205 5.680 6.275 1.00 85.50 339 TYR A C 1
ATOM 2805 O O . TYR A 1 339 ? -3.724 6.532 7.015 1.00 85.50 339 TYR A O 1
ATOM 2813 N N . ASP A 1 340 ? -4.750 4.568 6.746 1.00 77.88 340 ASP A N 1
ATOM 2814 C CA . ASP A 1 340 ? -4.739 4.219 8.153 1.00 77.88 340 ASP A CA 1
ATOM 2815 C C . ASP A 1 340 ? -3.658 3.175 8.406 1.00 77.88 340 ASP A C 1
ATOM 2817 O O . ASP A 1 340 ? -3.686 2.048 7.904 1.00 77.88 340 ASP A O 1
ATOM 2821 N N . SER A 1 341 ? -2.668 3.563 9.210 1.00 66.06 341 SER A N 1
ATOM 2822 C CA . SER A 1 341 ? -1.730 2.624 9.809 1.00 66.06 341 SER A CA 1
ATOM 2823 C C . SER A 1 341 ? -2.400 1.950 11.002 1.00 66.06 341 SER A C 1
ATOM 2825 O O . SER A 1 341 ? -2.551 2.535 12.076 1.00 66.06 341 SER A O 1
ATOM 2827 N N . ASN A 1 342 ? -2.823 0.705 10.814 1.00 60.50 342 ASN A N 1
ATOM 2828 C CA . ASN A 1 342 ? -3.292 -0.124 11.907 1.00 60.50 342 ASN A CA 1
ATOM 2829 C C . ASN A 1 342 ? -2.108 -0.956 12.427 1.00 60.50 342 ASN A C 1
ATOM 2831 O O . ASN A 1 342 ? -1.670 -1.858 11.739 1.00 60.50 342 ASN A O 1
ATOM 2835 N N . SER A 1 343 ? -1.578 -0.694 13.626 1.00 52.47 343 SER A N 1
ATOM 2836 C CA . SER A 1 343 ? -0.432 -1.452 14.173 1.00 52.47 343 SER A CA 1
ATOM 2837 C C . SER A 1 343 ? -0.668 -2.965 14.331 1.00 52.47 343 SER A C 1
ATOM 2839 O O . SER A 1 343 ? 0.296 -3.707 14.506 1.00 52.47 343 SER A O 1
ATOM 2841 N N . LEU A 1 344 ? -1.927 -3.419 14.272 1.00 55.22 344 LEU A N 1
ATOM 2842 C CA . LEU A 1 344 ? -2.324 -4.826 14.349 1.00 55.22 344 LEU A CA 1
ATOM 2843 C C . LEU A 1 344 ? -2.569 -5.473 12.971 1.00 55.22 344 LEU A C 1
ATOM 2845 O O . LEU A 1 344 ? -2.664 -6.693 12.896 1.00 55.22 344 LEU A O 1
ATOM 2849 N N . PHE A 1 345 ? -2.677 -4.694 11.885 1.00 59.06 345 PHE A N 1
ATOM 2850 C CA . PHE A 1 345 ? -2.991 -5.191 10.536 1.00 59.06 345 PHE A CA 1
ATOM 2851 C C . PHE A 1 345 ? -2.257 -4.409 9.437 1.00 59.06 345 PHE A C 1
ATOM 2853 O O . PHE A 1 345 ? -1.424 -3.547 9.687 1.00 59.06 345 PHE A O 1
ATOM 2860 N N . ALA A 1 346 ? -2.533 -4.733 8.178 1.00 64.31 346 ALA A N 1
ATOM 2861 C CA . ALA A 1 346 ? -1.918 -4.045 7.058 1.00 64.31 346 ALA A CA 1
ATOM 2862 C C . ALA A 1 346 ? -2.389 -2.584 6.926 1.00 64.31 346 ALA A C 1
ATOM 2864 O O . ALA A 1 346 ? -3.514 -2.239 7.293 1.00 64.31 346 ALA A O 1
ATOM 2865 N N . VAL A 1 347 ? -1.524 -1.736 6.367 1.00 73.62 347 VAL A N 1
ATOM 2866 C CA . VAL A 1 347 ? -1.848 -0.344 6.040 1.00 73.62 347 VAL A CA 1
ATOM 2867 C C . VAL A 1 347 ? -2.880 -0.332 4.909 1.00 73.62 347 VAL A C 1
ATOM 2869 O O . VAL A 1 347 ? -2.720 -1.058 3.917 1.00 73.62 347 VAL A O 1
ATOM 2872 N N . LYS A 1 348 ? -3.948 0.454 5.071 1.00 78.50 348 LYS A N 1
ATOM 2873 C CA . LYS A 1 348 ? -5.050 0.547 4.103 1.00 78.50 348 LYS A CA 1
ATOM 2874 C C . LYS A 1 348 ? -5.338 1.987 3.716 1.00 78.50 348 LYS A C 1
ATOM 2876 O O . LYS A 1 348 ? -5.247 2.870 4.559 1.00 78.50 348 LYS A O 1
ATOM 2881 N N . VAL A 1 349 ? -5.736 2.205 2.467 1.00 85.12 349 VAL A N 1
ATOM 2882 C CA . VAL A 1 349 ? -6.251 3.498 2.000 1.00 85.12 349 VAL A CA 1
ATOM 2883 C C . VAL A 1 349 ? -7.570 3.819 2.690 1.00 85.12 349 VAL A C 1
ATOM 2885 O O . VAL A 1 349 ? -8.496 3.006 2.658 1.00 85.12 349 VAL A O 1
ATOM 2888 N N . SER A 1 350 ? -7.654 5.017 3.262 1.00 87.00 350 SER A N 1
ATOM 2889 C CA . SER A 1 350 ? -8.838 5.534 3.951 1.00 87.00 350 SER A CA 1
ATOM 2890 C C . SER A 1 350 ? -9.568 6.612 3.156 1.00 87.00 350 SER A C 1
ATOM 2892 O O . SER A 1 350 ? -10.773 6.770 3.323 1.00 87.00 350 SER A O 1
ATOM 2894 N N . LYS A 1 351 ? -8.869 7.313 2.260 1.00 90.62 351 LYS A N 1
ATOM 2895 C CA . LYS A 1 351 ? -9.444 8.315 1.358 1.00 90.62 351 LYS A CA 1
ATOM 2896 C C . LYS A 1 351 ? -8.485 8.593 0.203 1.00 90.62 351 LYS A C 1
ATOM 2898 O O . LYS A 1 351 ? -7.273 8.588 0.409 1.00 90.62 351 LYS A O 1
ATOM 2903 N N . ILE A 1 352 ? -9.007 8.873 -0.988 1.00 90.94 352 ILE A N 1
ATOM 2904 C CA . ILE A 1 352 ? -8.216 9.413 -2.103 1.00 90.94 352 ILE A CA 1
ATOM 2905 C C . ILE A 1 352 ? -8.871 10.693 -2.601 1.00 90.94 352 ILE A C 1
ATOM 2907 O O . ILE A 1 352 ? -10.077 10.722 -2.853 1.00 90.94 352 ILE A O 1
ATOM 2911 N N . VAL A 1 353 ? -8.062 11.737 -2.748 1.00 92.00 353 VAL A N 1
ATOM 2912 C CA . VAL A 1 353 ? -8.465 13.031 -3.301 1.00 92.00 353 VAL A CA 1
ATOM 2913 C C . VAL A 1 353 ? -7.688 13.279 -4.586 1.00 92.00 353 VAL A C 1
ATOM 2915 O O . VAL A 1 353 ? -6.474 13.083 -4.618 1.00 92.00 353 VAL A O 1
ATOM 2918 N N . ASN A 1 354 ? -8.382 13.706 -5.635 1.00 90.88 354 ASN A N 1
ATOM 2919 C CA . ASN A 1 354 ? -7.747 14.242 -6.831 1.00 90.88 354 ASN A CA 1
ATOM 2920 C C . ASN A 1 354 ? -7.304 15.682 -6.530 1.00 90.88 354 ASN A C 1
ATOM 2922 O O . ASN A 1 354 ? -8.123 16.526 -6.172 1.00 90.88 354 ASN A O 1
ATOM 2926 N N . LEU A 1 355 ? -6.005 15.952 -6.628 1.00 88.31 355 LEU A N 1
ATOM 2927 C CA . LEU A 1 355 ? -5.402 17.229 -6.248 1.00 88.31 355 LEU A CA 1
ATOM 2928 C C . LEU A 1 355 ? -5.704 18.366 -7.228 1.00 88.31 355 LEU A C 1
ATOM 2930 O O . LEU A 1 355 ? -5.664 19.522 -6.815 1.00 88.31 355 LEU A O 1
ATOM 2934 N N . GLN A 1 356 ? -6.024 18.059 -8.486 1.00 82.56 356 GLN A N 1
ATOM 2935 C CA . GLN A 1 356 ? -6.387 19.069 -9.482 1.00 82.56 356 GLN A CA 1
ATOM 2936 C C . GLN A 1 356 ? -7.827 19.548 -9.285 1.00 82.56 356 GLN A C 1
ATOM 2938 O O . GLN A 1 356 ? -8.099 20.742 -9.346 1.00 82.56 356 GLN A O 1
ATOM 2943 N N . THR A 1 357 ? -8.755 18.624 -9.019 1.00 85.62 357 THR A N 1
ATOM 2944 C CA . THR A 1 357 ? -10.187 18.948 -8.883 1.00 85.62 357 THR A CA 1
ATOM 2945 C C . THR A 1 357 ? -10.637 19.162 -7.438 1.00 85.62 357 THR A C 1
ATOM 2947 O O . THR A 1 357 ? -11.738 19.652 -7.200 1.00 85.62 357 THR A O 1
ATOM 2950 N N . GLY A 1 358 ? -9.840 18.731 -6.457 1.00 86.94 358 GLY A N 1
ATOM 2951 C CA . GLY A 1 358 ? -10.210 18.683 -5.039 1.00 86.94 358 GLY A CA 1
ATOM 2952 C C . GLY A 1 358 ? -11.271 17.630 -4.694 1.00 86.94 358 GLY A C 1
ATOM 2953 O O . GLY A 1 358 ? -11.669 17.495 -3.534 1.00 86.94 358 GLY A O 1
ATOM 2954 N N . LYS A 1 359 ? -11.744 16.855 -5.677 1.00 90.12 359 LYS A N 1
ATOM 2955 C CA . LYS A 1 359 ? -12.797 15.859 -5.486 1.00 90.12 359 LYS A CA 1
ATOM 2956 C C . LYS A 1 359 ? -12.259 14.659 -4.711 1.00 90.12 359 LYS A C 1
ATOM 2958 O O . LYS A 1 359 ? -11.210 14.101 -5.028 1.00 90.12 359 LYS A O 1
ATOM 2963 N N . THR A 1 360 ? -13.026 14.201 -3.723 1.00 92.75 360 THR A N 1
ATOM 2964 C CA . THR A 1 360 ? -12.799 12.881 -3.119 1.00 92.75 360 THR A CA 1
ATOM 2965 C C . THR A 1 360 ? -13.281 11.810 -4.092 1.00 92.75 360 THR A C 1
ATOM 2967 O O . THR A 1 360 ? -14.473 11.730 -4.381 1.00 92.75 360 THR A O 1
ATOM 2970 N N . ILE A 1 361 ? -12.355 11.007 -4.614 1.00 92.44 361 ILE A N 1
ATOM 2971 C CA . ILE A 1 361 ? -12.634 10.009 -5.658 1.00 92.44 361 ILE A CA 1
ATOM 2972 C C . ILE A 1 361 ? -12.804 8.594 -5.100 1.00 92.44 361 ILE A C 1
ATOM 2974 O O . ILE A 1 361 ? -13.344 7.719 -5.771 1.00 92.44 361 ILE A O 1
ATOM 2978 N N . TYR A 1 362 ? -12.354 8.361 -3.866 1.00 91.12 362 TYR A N 1
ATOM 2979 C CA . TYR A 1 362 ? -12.537 7.090 -3.179 1.00 91.12 362 TYR A CA 1
ATOM 2980 C C . TYR A 1 362 ? -12.613 7.275 -1.666 1.00 91.12 362 TYR A C 1
ATOM 2982 O O . TYR A 1 362 ? -11.756 7.927 -1.068 1.00 91.12 362 TYR A O 1
ATOM 2990 N N . GLU A 1 363 ? -13.579 6.588 -1.060 1.00 89.62 363 GLU A N 1
ATOM 2991 C CA . GLU A 1 363 ? -13.626 6.262 0.362 1.00 89.62 363 GLU A CA 1
ATOM 2992 C C . GLU A 1 363 ? -14.042 4.787 0.520 1.00 89.62 363 GLU A C 1
ATOM 2994 O O . GLU A 1 363 ? -14.805 4.261 -0.302 1.00 89.62 363 GLU A O 1
ATOM 2999 N N . PRO A 1 364 ? -13.530 4.075 1.538 1.00 86.19 364 PRO A N 1
ATOM 3000 C CA . PRO A 1 364 ? -13.945 2.710 1.813 1.00 86.19 364 PRO A CA 1
ATOM 3001 C C . PRO A 1 364 ? -15.418 2.658 2.227 1.00 86.19 364 PRO A C 1
ATOM 3003 O O . PRO A 1 364 ? -15.937 3.564 2.880 1.00 86.19 364 PRO A O 1
ATOM 3006 N N . ASP A 1 365 ? -16.075 1.547 1.894 1.00 85.50 365 ASP A N 1
ATOM 3007 C CA . ASP A 1 365 ? -17.383 1.242 2.461 1.00 85.50 365 ASP A CA 1
ATOM 3008 C C . ASP A 1 365 ? -17.285 1.054 3.985 1.00 85.50 365 ASP A C 1
ATOM 3010 O O . ASP A 1 365 ? -16.206 0.848 4.548 1.00 85.50 365 ASP A O 1
ATOM 3014 N N . ALA A 1 366 ? -18.421 1.098 4.679 1.00 84.44 366 ALA A N 1
ATOM 3015 C CA . ALA A 1 366 ? -18.435 0.979 6.135 1.00 84.44 366 ALA A CA 1
ATOM 3016 C C . ALA A 1 366 ? -17.827 -0.343 6.653 1.00 84.44 366 ALA A C 1
ATOM 3018 O O . ALA A 1 366 ? -17.277 -0.372 7.750 1.00 84.44 366 ALA A O 1
ATOM 3019 N N . ASN A 1 367 ? -17.859 -1.422 5.862 1.00 81.94 367 ASN A N 1
ATOM 3020 C CA . ASN A 1 367 ? -17.253 -2.699 6.248 1.00 81.94 367 ASN A CA 1
ATOM 3021 C C . ASN A 1 367 ? -15.720 -2.686 6.187 1.00 81.94 367 ASN A C 1
ATOM 3023 O O . ASN A 1 367 ? -15.083 -3.524 6.830 1.00 81.94 367 ASN A O 1
ATOM 3027 N N . SER A 1 368 ? -15.131 -1.771 5.416 1.00 79.25 368 SER A N 1
ATOM 3028 C CA . SER A 1 368 ? -13.684 -1.671 5.188 1.00 79.25 368 SER A CA 1
ATOM 3029 C C . SER A 1 368 ? -13.064 -0.414 5.796 1.00 79.25 368 SER A C 1
ATOM 3031 O O . SER A 1 368 ? -11.836 -0.318 5.870 1.00 79.25 368 SER A O 1
ATOM 3033 N N . LYS A 1 369 ? -13.899 0.537 6.221 1.00 86.31 369 LYS A N 1
ATOM 3034 C CA . LYS A 1 369 ? -13.508 1.781 6.876 1.00 86.31 369 LYS A CA 1
ATOM 3035 C C . LYS A 1 369 ? -13.042 1.531 8.309 1.00 86.31 369 LYS A C 1
ATOM 3037 O O . LYS A 1 369 ? -13.614 0.724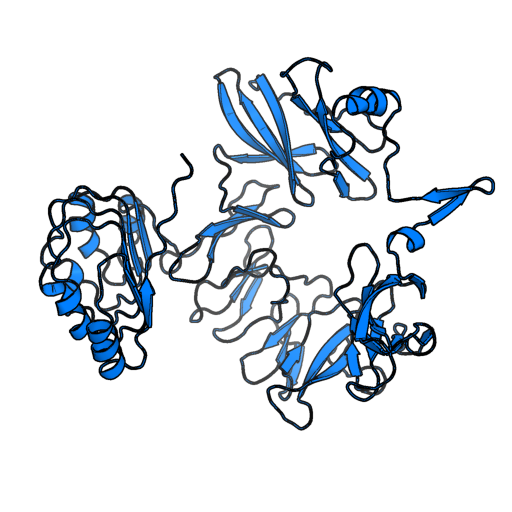 9.040 1.00 86.31 369 LYS A O 1
ATOM 3042 N N . VAL A 1 370 ? -12.008 2.263 8.712 1.00 88.44 370 VAL A N 1
ATOM 3043 C CA . VAL A 1 370 ? -11.601 2.379 10.113 1.00 88.44 370 VAL A CA 1
ATOM 3044 C C . VAL A 1 370 ? -12.334 3.576 10.699 1.00 88.44 370 VAL A C 1
ATOM 3046 O O . VAL A 1 370 ? -12.112 4.708 10.279 1.00 88.44 370 VAL A O 1
ATOM 3049 N N . PHE A 1 371 ? -13.229 3.333 11.651 1.00 91.38 371 PHE A N 1
ATOM 3050 C CA . PHE A 1 371 ? -13.932 4.415 12.331 1.00 91.38 371 PHE A CA 1
ATOM 3051 C C . PHE A 1 371 ? -13.142 4.872 13.554 1.00 91.38 371 PHE A C 1
ATOM 3053 O O . PHE A 1 371 ? -12.768 4.055 14.395 1.00 91.38 371 PHE A O 1
ATOM 3060 N N . THR A 1 372 ? -12.922 6.180 13.671 1.00 91.19 372 THR A N 1
ATOM 3061 C CA . THR A 1 372 ? -12.199 6.797 14.799 1.00 91.19 372 THR A CA 1
ATOM 3062 C C . THR A 1 372 ? -13.106 7.580 15.746 1.00 91.19 372 THR A C 1
ATOM 3064 O O . THR A 1 372 ? -12.650 8.131 16.745 1.00 91.19 372 THR A O 1
ATOM 3067 N N . SER A 1 373 ? -14.410 7.601 15.459 1.00 92.69 373 SER A N 1
ATOM 3068 C CA . SER A 1 373 ? -15.441 8.253 16.259 1.00 92.69 373 SER A CA 1
ATOM 3069 C C . SER A 1 373 ? -16.663 7.350 16.394 1.00 92.69 373 SER A C 1
ATOM 3071 O O . SER A 1 373 ? -17.177 6.837 15.396 1.00 92.69 373 SER A O 1
ATOM 3073 N N . ILE A 1 374 ? -17.176 7.211 17.620 1.00 94.50 374 ILE A N 1
ATOM 3074 C CA . ILE A 1 374 ? -18.438 6.508 17.885 1.00 94.50 374 ILE A CA 1
ATOM 3075 C C . ILE A 1 374 ? -19.593 7.172 17.132 1.00 94.50 374 ILE A C 1
ATOM 3077 O O . ILE A 1 374 ? -20.387 6.480 16.502 1.00 94.50 374 ILE A O 1
ATOM 3081 N N . SER A 1 375 ? -19.677 8.503 17.144 1.00 94.19 375 SER A N 1
ATOM 3082 C CA . SER A 1 375 ? -20.763 9.247 16.491 1.00 94.19 375 SER A CA 1
ATOM 3083 C C . SER A 1 375 ? -20.831 8.986 14.986 1.00 94.19 375 SER A C 1
ATOM 3085 O O . SER A 1 375 ? -21.917 8.910 14.413 1.00 94.19 375 SER A O 1
ATOM 3087 N N . GLU A 1 376 ? -19.678 8.823 14.338 1.00 93.31 376 GLU A N 1
ATOM 3088 C CA . GLU A 1 376 ? -19.617 8.451 12.927 1.00 93.31 376 GLU A CA 1
ATOM 3089 C C . GLU A 1 376 ? -19.971 6.973 12.716 1.00 93.31 376 GLU A C 1
ATOM 3091 O O . GLU A 1 376 ? -20.810 6.655 11.873 1.00 93.31 376 GLU A O 1
ATOM 3096 N N . ALA A 1 377 ? -19.394 6.077 13.522 1.00 94.81 377 ALA A N 1
ATOM 3097 C CA . ALA A 1 377 ? -19.645 4.639 13.454 1.00 94.81 377 ALA A CA 1
ATOM 3098 C C . ALA A 1 377 ? -21.126 4.285 13.656 1.00 94.81 377 ALA A C 1
ATOM 3100 O O . ALA A 1 377 ? -21.661 3.401 12.987 1.00 94.81 377 ALA A O 1
ATOM 3101 N N . MET A 1 378 ? -21.819 5.016 14.532 1.00 95.25 378 MET A N 1
ATOM 3102 C CA . MET A 1 378 ? -23.244 4.843 14.824 1.00 95.25 378 MET A CA 1
ATOM 3103 C C . MET A 1 378 ? -24.138 4.989 13.588 1.00 95.25 378 MET A C 1
ATOM 3105 O O . MET A 1 378 ? -25.176 4.330 13.509 1.00 95.25 378 MET A O 1
ATOM 3109 N N . LYS A 1 379 ? -23.722 5.773 12.584 1.00 95.31 379 LYS A N 1
ATOM 3110 C CA . LYS A 1 379 ? -24.444 5.905 11.305 1.00 95.31 379 LYS A CA 1
ATOM 3111 C C . LYS A 1 379 ? -24.435 4.608 10.485 1.00 95.31 379 LYS A C 1
ATOM 3113 O O . LYS A 1 379 ? -25.267 4.435 9.601 1.00 95.31 379 LYS A O 1
ATOM 3118 N N . HIS A 1 380 ? -23.521 3.688 10.796 1.00 95.12 380 HIS A N 1
ATOM 3119 C CA . HIS A 1 380 ? -23.257 2.459 10.049 1.00 95.12 380 HIS A CA 1
ATOM 3120 C C . HIS A 1 380 ? -23.238 1.206 10.939 1.00 95.12 380 HIS A C 1
ATOM 3122 O O . HIS A 1 380 ? -22.594 0.212 10.593 1.00 95.12 380 HIS A O 1
ATOM 3128 N N . LYS A 1 381 ? -23.946 1.239 12.076 1.00 93.19 381 LYS A N 1
ATOM 3129 C CA . LYS A 1 381 ? -23.862 0.257 13.173 1.00 93.19 381 LYS A CA 1
ATOM 3130 C C . LYS A 1 381 ? -23.818 -1.226 12.753 1.00 93.19 381 LYS A C 1
ATOM 3132 O O . LYS A 1 381 ? -23.010 -1.988 13.272 1.00 93.19 381 LYS A O 1
ATOM 3137 N N . GLU A 1 382 ? -24.594 -1.614 11.737 1.00 91.81 382 GLU A N 1
ATOM 3138 C CA . GLU A 1 382 ? -24.711 -3.002 11.249 1.00 91.81 382 GLU A CA 1
ATOM 3139 C C . GLU A 1 382 ? -23.562 -3.464 10.330 1.00 91.81 382 GLU A C 1
ATOM 3141 O O . GLU A 1 382 ? -23.564 -4.598 9.842 1.00 91.81 382 GLU A O 1
ATOM 3146 N N . SER A 1 383 ? -22.604 -2.584 10.039 1.00 91.25 383 SER A N 1
ATOM 3147 C CA . SER A 1 383 ? -21.499 -2.810 9.091 1.00 91.25 383 SER A CA 1
ATOM 3148 C C . SER A 1 383 ? -20.119 -2.482 9.658 1.00 91.25 383 SER A C 1
ATOM 3150 O O . SER A 1 383 ? -19.114 -2.840 9.057 1.00 91.25 383 SER A O 1
ATOM 3152 N N . VAL A 1 384 ? -20.038 -1.841 10.826 1.00 93.06 384 VAL A N 1
ATOM 3153 C CA . VAL A 1 384 ? -18.754 -1.486 11.444 1.00 93.06 384 VAL A CA 1
ATOM 3154 C C . VAL A 1 384 ? -17.977 -2.753 11.807 1.00 93.06 384 VAL A C 1
ATOM 3156 O O . VAL A 1 384 ? -18.421 -3.554 12.631 1.00 93.06 384 VAL A O 1
ATOM 3159 N N . THR A 1 385 ? -16.793 -2.918 11.213 1.00 91.62 385 THR A N 1
ATOM 3160 C CA . THR A 1 385 ? -15.887 -4.040 11.511 1.00 91.62 385 THR A CA 1
ATOM 3161 C C . THR A 1 385 ? -14.611 -3.612 12.234 1.00 91.62 385 THR A C 1
ATOM 3163 O O . THR A 1 385 ? -14.003 -4.442 12.916 1.00 91.62 385 THR A O 1
ATOM 3166 N N . VAL A 1 386 ? -14.210 -2.339 12.127 1.00 90.81 386 VAL A N 1
ATOM 3167 C CA . VAL A 1 386 ? -12.995 -1.798 12.749 1.00 90.81 386 VAL A CA 1
ATOM 3168 C C . VAL A 1 386 ? -13.290 -0.470 13.444 1.00 90.81 386 VAL A C 1
ATOM 3170 O O . VAL A 1 386 ? -13.738 0.484 12.807 1.00 90.81 386 VAL A O 1
ATOM 3173 N N . LEU A 1 387 ? -12.964 -0.400 14.736 1.00 93.31 387 LEU A N 1
ATOM 3174 C CA . LEU A 1 387 ? -12.967 0.825 15.537 1.00 93.31 387 LEU A CA 1
ATOM 3175 C C . LEU A 1 387 ? -11.570 1.100 16.096 1.00 93.31 387 LEU A C 1
ATOM 3177 O O . LEU A 1 387 ? -10.934 0.198 16.644 1.00 93.31 387 LEU A O 1
ATOM 3181 N N . ASP A 1 388 ? -11.109 2.341 15.960 1.00 91.88 388 ASP A N 1
ATOM 3182 C CA . ASP A 1 388 ? -9.833 2.839 16.481 1.00 91.88 388 ASP A CA 1
ATOM 3183 C C . ASP A 1 388 ? -10.062 4.147 17.248 1.00 91.88 388 ASP A C 1
ATOM 3185 O O . ASP A 1 388 ? -10.032 5.240 16.684 1.00 91.88 388 ASP A O 1
ATOM 3189 N N . LEU A 1 389 ? -10.390 4.017 18.532 1.00 93.75 389 LEU A N 1
ATOM 3190 C CA . LEU A 1 389 ? -10.858 5.115 19.370 1.00 93.75 389 LEU A CA 1
ATOM 3191 C C . LEU A 1 389 ? -9.744 5.632 20.278 1.00 93.75 389 LEU A C 1
ATOM 3193 O O . LEU A 1 389 ? -8.988 4.857 20.865 1.00 93.75 389 LEU A O 1
ATOM 3197 N N . LYS A 1 390 ? -9.692 6.954 20.443 1.00 92.62 390 LYS A N 1
ATOM 3198 C CA . LYS A 1 390 ? -8.788 7.646 21.369 1.00 92.62 390 LYS A CA 1
ATOM 3199 C C . LYS A 1 390 ? -9.594 8.499 22.335 1.00 92.62 390 LYS A C 1
ATOM 3201 O O . LYS A 1 390 ? -10.632 9.020 21.938 1.00 92.62 390 LYS A O 1
ATOM 3206 N N . ASN A 1 391 ? -9.081 8.704 23.546 1.00 94.69 391 ASN A N 1
ATOM 3207 C CA . ASN A 1 391 ? -9.752 9.480 24.596 1.00 94.69 391 ASN A CA 1
ATOM 3208 C C . ASN A 1 391 ? -11.133 8.890 24.932 1.00 94.69 391 ASN A C 1
ATOM 3210 O O . ASN A 1 391 ? -12.141 9.591 24.925 1.00 94.69 391 ASN A O 1
ATOM 3214 N N . VAL A 1 392 ? -11.176 7.578 25.165 1.00 95.69 392 VAL A N 1
ATOM 3215 C CA . VAL A 1 392 ? -12.421 6.816 25.321 1.00 95.69 392 VAL A CA 1
ATOM 3216 C C . VAL A 1 392 ? -13.076 7.119 26.669 1.00 95.69 392 VAL A C 1
ATOM 3218 O O . 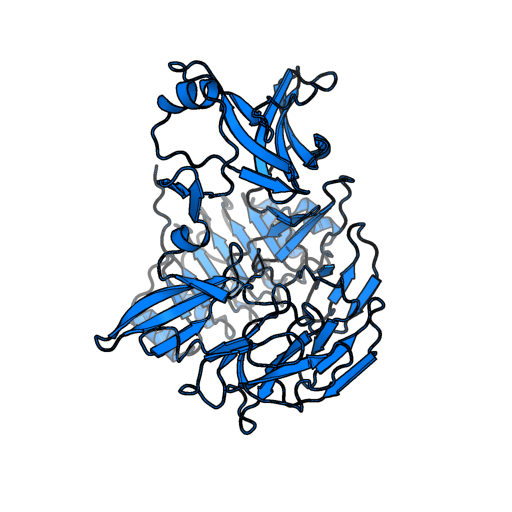VAL A 1 392 ? -12.466 6.916 27.723 1.00 95.69 392 VAL A O 1
ATOM 3221 N N . SER A 1 393 ? -14.329 7.575 26.645 1.00 94.81 393 SER A N 1
ATOM 3222 C CA . SER A 1 393 ? -15.141 7.834 27.840 1.00 94.81 393 SER A CA 1
ATOM 3223 C C . SER A 1 393 ? -15.947 6.603 28.285 1.00 94.81 393 SER A C 1
ATOM 3225 O O . SER A 1 393 ? -16.092 5.631 27.542 1.00 94.81 393 SER A O 1
ATOM 3227 N N . GLN A 1 394 ? -16.524 6.647 29.492 1.00 93.62 394 GLN A N 1
ATOM 3228 C CA . GLN A 1 394 ? -17.449 5.603 29.962 1.00 93.62 394 GLN A CA 1
ATOM 3229 C C . GLN A 1 394 ? -18.675 5.470 29.037 1.00 93.62 394 GLN A C 1
ATOM 3231 O O . GLN A 1 394 ? -19.140 4.364 28.772 1.00 93.62 394 GLN A O 1
ATOM 3236 N N . GLU A 1 395 ? -19.178 6.591 28.512 1.00 93.44 395 GLU A N 1
ATOM 3237 C CA . GLU A 1 395 ? -20.318 6.614 27.590 1.00 93.44 395 GLU A CA 1
ATOM 3238 C C . GLU A 1 395 ? -19.983 5.939 26.251 1.00 93.44 395 GLU A C 1
ATOM 3240 O O . GLU A 1 395 ? -20.812 5.221 25.687 1.00 93.44 395 GLU A O 1
ATOM 3245 N N . ASP A 1 396 ? -18.759 6.124 25.748 1.00 95.06 396 ASP A N 1
ATOM 3246 C CA . ASP A 1 396 ? -18.308 5.452 24.528 1.00 95.06 396 ASP A CA 1
ATOM 3247 C C . ASP A 1 396 ? -18.307 3.933 24.710 1.00 95.06 396 ASP A C 1
ATOM 3249 O O . ASP A 1 396 ? -18.826 3.218 23.850 1.00 95.06 396 ASP A O 1
ATOM 3253 N N . LEU A 1 397 ? -17.804 3.441 25.852 1.00 94.31 397 LEU A N 1
ATOM 3254 C CA . LEU A 1 397 ? -17.804 2.012 26.178 1.00 94.31 397 LEU A CA 1
ATOM 3255 C C . LEU A 1 397 ? -19.220 1.422 26.189 1.00 94.31 397 LEU A C 1
ATOM 3257 O O . LEU A 1 397 ? -19.430 0.325 25.678 1.00 94.31 397 LEU A O 1
ATOM 3261 N N . GLU A 1 398 ? -20.206 2.156 26.705 1.00 92.94 398 GLU A N 1
ATOM 3262 C CA . GLU A 1 398 ? -21.608 1.725 26.694 1.00 92.94 398 GLU A CA 1
ATOM 3263 C C . GLU A 1 398 ? -22.195 1.633 25.284 1.00 92.94 398 GLU A C 1
ATOM 3265 O O . GLU A 1 398 ? -23.023 0.762 25.002 1.00 92.94 398 GLU A O 1
ATOM 3270 N N . LYS A 1 399 ? -21.774 2.514 24.373 1.00 95.25 399 LYS A N 1
ATOM 3271 C CA . LYS A 1 399 ? -22.265 2.524 22.989 1.00 95.25 399 LYS A CA 1
ATOM 3272 C C . LYS A 1 399 ? -21.662 1.410 22.143 1.00 95.25 399 LYS A C 1
ATOM 3274 O O . LYS A 1 399 ? -22.307 0.994 21.181 1.00 95.25 399 LYS A O 1
ATOM 3279 N N . LEU A 1 400 ? -20.480 0.906 22.500 1.00 95.25 400 LEU A N 1
ATOM 3280 C CA . LEU A 1 400 ? -19.757 -0.107 21.728 1.00 95.25 400 LEU A CA 1
ATOM 3281 C C . LEU A 1 400 ? -20.555 -1.407 21.508 1.00 95.25 400 LEU A C 1
ATOM 3283 O O . LEU A 1 400 ? -20.395 -2.038 20.465 1.00 95.25 400 LEU A O 1
ATOM 3287 N N . LYS A 1 401 ? -21.476 -1.765 22.415 1.00 92.75 401 LYS A N 1
ATOM 3288 C CA . LYS A 1 401 ? -22.368 -2.938 22.279 1.00 92.75 401 LYS A CA 1
ATOM 3289 C C . LYS A 1 401 ? -23.290 -2.900 21.051 1.00 92.75 401 LYS A C 1
ATOM 3291 O O . LYS A 1 401 ? -23.919 -3.896 20.711 1.00 92.75 401 LYS A O 1
ATOM 3296 N N . GLN A 1 402 ? -23.385 -1.751 20.382 1.00 94.38 402 GLN A N 1
ATOM 3297 C CA . GLN A 1 402 ? -24.222 -1.546 19.198 1.00 94.38 402 GLN A CA 1
ATOM 3298 C C . GLN A 1 402 ? -23.538 -1.947 17.881 1.00 94.38 402 GLN A C 1
ATOM 3300 O O . GLN A 1 402 ? -24.145 -1.792 16.824 1.00 94.38 402 GLN A O 1
ATOM 3305 N N . PHE A 1 403 ? -22.302 -2.462 17.919 1.00 94.62 403 PHE A N 1
ATOM 3306 C CA . PHE A 1 403 ? -21.533 -2.855 16.732 1.00 94.62 403 PHE A CA 1
ATOM 3307 C C . PHE A 1 403 ? -21.336 -4.385 16.663 1.00 94.62 403 PHE A C 1
ATOM 3309 O O . PHE A 1 403 ? -20.246 -4.885 16.944 1.00 94.62 403 PHE A O 1
ATOM 3316 N N . PRO A 1 404 ? -22.362 -5.168 16.271 1.00 91.44 404 PRO A N 1
ATOM 3317 C CA . PRO A 1 404 ? -22.343 -6.634 16.385 1.00 91.44 404 PRO A CA 1
ATOM 3318 C C . PRO A 1 404 ? -21.360 -7.337 15.432 1.00 91.44 404 PRO A C 1
ATOM 3320 O O . PRO A 1 404 ? -21.032 -8.507 15.627 1.00 91.44 404 PRO A O 1
ATOM 3323 N N . LYS A 1 405 ? -20.883 -6.651 14.383 1.00 93.50 405 LYS A N 1
ATOM 3324 C CA . LYS A 1 405 ? -19.939 -7.197 13.388 1.00 93.50 405 LYS A CA 1
ATOM 3325 C C . LYS A 1 405 ? -18.484 -6.798 13.636 1.00 93.50 405 LYS A C 1
ATOM 3327 O O . LYS A 1 405 ? -17.638 -6.998 12.759 1.00 93.50 405 LYS A O 1
ATOM 3332 N N . LEU A 1 406 ? -18.183 -6.246 14.811 1.00 93.50 406 LEU A N 1
ATOM 3333 C CA . LEU A 1 406 ? -16.848 -5.771 15.136 1.00 93.50 406 LEU A CA 1
ATOM 3334 C C . LEU A 1 406 ? -15.834 -6.924 15.103 1.00 93.50 406 LEU A C 1
ATOM 3336 O O . LEU A 1 406 ? -15.971 -7.927 15.803 1.00 93.50 406 LEU A O 1
ATOM 3340 N N . LYS A 1 407 ? -14.804 -6.772 14.269 1.00 92.75 407 LYS A N 1
ATOM 3341 C CA . LYS A 1 407 ? -13.680 -7.710 14.134 1.00 92.75 407 LYS A CA 1
ATOM 3342 C C . LYS A 1 407 ? -12.419 -7.177 14.803 1.00 92.75 407 LYS A C 1
ATOM 3344 O O . LYS A 1 407 ? -11.577 -7.973 15.221 1.00 92.75 407 LYS A O 1
ATOM 3349 N N . VAL A 1 408 ? -12.285 -5.855 14.898 1.00 92.12 408 VAL A N 1
ATOM 3350 C CA . VAL A 1 408 ? -11.123 -5.174 15.470 1.00 92.12 408 VAL A CA 1
ATOM 3351 C C . VAL A 1 408 ? -11.594 -4.001 16.316 1.00 92.12 408 VAL A C 1
ATOM 3353 O O . VAL A 1 408 ? -12.268 -3.104 15.812 1.00 92.12 408 VAL A O 1
ATOM 3356 N N . LEU A 1 409 ? -11.194 -3.991 17.583 1.00 94.88 409 LEU A N 1
ATOM 3357 C CA . LEU A 1 409 ? -11.442 -2.887 18.500 1.00 94.88 409 LEU A CA 1
ATOM 3358 C C . LEU A 1 409 ? -10.117 -2.397 19.059 1.00 94.88 409 LEU A C 1
ATOM 3360 O O . LEU A 1 409 ? -9.361 -3.175 19.644 1.00 94.88 409 LEU A O 1
ATOM 3364 N N . LYS A 1 410 ? -9.852 -1.105 18.910 1.00 93.44 410 LYS A N 1
ATOM 3365 C CA . LYS A 1 410 ? -8.774 -0.437 19.620 1.00 93.44 410 LYS A CA 1
ATOM 3366 C C . LYS A 1 410 ? -9.299 0.733 20.404 1.00 93.44 410 LYS A C 1
ATOM 3368 O O . LYS A 1 410 ? -10.134 1.494 19.918 1.00 93.44 410 LYS A O 1
ATOM 3373 N N . MET A 1 411 ? -8.767 0.858 21.602 1.00 94.94 411 MET A N 1
ATOM 3374 C CA . MET A 1 411 ? -9.112 1.920 22.515 1.00 94.94 411 MET A CA 1
ATOM 3375 C C . MET A 1 411 ? -7.833 2.394 23.189 1.00 94.94 411 MET A C 1
ATOM 3377 O O . MET A 1 411 ? -7.113 1.600 23.795 1.00 94.94 411 MET A O 1
ATOM 3381 N N . GLU A 1 412 ? -7.550 3.681 23.057 1.00 93.75 412 GLU A N 1
ATOM 3382 C CA . GLU A 1 412 ? -6.397 4.334 23.664 1.00 93.75 412 GLU A CA 1
ATOM 3383 C C . GLU A 1 412 ? -6.874 5.451 24.588 1.00 93.75 412 GLU A C 1
ATOM 3385 O O . GLU A 1 412 ? -7.821 6.168 24.248 1.00 93.75 412 GLU A O 1
ATOM 3390 N N . LYS A 1 413 ? -6.168 5.644 25.704 1.00 94.94 413 LYS A N 1
ATOM 3391 C CA . LYS A 1 413 ? -6.366 6.751 26.648 1.00 94.94 413 LYS A CA 1
ATOM 3392 C C . LYS A 1 413 ? -7.777 6.780 27.219 1.00 94.94 413 LYS A C 1
ATOM 3394 O O . LYS A 1 413 ? -8.672 7.416 26.665 1.00 94.94 413 LYS A O 1
ATOM 3399 N N . SER A 1 414 ? -7.992 6.115 28.346 1.00 94.94 414 SER A N 1
ATOM 3400 C CA . SER A 1 414 ? -9.288 6.141 29.023 1.00 94.94 414 SER A CA 1
ATOM 3401 C C . SER A 1 414 ? -9.158 6.370 30.521 1.00 94.94 414 SER A C 1
ATOM 3403 O O . SER A 1 414 ? -8.331 5.761 31.201 1.00 94.94 414 SER A O 1
ATOM 3405 N N . ASN A 1 415 ? -10.055 7.215 31.029 1.00 90.69 415 ASN A N 1
ATOM 3406 C CA . ASN A 1 415 ? -10.290 7.424 32.456 1.00 90.69 415 ASN A CA 1
ATOM 3407 C C . ASN A 1 415 ? -11.544 6.686 32.955 1.00 90.69 415 ASN A C 1
ATOM 3409 O O . ASN A 1 415 ? -11.983 6.933 34.076 1.00 90.69 415 ASN A O 1
ATOM 3413 N N . ALA A 1 416 ? -12.134 5.809 32.134 1.00 93.38 416 ALA A N 1
ATOM 3414 C CA . ALA A 1 416 ? -13.261 4.973 32.532 1.00 93.38 416 ALA A CA 1
ATOM 3415 C C . ALA A 1 416 ? -12.893 4.133 33.760 1.00 93.38 416 ALA A C 1
ATOM 3417 O O . ALA A 1 416 ? -11.830 3.511 33.798 1.00 93.38 416 ALA A O 1
ATOM 3418 N N . SER A 1 417 ? -13.768 4.115 34.765 1.00 91.62 417 SER A N 1
ATOM 3419 C CA . SER A 1 417 ? -13.544 3.356 35.998 1.00 91.62 417 SER A CA 1
ATOM 3420 C C . SER A 1 417 ? -13.705 1.852 35.788 1.00 91.62 417 SER A C 1
ATOM 3422 O O . SER A 1 417 ? -13.092 1.059 36.502 1.00 91.62 417 SER A O 1
ATOM 3424 N N . GLU A 1 418 ? -14.508 1.452 34.803 1.00 94.06 418 GLU A N 1
ATOM 3425 C CA . GLU A 1 418 ? -14.782 0.052 34.500 1.00 94.06 418 GLU A CA 1
ATOM 3426 C C . GLU A 1 418 ? -15.184 -0.157 33.038 1.00 94.06 418 GLU A C 1
ATOM 3428 O O . GLU A 1 418 ? -15.683 0.748 32.370 1.00 94.06 418 GLU A O 1
ATOM 3433 N N . ILE A 1 419 ? -14.993 -1.382 32.548 1.00 94.44 419 ILE A N 1
ATOM 3434 C CA . ILE A 1 419 ? -15.573 -1.812 31.275 1.00 94.44 419 ILE A CA 1
ATOM 3435 C C . ILE A 1 419 ? -16.972 -2.372 31.573 1.00 94.44 419 ILE A C 1
ATOM 3437 O O . ILE A 1 419 ? -17.064 -3.279 32.407 1.00 94.44 419 ILE A O 1
ATOM 3441 N N . PRO A 1 420 ? -18.036 -1.886 30.905 1.00 93.69 420 PRO A N 1
ATOM 3442 C CA . PRO A 1 420 ? -19.402 -2.343 31.130 1.00 93.69 420 PRO A CA 1
ATOM 3443 C C . PRO A 1 420 ? -19.554 -3.860 31.030 1.00 93.69 420 PRO A C 1
ATOM 3445 O O . PRO A 1 420 ? -19.067 -4.490 30.085 1.00 93.69 420 PRO A O 1
ATOM 3448 N N . SER A 1 421 ? -20.283 -4.449 31.977 1.00 91.88 421 SER A N 1
ATOM 3449 C CA . SER A 1 421 ? -20.647 -5.864 31.911 1.00 91.88 421 SER A CA 1
ATOM 3450 C C . SER A 1 421 ? -21.489 -6.146 30.666 1.00 91.88 421 SER A C 1
ATOM 3452 O O . SER A 1 421 ? -22.430 -5.407 30.376 1.00 91.88 421 SER A O 1
ATOM 3454 N N . GLY A 1 422 ? -21.191 -7.231 29.953 1.00 90.56 422 GLY A N 1
ATOM 3455 C CA . GLY A 1 422 ? -21.928 -7.609 28.747 1.00 90.56 422 GLY A CA 1
ATOM 3456 C C . GLY A 1 422 ? -21.447 -6.907 27.475 1.00 90.56 422 GLY A C 1
ATOM 3457 O O . GLY A 1 422 ? -21.950 -7.225 26.398 1.00 90.56 422 GLY A O 1
ATOM 3458 N N . LEU A 1 423 ? -20.461 -6.004 27.549 1.00 92.94 423 LEU A N 1
ATOM 3459 C CA . LEU A 1 423 ? -19.869 -5.383 26.364 1.00 92.94 423 LEU A CA 1
ATOM 3460 C C . LEU A 1 423 ? -19.362 -6.438 25.365 1.00 92.94 423 LEU A C 1
ATOM 3462 O O . LEU A 1 423 ? -19.716 -6.413 24.184 1.00 92.94 423 LEU A O 1
ATOM 3466 N N . PHE A 1 424 ? -18.561 -7.391 25.842 1.00 94.19 424 PHE A N 1
ATOM 3467 C CA . PHE A 1 424 ? -17.905 -8.385 24.995 1.00 94.19 424 PHE A CA 1
ATOM 3468 C C . PHE A 1 424 ? -18.858 -9.476 24.510 1.00 94.19 424 PHE A C 1
ATOM 3470 O O . PHE A 1 424 ? -18.585 -10.094 23.481 1.00 94.19 424 PHE A O 1
ATOM 3477 N N . SER A 1 425 ? -20.001 -9.660 25.180 1.00 91.06 425 SER A N 1
ATOM 3478 C CA . SER A 1 425 ? -21.044 -10.607 24.755 1.00 91.06 425 SER A CA 1
ATOM 3479 C C . SER A 1 425 ? -21.617 -10.314 23.360 1.00 91.06 425 SER A C 1
ATOM 3481 O O . SER A 1 425 ? -22.164 -11.198 22.705 1.00 91.06 425 SER A O 1
ATOM 3483 N N . THR A 1 426 ? -21.455 -9.081 22.869 1.00 87.94 426 THR A N 1
ATOM 3484 C CA . THR A 1 426 ? -21.918 -8.671 21.535 1.00 87.94 426 THR A CA 1
ATOM 3485 C C . THR A 1 426 ? -20.887 -8.902 20.424 1.00 87.94 426 THR A C 1
ATOM 3487 O O . THR A 1 426 ? -21.241 -8.870 19.245 1.00 87.94 426 THR A O 1
ATOM 3490 N N . PHE A 1 427 ? -19.621 -9.193 20.757 1.00 92.81 427 PHE A N 1
ATOM 3491 C CA . PHE A 1 427 ? -18.512 -9.244 19.795 1.00 92.81 427 PHE A CA 1
ATOM 3492 C C . PHE A 1 427 ? -18.092 -10.667 19.401 1.00 92.81 427 PHE A C 1
ATOM 3494 O O . PHE A 1 427 ? -16.920 -11.044 19.481 1.00 92.81 427 PHE A O 1
ATOM 3501 N N . ASN A 1 428 ? -19.038 -11.461 18.899 1.00 87.56 428 ASN A N 1
ATOM 3502 C CA . ASN A 1 428 ? -18.804 -12.863 18.511 1.00 87.56 428 ASN A CA 1
ATOM 3503 C C . ASN A 1 428 ? -17.695 -13.043 17.446 1.00 87.56 428 ASN A C 1
ATOM 3505 O O . ASN A 1 428 ? -17.034 -14.084 17.375 1.00 87.56 428 ASN A O 1
ATOM 3509 N N . GLY A 1 429 ? -17.478 -12.019 16.615 1.00 92.44 429 GLY A N 1
ATOM 3510 C CA . GLY A 1 429 ? -16.482 -12.002 15.542 1.00 92.44 429 GLY A CA 1
ATOM 3511 C C . GLY A 1 429 ? -15.165 -11.297 15.876 1.00 92.44 429 GLY A C 1
ATOM 3512 O O . GLY A 1 429 ? -14.349 -11.142 14.966 1.00 92.44 429 GLY A O 1
ATOM 3513 N N . LEU A 1 430 ? -14.937 -10.849 17.119 1.00 95.69 430 LEU A N 1
ATOM 3514 C CA . LEU A 1 430 ? -13.744 -10.064 17.446 1.00 95.69 430 LEU A CA 1
ATOM 3515 C C . LEU A 1 430 ? -12.480 -10.911 17.309 1.00 95.69 430 LEU A C 1
ATOM 3517 O O . LEU A 1 430 ? -12.305 -11.917 17.991 1.00 95.69 430 LEU A O 1
ATOM 3521 N N . THR A 1 431 ? -11.582 -10.473 16.435 1.00 94.81 431 THR A N 1
ATOM 3522 C CA . THR A 1 431 ? -10.303 -11.135 16.156 1.00 94.81 431 THR A CA 1
ATOM 3523 C C . THR A 1 431 ? -9.116 -10.399 16.753 1.00 94.81 431 THR A C 1
ATOM 3525 O O . THR A 1 431 ? -8.090 -11.026 17.016 1.00 94.81 431 THR A O 1
ATOM 3528 N N . ALA A 1 432 ? -9.247 -9.097 17.012 1.00 94.19 432 ALA A N 1
ATOM 3529 C CA . ALA A 1 432 ? -8.191 -8.310 17.623 1.00 94.19 432 ALA A CA 1
ATOM 3530 C C . ALA A 1 432 ? -8.737 -7.263 18.596 1.00 94.19 432 ALA A C 1
ATOM 3532 O O . ALA A 1 432 ? -9.683 -6.540 18.275 1.00 94.19 432 ALA A O 1
ATOM 3533 N N . LEU A 1 433 ? -8.092 -7.165 19.758 1.00 95.31 433 LEU A N 1
ATOM 3534 C CA . LEU A 1 433 ? -8.396 -6.188 20.798 1.00 95.31 433 LEU A CA 1
ATOM 3535 C C . LEU A 1 433 ? -7.111 -5.471 21.221 1.00 95.31 433 LEU A C 1
ATOM 3537 O O . LEU A 1 433 ? -6.140 -6.116 21.619 1.00 95.31 433 LEU A O 1
ATOM 3541 N N . LYS A 1 434 ? -7.118 -4.138 21.146 1.00 94.06 434 LYS A N 1
ATOM 3542 C CA . LYS A 1 434 ? -6.075 -3.266 21.693 1.00 94.06 434 LYS A CA 1
ATOM 3543 C C . LYS A 1 434 ? -6.661 -2.384 22.784 1.00 94.06 434 LYS A C 1
ATOM 3545 O O . LYS A 1 434 ? -7.632 -1.675 22.529 1.00 94.06 434 LYS A O 1
ATOM 3550 N N . ILE A 1 435 ? -6.033 -2.389 23.951 1.00 93.62 435 ILE A N 1
ATOM 3551 C CA . ILE A 1 435 ? -6.334 -1.465 25.042 1.00 93.62 435 ILE A CA 1
ATOM 3552 C C . ILE A 1 435 ? -5.012 -0.874 25.516 1.00 93.62 435 ILE A C 1
ATOM 3554 O O . ILE A 1 435 ? -4.093 -1.605 25.879 1.00 93.62 435 ILE A O 1
ATOM 3558 N N . GLU A 1 436 ? -4.892 0.444 25.448 1.00 93.38 436 GLU A N 1
ATOM 3559 C CA . GLU A 1 436 ? -3.668 1.160 25.799 1.00 93.38 436 GLU A CA 1
ATOM 3560 C C . GLU A 1 436 ? -3.992 2.384 26.648 1.00 93.38 436 GLU A C 1
ATOM 3562 O O . GLU A 1 436 ? -4.934 3.110 26.334 1.00 93.38 436 GLU A O 1
ATOM 3567 N N . ASP A 1 437 ? -3.204 2.631 27.696 1.00 94.25 437 ASP A N 1
ATOM 3568 C CA . ASP A 1 437 ? -3.349 3.812 28.559 1.00 94.25 437 ASP A CA 1
ATOM 3569 C C . ASP A 1 437 ? -4.742 3.887 29.230 1.00 94.25 437 ASP A C 1
ATOM 3571 O O . ASP A 1 437 ? -5.466 4.881 29.169 1.00 94.25 437 ASP A O 1
ATOM 3575 N N . PHE A 1 438 ? -5.167 2.773 29.835 1.00 95.12 438 PHE A N 1
ATOM 3576 C CA . PHE A 1 438 ? -6.394 2.683 30.636 1.00 95.12 438 PHE A CA 1
ATOM 3577 C C . PHE A 1 438 ? -6.025 2.710 32.126 1.00 95.12 438 PHE A C 1
ATOM 3579 O O . PHE A 1 438 ? -5.772 1.674 32.742 1.00 95.12 438 PHE A O 1
ATOM 3586 N N . GLN A 1 439 ? -5.979 3.910 32.714 1.00 92.06 439 GLN A N 1
ATOM 3587 C CA . GLN A 1 439 ? -5.345 4.131 34.025 1.00 92.06 439 GLN A CA 1
ATOM 3588 C C . GLN A 1 439 ? -6.205 3.756 35.240 1.00 92.06 439 GLN A C 1
ATOM 3590 O O . GLN A 1 439 ? -5.682 3.642 36.351 1.00 92.06 439 GLN A O 1
ATOM 3595 N N . GLN A 1 440 ? -7.522 3.595 35.073 1.00 94.38 440 GLN A N 1
ATOM 3596 C CA . GLN A 1 440 ? -8.440 3.356 36.199 1.00 94.38 440 GLN A CA 1
ATOM 3597 C C . GLN A 1 440 ? -9.009 1.934 36.251 1.00 94.38 440 GLN A C 1
ATOM 3599 O O . GLN A 1 440 ? -9.430 1.494 37.322 1.00 94.38 440 GLN A O 1
ATOM 3604 N N . ILE A 1 441 ? -8.979 1.197 35.138 1.00 93.81 441 ILE A N 1
ATOM 3605 C CA . ILE A 1 441 ? -9.605 -0.124 35.049 1.00 93.81 441 ILE A CA 1
ATOM 3606 C C . ILE A 1 441 ? -8.772 -1.163 35.794 1.00 93.81 441 ILE A C 1
ATOM 3608 O O . ILE A 1 441 ? -7.590 -1.352 35.521 1.00 93.81 441 ILE A O 1
ATOM 3612 N N . GLN A 1 442 ? -9.420 -1.868 36.720 1.00 94.19 442 GLN A N 1
ATOM 3613 C CA . GLN A 1 442 ? -8.764 -2.873 37.562 1.00 94.19 442 GLN A CA 1
ATOM 3614 C C . GLN A 1 442 ? -8.871 -4.293 37.005 1.00 94.19 442 GLN A C 1
ATOM 3616 O O . GLN A 1 442 ? -7.993 -5.122 37.226 1.00 94.19 442 GLN A O 1
ATOM 3621 N N . LYS A 1 443 ? -9.952 -4.599 36.288 1.00 94.19 443 LYS A N 1
ATOM 3622 C CA . LYS A 1 443 ? -10.226 -5.931 35.743 1.00 94.19 443 LYS A CA 1
ATOM 3623 C C . LYS A 1 443 ? -11.091 -5.832 34.496 1.00 94.19 443 LYS A C 1
ATOM 3625 O O . LYS A 1 443 ? -11.863 -4.888 34.343 1.00 94.19 443 LYS A O 1
ATOM 3630 N N . PHE A 1 444 ? -11.001 -6.846 33.646 1.00 95.56 444 PHE A N 1
ATOM 3631 C CA . PHE A 1 444 ? -12.015 -7.082 32.626 1.00 95.56 444 PHE A CA 1
ATOM 3632 C C . PHE A 1 444 ? -13.288 -7.682 33.247 1.00 95.56 444 PHE A C 1
ATOM 3634 O O . PHE A 1 444 ? -13.184 -8.423 34.230 1.00 95.56 444 PHE A O 1
ATOM 3641 N N . PRO A 1 445 ? -14.476 -7.408 32.683 1.00 94.88 445 PRO A N 1
ATOM 3642 C CA . PRO A 1 445 ? -15.705 -8.096 33.044 1.00 94.88 445 PRO A CA 1
ATOM 3643 C C . PRO A 1 445 ? -15.651 -9.557 32.575 1.00 94.88 445 PRO A C 1
ATOM 3645 O O . PRO A 1 445 ? -14.945 -9.902 31.624 1.00 94.88 445 PRO A O 1
ATOM 3648 N N . ASP A 1 446 ? -16.383 -10.437 33.261 1.00 93.56 446 ASP A N 1
ATOM 3649 C CA . ASP A 1 446 ? -16.270 -11.890 33.070 1.00 93.56 446 ASP A CA 1
ATOM 3650 C C . ASP A 1 446 ? -16.669 -12.365 31.662 1.00 93.56 446 ASP A C 1
ATOM 3652 O O . ASP A 1 446 ? -16.169 -13.395 31.195 1.00 93.56 446 ASP A O 1
ATOM 3656 N N . ASP A 1 447 ? -17.523 -11.612 30.962 1.00 94.69 447 ASP A N 1
ATOM 3657 C CA . ASP A 1 447 ? -17.965 -11.907 29.598 1.00 94.69 447 ASP A CA 1
ATOM 3658 C C . ASP A 1 447 ? -16.846 -11.778 28.555 1.00 94.69 447 ASP A C 1
ATOM 3660 O O . ASP A 1 447 ? -16.972 -12.346 27.471 1.00 94.69 447 ASP A O 1
ATOM 3664 N N . ILE A 1 448 ? -15.696 -11.171 28.887 1.00 95.25 448 ILE A N 1
ATOM 3665 C CA . ILE A 1 448 ? -14.526 -11.181 27.996 1.00 95.25 448 ILE A CA 1
ATOM 3666 C C . ILE A 1 448 ? -14.106 -12.606 27.612 1.00 95.25 448 ILE A C 1
ATOM 3668 O O . ILE A 1 448 ? -13.652 -12.840 26.495 1.00 95.25 448 ILE A O 1
ATOM 3672 N N . ARG A 1 449 ? -14.322 -13.598 28.491 1.00 94.00 449 ARG A N 1
ATOM 3673 C CA . ARG A 1 449 ? -13.980 -15.011 28.239 1.00 94.00 449 ARG A CA 1
ATOM 3674 C C . ARG A 1 449 ? -14.751 -15.624 27.060 1.00 94.00 449 ARG A C 1
ATOM 3676 O O . ARG A 1 449 ? -14.423 -16.733 26.625 1.00 94.00 449 ARG A O 1
ATOM 3683 N N . GLN A 1 450 ? -15.774 -14.940 26.546 1.00 93.12 450 GLN A N 1
ATOM 3684 C CA . GLN A 1 450 ? -16.590 -15.375 25.412 1.00 93.12 450 GLN A CA 1
ATOM 3685 C C . GLN A 1 450 ? -15.948 -15.073 24.049 1.00 93.12 450 GLN A C 1
ATOM 3687 O O . GLN A 1 450 ? -16.400 -15.624 23.049 1.00 93.12 450 GLN A O 1
ATOM 3692 N N . LEU A 1 451 ? -14.871 -14.277 23.986 1.00 95.19 451 LEU A N 1
ATOM 3693 C CA . LEU A 1 451 ? -14.186 -13.908 22.739 1.00 95.19 451 LEU A CA 1
ATOM 3694 C C . LEU A 1 451 ? -13.402 -15.084 22.116 1.00 95.19 451 LEU A C 1
ATOM 3696 O O . LEU A 1 451 ? -12.171 -15.098 22.076 1.00 95.19 451 LEU A O 1
ATOM 3700 N N . LYS A 1 452 ? -14.108 -16.099 21.609 1.00 93.00 452 LYS A N 1
ATOM 3701 C CA . LYS A 1 452 ? -13.506 -17.333 21.068 1.00 93.00 452 LYS A CA 1
ATOM 3702 C C . LYS A 1 452 ? -12.737 -17.126 19.764 1.00 93.00 452 LYS A C 1
ATOM 3704 O O . LYS A 1 452 ? -11.852 -17.918 19.454 1.00 93.00 452 LYS A O 1
ATOM 3709 N N . SER A 1 453 ? -13.052 -16.057 19.037 1.00 94.94 453 SER A N 1
ATOM 3710 C CA . SER A 1 453 ? -12.423 -15.684 17.765 1.00 94.94 453 SER A CA 1
ATOM 3711 C C . SER A 1 453 ? -11.155 -14.836 17.929 1.00 94.94 453 SER A C 1
ATOM 3713 O O . SER A 1 453 ? -10.507 -14.534 16.924 1.00 94.94 453 SER A O 1
ATOM 3715 N N . LEU A 1 454 ? -10.793 -14.444 19.160 1.00 95.38 454 LEU A N 1
ATOM 3716 C CA . LEU A 1 454 ? -9.695 -13.516 19.427 1.00 95.38 454 LEU A CA 1
ATOM 3717 C C . LEU A 1 454 ? -8.340 -14.153 19.090 1.00 95.38 454 LEU A C 1
ATOM 3719 O O . LEU A 1 454 ? -7.979 -15.190 19.640 1.00 95.38 454 LEU A O 1
ATOM 3723 N N . ARG A 1 455 ? -7.589 -13.511 18.191 1.00 94.19 455 ARG A N 1
ATOM 3724 C CA . ARG A 1 455 ? -6.277 -13.954 17.688 1.00 94.19 455 ARG A CA 1
ATOM 3725 C C . ARG A 1 455 ? -5.133 -13.077 18.177 1.00 94.19 455 ARG A C 1
ATOM 3727 O O . ARG A 1 455 ? -4.043 -13.598 18.415 1.00 94.19 455 ARG A O 1
ATOM 3734 N N . SER A 1 456 ? -5.393 -11.783 18.349 1.00 92.75 456 SER A N 1
ATOM 3735 C CA . SER A 1 456 ? -4.401 -10.802 18.789 1.00 92.75 456 SER A CA 1
ATOM 3736 C C . SER A 1 456 ? -4.932 -9.978 19.959 1.00 92.75 456 SER A C 1
ATOM 3738 O O . SER A 1 456 ? -5.989 -9.352 19.858 1.00 92.75 456 SER A O 1
ATOM 3740 N N . LEU A 1 457 ? -4.178 -9.947 21.055 1.00 93.56 457 LEU A N 1
ATOM 3741 C CA . LEU A 1 457 ? -4.466 -9.126 22.229 1.00 93.56 457 LEU A CA 1
ATOM 3742 C C . LEU A 1 457 ? -3.271 -8.215 22.524 1.00 93.56 457 LEU A C 1
ATOM 3744 O O . LEU A 1 457 ? -2.150 -8.690 22.703 1.00 93.56 457 LEU A O 1
ATOM 3748 N N . PHE A 1 458 ? -3.513 -6.907 22.573 1.00 92.50 458 PHE A N 1
ATOM 3749 C CA . PHE A 1 458 ? -2.517 -5.902 22.938 1.00 92.50 458 PHE A CA 1
ATOM 3750 C C . PHE A 1 458 ? -2.991 -5.122 24.159 1.00 92.50 458 PHE A C 1
ATOM 3752 O O . PHE A 1 458 ? -4.062 -4.514 24.122 1.00 92.50 458 PHE A O 1
ATOM 3759 N N . ILE A 1 459 ? -2.188 -5.132 25.221 1.00 92.06 459 ILE A N 1
ATOM 3760 C CA . ILE A 1 459 ? -2.464 -4.423 26.473 1.00 92.06 459 ILE A CA 1
ATOM 3761 C C . ILE A 1 459 ? -1.194 -3.690 26.899 1.00 92.06 459 ILE A C 1
ATOM 3763 O O . ILE A 1 459 ? -0.214 -4.352 27.224 1.00 92.06 459 ILE A O 1
ATOM 3767 N N . SER A 1 460 ? -1.209 -2.359 26.912 1.00 92.00 460 SER A N 1
ATOM 3768 C CA . SER A 1 460 ? -0.065 -1.533 27.341 1.00 92.00 460 SER A CA 1
ATOM 3769 C C . SER A 1 460 ? -0.515 -0.413 28.263 1.00 92.00 460 SER A C 1
ATOM 3771 O O . SER A 1 460 ? -1.631 0.086 28.125 1.00 92.00 460 SER A O 1
ATOM 37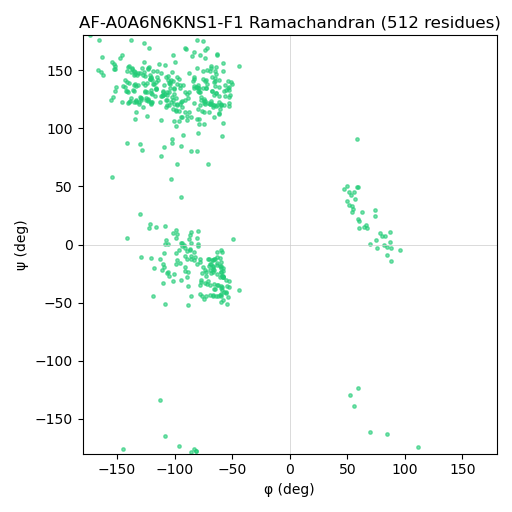73 N N . ASP A 1 461 ? 0.338 -0.007 29.198 1.00 91.38 461 ASP A N 1
ATOM 3774 C CA . ASP A 1 461 ? 0.135 1.158 30.061 1.00 91.38 461 ASP A CA 1
ATOM 3775 C C . ASP A 1 461 ? -1.196 1.112 30.829 1.00 91.38 461 ASP A C 1
ATOM 3777 O O . ASP A 1 461 ? -1.799 2.129 31.156 1.00 91.38 461 ASP A O 1
ATOM 3781 N N . CYS A 1 462 ? -1.674 -0.092 31.144 1.00 91.62 462 CYS A N 1
ATOM 3782 C CA . CYS A 1 462 ? -2.880 -0.325 31.936 1.00 91.62 462 CYS A CA 1
ATOM 3783 C C . CYS A 1 462 ? -2.484 -0.595 33.393 1.00 91.62 462 CYS A C 1
ATOM 3785 O O . CYS A 1 462 ? -2.577 -1.720 33.880 1.00 91.62 462 CYS A O 1
ATOM 3787 N N . SER A 1 463 ? -1.989 0.437 34.081 1.00 87.75 463 SER A N 1
ATOM 3788 C CA . SER A 1 463 ? -1.238 0.316 35.346 1.00 87.75 463 SER A CA 1
ATOM 3789 C C . SER A 1 463 ? -1.979 -0.384 36.496 1.00 87.75 463 SER A C 1
ATOM 3791 O O . SER A 1 463 ? -1.344 -0.997 37.354 1.00 87.75 463 SER A O 1
ATOM 3793 N N . LYS A 1 464 ? -3.316 -0.319 36.520 1.00 91.75 464 LYS A N 1
ATOM 3794 C CA . LYS A 1 464 ? -4.160 -0.948 37.553 1.00 91.75 464 LYS A CA 1
ATOM 3795 C C . LYS A 1 464 ? -4.761 -2.286 37.131 1.00 91.75 464 LYS A C 1
ATOM 3797 O O . LYS A 1 464 ? -5.374 -2.951 37.965 1.00 91.75 464 LYS A O 1
ATOM 3802 N N . LEU A 1 465 ? -4.608 -2.676 35.867 1.00 92.00 465 LEU A N 1
ATOM 3803 C CA . LEU A 1 465 ? -5.279 -3.838 35.306 1.00 92.00 465 LEU A CA 1
ATOM 3804 C C . LEU A 1 465 ? -4.630 -5.136 35.799 1.00 92.00 465 LEU A C 1
ATOM 3806 O O . LEU A 1 465 ? -3.442 -5.385 35.607 1.00 92.00 465 LEU A O 1
ATOM 3810 N N . GLN A 1 466 ? -5.440 -5.995 36.407 1.00 89.56 466 GLN A N 1
ATOM 3811 C CA . GLN A 1 466 ? -5.036 -7.274 36.979 1.00 89.56 466 GLN A CA 1
ATOM 3812 C C . GLN A 1 466 ? -5.827 -8.433 36.359 1.00 89.56 466 GLN A C 1
ATOM 3814 O O . GLN A 1 466 ? -6.797 -8.248 35.623 1.00 89.56 466 GLN A O 1
ATOM 3819 N N . GLY A 1 467 ? -5.397 -9.667 36.635 1.00 87.06 467 GLY A N 1
ATOM 3820 C CA . GLY A 1 467 ? -6.128 -10.879 36.244 1.00 87.06 467 GLY A CA 1
ATOM 3821 C C . GLY A 1 467 ? -6.032 -11.275 34.764 1.00 87.06 467 GLY A C 1
ATOM 3822 O O . GLY A 1 467 ? -6.520 -12.342 34.406 1.00 87.06 467 GLY A O 1
ATOM 3823 N N . VAL A 1 468 ? -5.353 -10.491 33.915 1.00 87.56 468 VAL A N 1
ATOM 3824 C CA . VAL A 1 468 ? -5.183 -10.7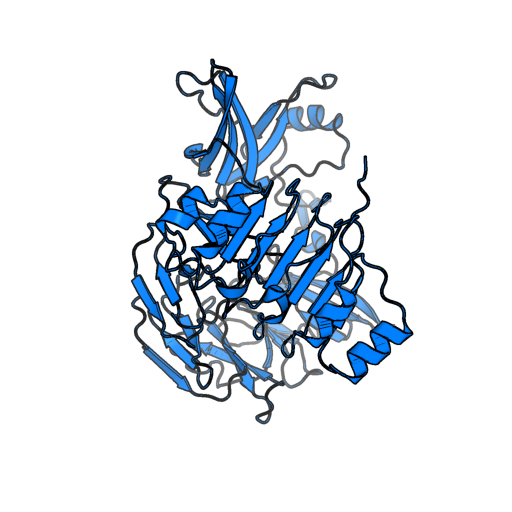68 32.470 1.00 87.56 468 VAL A CA 1
ATOM 3825 C C . VAL A 1 468 ? -4.583 -12.150 32.208 1.00 87.56 468 VAL A C 1
ATOM 3827 O O . VAL A 1 468 ? -5.051 -12.873 31.334 1.00 87.56 468 VAL A O 1
ATOM 3830 N N . LYS A 1 469 ? -3.594 -12.551 33.011 1.00 83.25 469 LYS A N 1
ATOM 3831 C CA . LYS A 1 469 ? -2.926 -13.858 32.927 1.00 83.25 469 LYS A CA 1
ATOM 3832 C C . LYS A 1 469 ? -3.912 -15.027 32.967 1.00 83.25 469 LYS A C 1
ATOM 3834 O O . LYS A 1 469 ? -3.858 -15.917 32.125 1.00 83.25 469 LYS A O 1
ATOM 3839 N N . GLY A 1 470 ? -4.874 -14.971 33.891 1.00 85.00 470 GLY A N 1
ATOM 3840 C CA . GLY A 1 470 ? -5.914 -15.991 34.040 1.00 85.00 470 GLY A CA 1
ATOM 3841 C C . GLY A 1 470 ? -6.955 -15.997 32.916 1.00 85.00 470 GLY A C 1
ATOM 3842 O O . GLY A 1 470 ? -7.728 -16.945 32.815 1.00 85.00 470 GLY A O 1
ATOM 3843 N N . LEU A 1 471 ? -6.991 -14.965 32.065 1.00 88.19 471 LEU A N 1
ATOM 3844 C CA . LEU A 1 471 ? -7.907 -14.888 30.925 1.00 88.19 471 LEU A CA 1
ATOM 3845 C C . LEU A 1 471 ? -7.334 -15.529 29.661 1.00 88.19 471 LEU A C 1
ATOM 3847 O O . LEU A 1 471 ? -8.112 -15.947 28.810 1.00 88.19 471 LEU A O 1
ATOM 3851 N N . ILE A 1 472 ? -6.008 -15.647 29.536 1.00 86.81 472 ILE A N 1
ATOM 3852 C CA . ILE A 1 472 ? -5.353 -16.145 28.313 1.00 86.81 472 ILE A CA 1
ATOM 3853 C C . ILE A 1 472 ? -5.866 -17.539 27.935 1.00 86.81 472 ILE A C 1
ATOM 3855 O O . ILE A 1 472 ? -6.178 -17.790 26.774 1.00 86.81 472 ILE A O 1
ATOM 3859 N N . SER A 1 473 ? -6.059 -18.410 28.928 1.00 85.19 473 SER A N 1
ATOM 3860 C CA . SER A 1 473 ? -6.597 -19.763 28.740 1.00 85.19 473 SER A CA 1
ATOM 3861 C C . SER A 1 473 ? -8.046 -19.803 28.231 1.00 85.19 473 SER A C 1
ATOM 3863 O O . SER A 1 473 ? -8.521 -20.849 27.798 1.00 85.19 473 SER A O 1
ATOM 3865 N N . SER A 1 474 ? -8.766 -18.677 28.254 1.00 90.25 474 SER A N 1
ATOM 3866 C CA . SER A 1 474 ? -10.143 -18.576 27.756 1.00 90.25 474 SER A CA 1
ATOM 3867 C C . SER A 1 474 ? -10.230 -18.293 26.248 1.00 90.25 474 SER A C 1
ATOM 3869 O O . SER A 1 474 ? -11.331 -18.394 25.690 1.00 90.25 474 SER A O 1
ATOM 3871 N N . PHE A 1 475 ? -9.103 -17.972 25.592 1.00 92.31 475 PHE A N 1
ATOM 3872 C CA . PHE A 1 475 ? -9.009 -17.566 24.183 1.00 92.31 475 PHE A CA 1
ATOM 3873 C C . PHE A 1 475 ? -8.341 -18.653 23.312 1.00 92.31 475 PHE A C 1
ATOM 3875 O O . PHE A 1 475 ? -7.148 -18.576 23.021 1.00 92.31 475 PHE A O 1
ATOM 3882 N N . PRO A 1 476 ? -9.085 -19.670 22.837 1.00 89.75 476 PRO A N 1
ATOM 3883 C CA . PRO A 1 476 ? -8.499 -20.821 22.138 1.00 89.75 476 PRO A CA 1
ATOM 3884 C C . PRO A 1 476 ? -7.857 -20.482 20.781 1.00 89.75 476 PRO A C 1
ATOM 3886 O O . PRO A 1 476 ? -7.038 -21.250 20.281 1.00 89.75 476 PRO A O 1
ATOM 3889 N N . ALA A 1 477 ? -8.231 -19.356 20.165 1.00 93.12 477 ALA A N 1
ATOM 3890 C CA . ALA A 1 477 ? -7.695 -18.907 18.881 1.00 93.12 477 ALA A CA 1
ATOM 3891 C C . ALA A 1 477 ? -6.515 -17.925 19.011 1.00 93.12 477 ALA A C 1
ATOM 3893 O O . ALA A 1 477 ? -6.016 -17.457 17.983 1.00 93.12 477 ALA A O 1
ATOM 3894 N N . LEU A 1 478 ? -6.076 -17.604 20.236 1.00 93.06 478 LEU A N 1
ATOM 3895 C CA . LEU A 1 478 ? -5.064 -16.580 20.475 1.00 93.06 478 LEU A CA 1
ATOM 3896 C C . LEU A 1 478 ? -3.698 -17.026 19.944 1.00 93.06 478 LEU A C 1
ATOM 3898 O O . LEU A 1 478 ? -3.162 -18.065 20.324 1.00 93.06 478 LEU A O 1
ATOM 3902 N N . THR A 1 479 ? -3.123 -16.216 19.061 1.00 92.81 479 THR A N 1
ATOM 3903 C CA . THR A 1 479 ? -1.809 -16.455 18.450 1.00 92.81 479 THR A CA 1
ATOM 3904 C C . THR A 1 479 ? -0.796 -15.376 18.797 1.00 92.81 479 THR A C 1
ATOM 3906 O O . THR A 1 479 ? 0.405 -15.611 18.700 1.00 92.81 479 THR A O 1
ATOM 3909 N N . GLU A 1 480 ? -1.252 -14.196 19.208 1.00 91.94 480 GLU A N 1
ATOM 3910 C CA . GLU A 1 480 ? -0.380 -13.077 19.535 1.00 91.94 480 GLU A CA 1
ATOM 3911 C C . GLU A 1 480 ? -0.860 -12.366 20.799 1.00 91.94 480 GLU A C 1
ATOM 3913 O O . GLU A 1 480 ? -2.008 -11.928 20.894 1.00 91.94 480 GLU A O 1
ATOM 3918 N N . LEU A 1 481 ? 0.052 -12.226 21.755 1.00 91.00 481 LEU A N 1
ATOM 3919 C CA . LEU A 1 481 ? -0.117 -11.420 22.951 1.00 91.00 481 LEU A CA 1
ATOM 3920 C C . LEU A 1 481 ? 1.035 -10.424 23.030 1.00 91.00 481 LEU A C 1
ATOM 3922 O O . LEU A 1 481 ? 2.205 -10.809 23.030 1.00 91.00 481 LEU A O 1
ATOM 3926 N N . ARG A 1 482 ? 0.709 -9.138 23.121 1.00 90.19 482 ARG A N 1
ATOM 3927 C CA . ARG A 1 482 ? 1.686 -8.090 23.416 1.00 90.19 482 ARG A CA 1
ATOM 3928 C C . ARG A 1 482 ? 1.279 -7.389 24.691 1.00 90.19 482 ARG A C 1
ATOM 3930 O O . ARG A 1 482 ? 0.161 -6.878 24.772 1.00 90.19 482 ARG A O 1
ATOM 3937 N N . SER A 1 483 ? 2.169 -7.378 25.675 1.00 87.69 483 SER A N 1
ATOM 3938 C CA . SER A 1 483 ? 1.899 -6.650 26.904 1.00 87.69 483 SER A CA 1
ATOM 3939 C C . SER A 1 483 ? 3.154 -6.170 27.619 1.00 87.69 483 SER A C 1
ATOM 3941 O O . SER A 1 483 ? 4.221 -6.769 27.486 1.00 87.69 483 SER A O 1
ATOM 3943 N N . ASP A 1 484 ? 3.018 -5.064 28.346 1.00 85.50 484 ASP A N 1
ATOM 3944 C CA . ASP A 1 484 ? 3.976 -4.589 29.345 1.00 85.50 484 ASP A CA 1
ATOM 3945 C C . ASP A 1 484 ? 3.734 -5.209 30.736 1.00 85.50 484 ASP A C 1
ATOM 3947 O O . ASP A 1 484 ? 4.526 -4.995 31.655 1.00 85.50 484 ASP A O 1
ATOM 3951 N N . LEU A 1 485 ? 2.674 -6.015 30.893 1.00 79.75 485 LEU A N 1
ATOM 3952 C CA . LEU A 1 485 ? 2.421 -6.786 32.106 1.00 79.75 485 LEU A CA 1
ATOM 3953 C C . LEU A 1 485 ? 3.526 -7.837 32.321 1.00 79.75 485 LEU A C 1
ATOM 3955 O O . LEU A 1 485 ? 3.972 -8.481 31.367 1.00 79.75 485 LEU A O 1
ATOM 3959 N N . PRO A 1 486 ? 3.961 -8.069 33.571 1.00 78.00 486 PRO A N 1
ATOM 3960 C CA . PRO A 1 486 ? 5.091 -8.946 33.852 1.00 78.00 486 PRO A CA 1
ATOM 3961 C C . PRO A 1 486 ? 4.705 -10.420 33.677 1.00 78.00 486 PRO A C 1
ATOM 3963 O O . PRO A 1 486 ? 4.072 -10.999 34.558 1.00 78.00 486 PRO A O 1
ATOM 3966 N N . PHE A 1 487 ? 5.108 -11.054 32.574 1.00 79.62 487 PHE A N 1
ATOM 3967 C CA . PHE A 1 487 ? 5.017 -12.508 32.382 1.00 79.62 487 PHE A CA 1
ATOM 3968 C C . PHE A 1 487 ? 6.326 -13.180 32.807 1.00 79.62 487 PHE A C 1
ATOM 3970 O O . PHE A 1 487 ? 7.394 -12.835 32.304 1.00 79.62 487 PHE A O 1
ATOM 3977 N N . GLY A 1 488 ? 6.256 -14.128 33.745 1.00 80.56 488 GLY A N 1
ATOM 3978 C CA . GLY A 1 488 ? 7.441 -14.888 34.155 1.00 80.56 488 GLY A CA 1
ATOM 3979 C C . GLY A 1 488 ? 7.873 -15.874 33.067 1.00 80.56 488 GLY A C 1
ATOM 3980 O O . GLY A 1 488 ? 7.025 -16.397 32.351 1.00 80.56 488 GLY A O 1
ATOM 3981 N N . ASN A 1 489 ? 9.168 -16.187 32.959 1.00 84.00 489 ASN A N 1
ATOM 3982 C CA . ASN A 1 489 ? 9.670 -17.116 31.931 1.00 84.00 489 ASN A CA 1
ATOM 3983 C C . ASN A 1 489 ? 8.970 -18.487 31.966 1.00 84.00 489 ASN A C 1
ATOM 3985 O O . ASN A 1 489 ? 8.610 -19.013 30.917 1.00 84.00 489 ASN A O 1
ATOM 3989 N N . GLU A 1 490 ? 8.731 -19.039 33.159 1.00 84.94 490 GLU A N 1
ATOM 3990 C CA . GLU A 1 490 ? 8.034 -20.325 33.310 1.00 84.94 490 GLU A CA 1
ATOM 3991 C C . GLU A 1 490 ? 6.553 -20.227 32.922 1.00 84.94 490 GLU A C 1
ATOM 3993 O O . GLU A 1 490 ? 5.992 -21.137 32.325 1.00 84.94 490 GLU A O 1
ATOM 3998 N N . GLU A 1 491 ? 5.919 -19.088 33.198 1.00 84.56 491 GLU A N 1
ATOM 3999 C CA . GLU A 1 491 ? 4.538 -18.827 32.795 1.00 84.56 491 GLU A CA 1
ATOM 4000 C C . GLU A 1 491 ? 4.414 -18.717 31.272 1.00 84.56 491 GLU A C 1
ATOM 4002 O O . GLU A 1 491 ? 3.516 -19.316 30.683 1.00 84.56 491 GLU A O 1
ATOM 4007 N N . ILE A 1 492 ? 5.345 -18.004 30.627 1.00 84.75 492 ILE A N 1
ATOM 4008 C CA . ILE A 1 492 ? 5.438 -17.925 29.165 1.00 84.75 492 ILE A CA 1
ATOM 4009 C C . ILE A 1 492 ? 5.605 -19.327 28.586 1.00 84.75 492 ILE A C 1
ATOM 4011 O O . ILE A 1 492 ? 4.873 -19.694 27.670 1.00 84.75 492 ILE A O 1
ATOM 4015 N N . LYS A 1 493 ? 6.527 -20.116 29.144 1.00 85.88 493 LYS A N 1
ATOM 4016 C CA . LYS A 1 493 ? 6.791 -21.483 28.702 1.00 85.88 493 LYS A CA 1
ATOM 4017 C C . LYS A 1 493 ? 5.545 -22.365 28.824 1.00 85.88 493 LYS A C 1
ATOM 4019 O O . LYS A 1 493 ? 5.150 -22.966 27.832 1.00 85.88 493 LYS A O 1
ATOM 4024 N N . ASN A 1 494 ? 4.871 -22.363 29.974 1.00 86.94 494 ASN A N 1
ATOM 4025 C CA . ASN A 1 494 ? 3.638 -23.129 30.190 1.00 86.94 494 ASN A CA 1
ATOM 4026 C C . ASN A 1 494 ? 2.524 -22.723 29.212 1.00 86.94 494 ASN A C 1
ATOM 4028 O O . ASN A 1 494 ? 1.847 -23.577 28.638 1.00 86.94 494 ASN A O 1
ATOM 4032 N N . LEU A 1 495 ? 2.350 -21.418 28.977 1.00 85.19 495 LEU A N 1
ATOM 4033 C CA . LEU A 1 495 ? 1.384 -20.913 28.000 1.00 85.19 495 LEU A CA 1
ATOM 4034 C C . LEU A 1 495 ? 1.749 -21.326 26.568 1.00 85.19 495 LEU A C 1
ATOM 4036 O O . LEU A 1 495 ? 0.860 -21.656 25.790 1.00 85.19 495 LEU A O 1
ATOM 4040 N N . GLN A 1 496 ? 3.032 -21.337 26.212 1.00 86.50 496 GLN A N 1
ATOM 4041 C CA . GLN A 1 496 ? 3.501 -21.756 24.889 1.00 86.50 496 GLN A CA 1
ATOM 4042 C C . GLN A 1 496 ? 3.419 -23.272 24.682 1.00 86.50 496 GLN A C 1
ATOM 4044 O O . GLN A 1 496 ? 3.136 -23.709 23.571 1.00 86.50 496 GLN A O 1
ATOM 4049 N N . GLU A 1 497 ? 3.609 -24.080 25.725 1.00 86.75 497 GLU A N 1
ATOM 4050 C CA . GLU A 1 497 ? 3.393 -25.531 25.670 1.00 86.75 497 GLU A CA 1
ATOM 4051 C C . GLU A 1 497 ? 1.911 -25.862 25.459 1.00 86.75 497 GLU A C 1
ATOM 4053 O O . GLU A 1 497 ? 1.569 -26.682 24.605 1.00 86.75 497 GLU A O 1
ATOM 4058 N N . GLN A 1 498 ? 1.018 -25.180 26.184 1.00 84.81 498 GLN A N 1
ATOM 4059 C CA . GLN A 1 498 ? -0.426 -25.368 26.043 1.00 84.81 498 GLN A CA 1
ATOM 4060 C C . GLN A 1 498 ? -0.970 -24.790 24.723 1.00 84.81 498 GLN A C 1
ATOM 4062 O O . GLN A 1 498 ? -1.892 -25.355 24.132 1.00 84.81 498 GLN A O 1
ATOM 4067 N N . TYR A 1 499 ? -0.388 -23.688 24.239 1.00 86.62 499 TYR A N 1
ATOM 4068 C CA . TYR A 1 499 ? -0.780 -22.996 23.010 1.00 86.62 499 TYR A CA 1
ATOM 4069 C C . TYR A 1 499 ? 0.440 -22.783 22.094 1.00 86.62 499 TYR A C 1
ATOM 4071 O O . TYR A 1 499 ? 0.967 -21.673 22.016 1.00 86.62 499 TYR A O 1
ATOM 4079 N N . PRO A 1 500 ? 0.861 -23.797 21.309 1.00 85.12 500 PRO A N 1
ATOM 4080 C CA . PRO A 1 500 ? 2.116 -23.762 20.537 1.00 85.12 500 PRO A CA 1
ATOM 4081 C C . PRO A 1 500 ? 2.230 -22.643 19.497 1.00 85.12 500 PRO A C 1
ATOM 4083 O O . PRO A 1 500 ? 3.316 -22.327 19.015 1.00 85.12 500 PRO A O 1
ATOM 4086 N N . LYS A 1 501 ? 1.097 -22.054 19.100 1.00 88.75 501 LYS A N 1
ATOM 4087 C CA . LYS A 1 501 ? 1.041 -20.942 18.141 1.00 88.75 501 LYS A CA 1
ATOM 4088 C C . LYS A 1 501 ? 1.102 -19.569 18.816 1.00 88.75 501 LYS A C 1
ATOM 4090 O O . LYS A 1 501 ? 1.226 -18.578 18.098 1.00 88.75 501 LYS A O 1
ATOM 4095 N N . LEU A 1 502 ? 0.997 -19.504 20.145 1.00 89.56 502 LEU A N 1
ATOM 4096 C CA . LEU A 1 502 ? 0.980 -18.260 20.901 1.00 89.56 502 LEU A CA 1
ATOM 4097 C C . LEU A 1 502 ? 2.381 -17.652 20.965 1.00 89.56 502 LEU A C 1
ATOM 4099 O O . LEU A 1 502 ? 3.333 -18.238 21.479 1.00 89.56 502 LEU A O 1
ATOM 4103 N N . ARG A 1 503 ? 2.490 -16.424 20.472 1.00 88.81 503 ARG A N 1
ATOM 4104 C CA . ARG A 1 503 ? 3.685 -15.596 20.595 1.00 88.81 503 ARG A CA 1
ATOM 4105 C C . ARG A 1 503 ? 3.422 -14.501 21.611 1.00 88.81 503 ARG A C 1
ATOM 4107 O O . ARG A 1 503 ? 2.462 -13.747 21.466 1.00 88.81 503 ARG A O 1
ATOM 4114 N N . ILE A 1 504 ? 4.279 -14.428 22.624 1.00 85.62 504 ILE A N 1
ATOM 4115 C CA . ILE A 1 504 ? 4.230 -13.396 23.657 1.00 85.62 504 ILE A CA 1
ATOM 4116 C C . ILE A 1 504 ? 5.390 -12.440 23.399 1.00 85.62 504 ILE A C 1
ATOM 4118 O O . ILE A 1 504 ? 6.547 -12.859 23.369 1.00 85.62 504 ILE A O 1
ATOM 4122 N N . HIS A 1 505 ? 5.075 -11.168 23.177 1.00 82.94 505 HIS A N 1
ATOM 4123 C CA . HIS A 1 505 ? 6.063 -10.123 22.940 1.00 82.94 505 HIS A CA 1
ATOM 4124 C C . HIS A 1 505 ? 6.006 -9.084 24.064 1.00 82.94 505 HIS A C 1
ATOM 4126 O O . HIS A 1 505 ? 4.907 -8.631 24.401 1.00 82.94 505 HIS A O 1
ATOM 4132 N N . PRO A 1 506 ? 7.156 -8.656 24.615 1.00 75.25 506 PRO A N 1
ATOM 4133 C CA . PRO A 1 506 ? 7.176 -7.488 25.479 1.00 75.25 506 PRO A CA 1
ATOM 4134 C C . PRO A 1 506 ? 6.785 -6.253 24.664 1.00 75.25 506 PRO A C 1
ATOM 4136 O O . PRO A 1 506 ? 7.163 -6.117 23.494 1.00 75.25 506 PRO A O 1
ATOM 4139 N N . VAL A 1 507 ? 6.045 -5.333 25.277 1.00 70.38 507 VAL A N 1
ATOM 4140 C CA . VAL A 1 507 ? 5.875 -3.996 24.703 1.00 70.38 507 VAL A CA 1
ATOM 4141 C C . VAL A 1 507 ? 7.167 -3.224 24.955 1.00 70.38 507 VAL A C 1
ATOM 4143 O O . VAL A 1 507 ? 7.547 -2.968 26.096 1.00 70.38 507 VAL A O 1
ATOM 4146 N N . LEU A 1 508 ? 7.879 -2.882 23.880 1.00 56.38 508 LEU A N 1
ATOM 4147 C CA . LEU A 1 508 ? 8.980 -1.929 23.961 1.00 56.38 508 LEU A CA 1
ATOM 4148 C C . LEU A 1 508 ? 8.367 -0.577 24.324 1.00 56.38 508 LEU A C 1
ATOM 4150 O O . LEU A 1 508 ? 7.665 0.010 23.500 1.00 56.38 508 LEU A O 1
ATOM 4154 N N . LYS A 1 509 ? 8.606 -0.099 25.549 1.00 52.38 509 LYS A N 1
ATOM 4155 C CA . LYS A 1 509 ? 8.241 1.267 25.926 1.00 52.38 509 LYS A CA 1
ATOM 4156 C C . LYS A 1 509 ? 8.937 2.212 24.954 1.00 52.38 509 LYS A C 1
ATOM 4158 O O . LYS A 1 509 ? 10.165 2.194 24.852 1.00 52.38 509 LYS A O 1
ATOM 4163 N N . ALA A 1 510 ? 8.161 3.001 24.217 1.00 41.59 510 ALA A N 1
ATOM 4164 C CA . ALA A 1 510 ? 8.721 4.143 23.521 1.00 41.59 510 ALA A CA 1
ATOM 4165 C C . ALA A 1 510 ? 9.288 5.059 24.609 1.00 41.59 510 ALA A C 1
ATOM 4167 O O . ALA A 1 510 ? 8.544 5.571 25.440 1.00 41.59 510 ALA A O 1
ATOM 4168 N N . VAL A 1 511 ? 10.612 5.189 24.658 1.00 30.33 511 VAL A N 1
ATOM 4169 C CA . VAL A 1 511 ? 11.256 6.216 25.473 1.00 30.33 511 VAL A CA 1
ATOM 4170 C C . VAL A 1 511 ? 10.757 7.542 24.905 1.00 30.33 511 VAL A C 1
ATOM 4172 O O . VAL A 1 511 ? 11.033 7.835 23.739 1.00 30.33 511 VAL A O 1
ATOM 4175 N N . SER A 1 512 ? 9.966 8.296 25.674 1.00 29.30 512 SER A N 1
ATOM 4176 C CA . SER A 1 512 ? 9.728 9.695 25.341 1.00 29.30 512 SER A CA 1
ATOM 4177 C C . SER A 1 512 ? 11.094 10.370 25.370 1.00 29.30 512 SER A C 1
ATOM 4179 O O . SER A 1 512 ? 11.808 10.332 26.371 1.00 29.30 512 SER A O 1
ATOM 4181 N N . ILE A 1 513 ? 11.523 10.869 24.218 1.00 28.86 513 ILE A N 1
ATOM 4182 C CA . ILE A 1 513 ? 12.592 11.855 24.188 1.00 28.86 513 ILE A CA 1
ATOM 4183 C C . ILE A 1 513 ? 11.863 13.149 24.537 1.00 28.86 513 ILE A C 1
ATOM 4185 O O . ILE A 1 513 ? 11.158 13.688 23.683 1.00 28.86 513 ILE A O 1
ATOM 4189 N N . ASP A 1 514 ? 11.915 13.504 25.820 1.00 30.19 514 ASP A N 1
ATOM 4190 C CA . ASP A 1 514 ? 11.415 14.778 26.347 1.00 30.19 514 ASP A CA 1
ATOM 4191 C C . ASP A 1 514 ? 12.165 15.971 25.736 1.00 30.19 514 ASP A C 1
ATOM 4193 O O . ASP A 1 514 ? 13.385 15.835 25.455 1.00 30.19 514 ASP A O 1
#

Secondary structure (DSSP, 8-state):
-EEES-TTT-EEEE-TT--EEEEE-TT-EE---GGG-SS--TTEE----TTSEEEEE-SS-EEEEETTS-EEEEEES-EEEEPPPBTTEEEEEEEGGG-TT-EEEEEEETTSPBSGGG--EEEEPPPBTTBEEEEESSTTSPEEEE-TT--EEEEHHHHSSSEEEEEPPPBTTEEEEEEE-TTS-EEEEEEETTS-EESSGGGGGEEEETTEEEE-SS-----HHHHHHHTTS-TT----EEEETTEEEEEEEES-TT-S--EEEEEETT--EE-----TTEEEEEEEEEETTEEEEEEEETT--EEEEEEETTTTEEEEEES---TTEEEETTEEEEEE--TTS--EEEEEEETTT--EEE---TTT-EE--HHHHGGGTTT--EEEEEEE-HHHHHHGGG-TT-SEEEEEEE--S-PPTTSGGG-TT--EEEEEEE-S-----GGGGG-TT--EEEEES-TT---HHHHHTT-TT--EEEESS---HHHHHHHHHHSTT-EEEE--------

Solvent-accessible surface area (backbone atoms only — not comparable to full-atom values): 28434 Å² total; per-residue (Å²): 66,38,39,35,76,45,75,84,66,14,28,40,32,26,53,84,80,38,48,79,64,37,69,37,56,54,60,40,45,68,45,60,70,82,91,68,49,95,75,64,38,79,30,56,41,82,65,86,54,89,86,47,45,43,45,32,29,59,85,71,37,36,31,32,24,37,85,68,59,46,78,77,37,85,70,44,60,68,59,74,48,54,44,50,67,40,96,62,33,24,50,32,27,36,34,41,93,77,34,89,90,40,56,31,32,31,44,20,38,87,81,72,44,66,36,67,90,56,48,62,20,43,42,68,56,70,57,43,91,59,24,28,44,35,21,37,68,50,95,86,40,55,34,32,33,23,41,83,81,59,47,79,77,42,58,45,55,82,71,43,91,50,47,76,74,47,75,49,77,75,52,95,77,22,33,40,33,40,26,34,39,94,87,71,48,79,45,53,34,31,36,33,70,88,68,53,70,33,74,44,73,70,63,78,35,50,48,78,55,94,93,39,90,37,77,51,64,98,61,66,68,68,43,71,68,57,47,63,55,44,70,71,55,60,102,79,75,77,62,60,69,52,74,56,99,92,42,40,41,38,47,41,78,48,59,59,89,89,54,92,66,56,44,44,42,42,24,41,56,82,58,46,74,59,80,79,81,74,52,93,70,43,67,46,75,36,54,75,50,77,42,77,57,29,37,36,24,43,34,30,29,74,87,69,49,62,34,36,37,33,22,42,62,92,80,62,49,80,36,27,71,38,74,69,87,57,91,51,47,48,64,58,66,62,32,40,40,28,40,45,81,40,97,91,55,71,31,32,68,54,34,32,28,23,35,72,79,51,44,76,40,45,66,55,54,57,64,57,31,77,33,60,44,67,81,63,40,63,80,42,26,90,37,31,21,33,40,51,35,64,70,41,46,55,68,55,55,65,53,55,50,59,30,52,50,24,30,31,43,33,42,31,40,26,77,28,66,58,61,61,77,61,42,46,68,38,24,70,53,23,30,33,43,38,44,31,38,31,60,48,25,43,50,79,42,80,43,55,54,63,31,50,46,24,26,36,44,36,44,35,65,38,82,47,51,44,68,62,77,77,46,55,85,43,27,83,47,42,35,37,39,35,29,63,68,91,73,50,74,67,56,53,49,54,51,30,70,78,35,78,66,42,43,79,41,75,53,79,76,78,76,78,83,126

pLDDT: mean 83.67, std 14.01, range [28.86, 97.25]

Radius of gyration: 28.52 Å; Cα contacts (8 Å, |Δi|>4): 1091; chains: 1; bounding box: 66×66×69 Å

Mean predicted aligned error: 11.47 Å

Sequence (514 aa):
MFIRQSQEQGFKCIDEDGNLLFTLPPGHDPTVRTVKEPFKLSNFYFVDFSENILPVTDGHRYYLINKKGEEVRDMGEGFNWISTLQEGYFRVFERFENRRNASVIVFYDKNGQPMFDGQKYWEASRFRNGHAVVQLSDKDGEWHMIDKEGKVVLNLSDTIPGNIRRIADFKRDAWQISVKNEQNYYTKYYLRTDGALSNKESDLWRYEKNGRPHYKKPAVPLNRDLQKRLNGLGDWVFPPRIEIEGQTFLLLNDGPKDSRDFISVVYNQNNEKIHLDTLPGVESISPLDFRGDMMIAQKITEEQDTSFVFYSLPEFNPGYETDKLSYKAKVEGNLLVYYDSNSLFAVKVSKIVNLQTGKTIYEPDANSKVFTSISEAMKHKESVTVLDLKNVSQEDLEKLKQFPKLKVLKMEKSNASEIPSGLFSTFNGLTALKIEDFQQIQKFPDDIRQLKSLRSLFISDCSKLQGVKGLISSFPALTELRSDLPFGNEEIKNLQEQYPKLRIHPVLKAVSID

Nearest PDB structures (foldseek):
  7e5b-assembly1_A  TM=6.786E-01  e=9.538E-03  Cyclostomata
  4po4-assembly2_B  TM=6.969E-01  e=3.622E-02  Lampetra planeri
  4pq8-assembly1_A  TM=6.092E-01  e=1.766E-02  synthetic construct
  4r6j-assembly4_D  TM=5.232E-01  e=1.113E-02  synthetic construct
  4bv4-assembly1_R  TM=2.296E-01  e=7.821E-02  Drosophila melanogaster

Foldseek 3Di:
DWFALDLQAFIFDADLQQHTLDGDHRQKAWQADPVCPVAQAPTDGDDDCVVQKTWIDSPFFIFIAGSSRDTQGTLGGQFLGWHGDDPQWIWTFGDDVSDNPAGWTFIAGRNNHTAPVRATFQDKADDDPQWIWTAHDHQQGWIFIAGVNRDGPDTCNVVPAAGWRDWDHQDPQWIWTWGQHPVRDTFIKTAHPVGDIDSDPQVSQWDDDPNDIDTDPVDLPAPPVNVVLCVLVDPPDPFAWDADPNKIKTWDFDDDSPDPDTAIFIAISNRDTDDQDADPQWPDWGWDHDAHQKTKIWTQGPVRQIKIWIAGPDVRDTFAIGSDDDPQWHDDPQKIWGWDDDVVDGIHTAWIARRHHRDTSDGRDQLSHEAADLVVNVVVQARHAHYAYEADEQVNLVSLLSRLNHQYDAYEAYPYQERDACSCVSHQNHAEYHYYNHARYQEHHPSVLNNQNHAEYHYENNVNYDDVLVSLVSHLNHQEYEYCPDDDPVSVVVSCVVPVNHDYHYPDPPPPPD

=== Feature glossary ===
Reading guide. The protein is described through the following features:

Foldseek 3Di. A 3Di character summarizes, for each residue, the relative orientation of the Cα frame of its nearest spatial neighbor. Because it encodes fold topology rather than chemistry, 3Di alignments detect remote structural similarity that sequence alignment misses.

Contact-map, Ramachandran, and PAE plots. Plot images: a contact map (which residues are close in 3D, as an N×N binary image), a Ramachandran scatter (backbone torsion angles, revealing secondary-structure composition at a glance), and — for AlphaFold structures — a PAE heatmap (pairwise prediction confidence).

Radius of gyration, Cα contacts, bounding box. Radius of gyration (Rg) is the root-mean-square distance of Cα atoms from their centroid — a single number for overall size and compactness. A globular domain of N residues has Rg ≈ 2.2·N^0.38 Å; an extended or disordered chain has a much larger Rg. The Cα contact count is the number of residue pairs whose Cα atoms are within 8 Å and are more than four positions apart in sequence — a standard proxy for tertiary packing density. The bounding box is the smallest axis-aligned box enclosing all Cα atoms.

Secondary structure (8-state, DSSP). Eight-state secondary structure (DSSP): H is the canonical α-helix, G the tighter 3₁₀-helix, I the wider π-helix; E/B are β-structure, T and S are turns and bends, and '-' is everything else. DSSP derives these from the pattern of main-chain N–H···O=C hydrogen bonds, not from the sequence.

B-factor. B-factor (Debye–Waller factor) reflects atomic displacement in the crystal lattice. It is an experimental observable (units Å²), not a prediction; low values mean the atom is pinned down, high values mean it moves or is heterogeneous across the crystal.

pLDDT. pLDDT is the predicted lDDT-Cα score: AlphaFold's confidence that the local environment of each residue (all inter-atomic distances within 15 Å) is correctly placed. It is a per-residue number between 0 and 100, with higher meaning more reliable.

Nearest PDB structures. Nearest PDB neighbors are the top structural matches found by Foldseek when searching this structure against the entire Protein Data Bank. Each hit reports a TM-score (0 to 1; >0.5 almost always implies the same fold) and an E-value. These are *structural* homologs — they may share no detectable sequence similarity.

Solvent-accessible surface area. Accessible surface area quantifies burial. A residue with SASA near zero is packed into the hydrophobic core; one with SASA >100 Å² sits on the surface. Computed here via the Shrake–Rupley numerical algorithm with a 1.4 Å probe.

Rendered structure images. Structure images are PyMOL renders from six orthogonal camera directions. Cartoon representation draws helices as coils and strands as arrows; sticks shows the backbone as bonds; surface shows the solvent-excluded envelope. Rainbow coloring maps sequence position to hue (blue→red, N→C); chain coloring assigns a distinct color per polypeptide.

Backbone torsions (φ/ψ). φ (phi) and ψ (psi) are the two rotatable backbone dihedrals per residue: φ is the C(i-1)–N–Cα–C torsion, ψ is the N–Cα–C–N(i+1) torsion, both in degrees on (−180°, 180°]. α-helical residues cluster near (−60°, −45°); β-strand residues near (−120°, +130°). A Ramachandran plot is simply a scatter of (φ, ψ) for every residue.

Predicted aligned error. Predicted Aligned Error (PAE) is an AlphaFold confidence matrix: entry (i, j) is the expected error in the position of residue j, in ångströms, when the prediction is superimposed on the true structure at residue i. Low PAE within a block of residues means that block is internally rigid and well-predicted; high PAE between two blocks means their relative placement is uncertain even if each block individually is confident.

mmCIF coordinates. Structure coordinates are given as an mmCIF _atom_site loop: one row per atom with element, residue name, chain id, sequence number, and x/y/z position in Å. Only the four main-chain atoms per residue are included here; side chains are omitted to keep the record compact.

InterPro / GO / CATH / organism. Database cross-references. InterPro integrates a dozen domain/family signature databases into unified entries with residue-range hits. GO terms attach function/process/location labels with evidence codes. CATH codes position the fold in a four-level structural taxonomy. Organism is the NCBI-taxonomy species name.

Secondary structure (3-state, P-SEA). SS3 is a coarse helix/strand/coil call (letters a/b/c) made by the P-SEA algorithm from inter-Cα distances and dihedrals. It is less detailed than DSSP but needs only Cα positions.

Sequence. Sequence gives the chain of amino acids in standard one-letter code (A=alanine, C=cysteine, …, Y=tyrosine), read N→C. It is the only feature that is directly encoded by the gene; all structural features are derived from the folded form of this sequence.